Protein AF-A0A835IT80-F1 (afdb_monomer_lite)

Sequence (444 aa):
MQSDQQRRKRKQRFLKPPYFITSSYYYFVRCCILFLFLLFFLFFNGFTFESDFLFKSVLGVFRSTSVSLASSLELCPVRVEDWVLFPDHVLLLVSKRSRLSWLNLHGGLDCIYRQGWTNSSFEFGDSGKLVALPVLSVDEYNELQSIARCPLPPSNYSAMVQLRKRVIRRKDGVNNLVLVNQTVHSWEMLVYAAALDGETAVVFVKGLNLRPDRVSDPAQFSCHFDWNDSEKSGKYALNTNAVTAAQEIIRCSLPLSLKKYPTMAHGLGVSISIASHPGHRDVVGSRGRGEAIRYDPAIPSVAKIIHSEEQAKNKYELCACTMLWNQATSLREWIVYHAWLGVERWFIYDNNSNDGIEKVIEELNQEKFNVSRHVWPWIKSQEAGFSHCILKARRECKWVAFMDVDEFFYFPLPTANRLKKINLGYPGRHSLRSLVAKFSSSKQ

pLDDT: mean 74.94, std 23.08, range [25.52, 98.38]

InterPro domains:
  IPR008166 Glycosyltransferase family 92 [PF01697] (316-411)
  IPR029044 Nucleotide-diphospho-sugar transferases [SSF53448] (321-409)

Radius of gyration: 33.67 Å; chains: 1; bounding box: 108×91×80 Å

Organism: NCBI:txid261450

Foldseek 3Di:
DDDYDDDDDDDDDDDDDDDDPDPVVVVVVVVVVVVVVVVVVCVVVPDDDDDDDDDDDDDDDDDDDDDDDPDDDDDPPFDFDAWEDDPWWIKTWTFPPDDPPCVVCFFFKWKKWFFADDDDDDDPDDPGDIDTDTWPDWACFDPTTIMTIGGQDDPRIDSPIDMGGRDPDDPDDDDPPPDDDDDHAYLQWEFEAWEDLLFWIKTFIHNPPFDAPDKDDQQFKKKWKFQPPVVDTPPDIDIFTWPTDDDGITTTGDDPVCNVPVVVQAFIWMWMWGFDDPPDDDDDDDDDDPDDGDTDPTTHYPYGYHDDPDQDPDAQAEAEEEEDAACLVLQLVLLVQVVQLPHQAYEYEYQDHDNCNVVSQVVVVVVPSHYDYHHDPRPPCGVVRVVVVCSVNVRRYPYYHYDYSPDDDDDDDPDPVVCVVDVDDPSTGNNNSVVSVVVVVVVD

Structure (mmCIF, N/CA/C/O backbone):
data_AF-A0A835IT80-F1
#
_entry.id   AF-A0A835IT80-F1
#
loop_
_atom_site.group_PDB
_atom_site.id
_atom_site.type_symbol
_atom_site.label_atom_id
_atom_site.label_alt_id
_atom_site.label_comp_id
_atom_site.label_asym_id
_atom_site.label_entity_id
_atom_site.label_seq_id
_atom_site.pdbx_PDB_ins_code
_atom_site.Cartn_x
_atom_site.Cartn_y
_atom_site.Cartn_z
_atom_site.occupancy
_atom_site.B_iso_or_equiv
_atom_site.auth_seq_id
_atom_site.auth_comp_id
_atom_site.auth_asym_id
_atom_site.auth_atom_id
_atom_site.pdbx_PDB_model_num
ATOM 1 N N . MET A 1 1 ? -50.973 -53.721 40.832 1.00 34.06 1 MET A N 1
ATOM 2 C CA . MET A 1 1 ? -51.051 -55.081 41.400 1.00 34.06 1 MET A CA 1
ATOM 3 C C . MET A 1 1 ? -50.539 -56.046 40.355 1.00 34.06 1 MET A C 1
ATOM 5 O O . MET A 1 1 ? -51.019 -55.950 39.241 1.00 34.06 1 MET A O 1
ATOM 9 N N . GLN A 1 2 ? -49.563 -56.869 40.760 1.00 31.27 2 GLN A N 1
ATOM 10 C CA . GLN A 1 2 ? -49.272 -58.249 40.335 1.00 31.27 2 GLN A CA 1
ATOM 11 C C . GLN A 1 2 ? -49.233 -58.596 38.838 1.00 31.27 2 GLN A C 1
ATOM 13 O O . GLN A 1 2 ? -50.125 -58.257 38.083 1.00 31.27 2 GLN A O 1
ATOM 18 N N . SER A 1 3 ? -48.328 -59.421 38.334 1.00 31.69 3 SER A N 1
ATOM 19 C CA . SER A 1 3 ? -47.089 -60.067 38.789 1.00 31.69 3 SER A CA 1
ATOM 20 C C . SER A 1 3 ? -46.797 -61.101 37.693 1.00 31.69 3 SER A C 1
ATOM 22 O O . SER A 1 3 ? -47.758 -61.652 37.172 1.00 31.69 3 SER A O 1
ATOM 24 N N . ASP A 1 4 ? -45.521 -61.427 37.461 1.00 33.81 4 ASP A N 1
ATOM 25 C CA . ASP A 1 4 ? -45.037 -62.819 37.370 1.00 33.81 4 ASP A CA 1
ATOM 26 C C . ASP A 1 4 ? -45.614 -63.752 36.262 1.00 33.81 4 ASP A C 1
ATOM 28 O O . ASP A 1 4 ? -46.801 -63.854 36.022 1.00 33.81 4 ASP A O 1
ATOM 32 N N . GLN A 1 5 ? -44.858 -64.598 35.562 1.00 36.75 5 GLN A N 1
ATOM 33 C CA . GLN A 1 5 ? -43.482 -65.042 35.713 1.00 36.75 5 GLN A CA 1
ATOM 34 C C . GLN A 1 5 ? -43.154 -66.053 34.601 1.00 36.75 5 GLN A C 1
ATOM 36 O O . GLN A 1 5 ? -44.044 -66.657 34.015 1.00 36.75 5 GLN A O 1
ATOM 41 N N . GLN A 1 6 ? -41.855 -66.374 34.534 1.00 35.31 6 GLN A N 1
ATOM 42 C CA . GLN A 1 6 ? -41.271 -67.684 34.199 1.00 35.31 6 GLN A CA 1
ATOM 43 C C . GLN A 1 6 ? -41.053 -68.026 32.716 1.00 35.31 6 GLN A C 1
ATOM 45 O O . GLN A 1 6 ? -41.921 -67.860 31.881 1.00 35.31 6 GLN A O 1
ATOM 50 N N . ARG A 1 7 ? -39.951 -68.667 32.298 1.00 33.25 7 ARG A N 1
ATOM 51 C CA . ARG A 1 7 ? -38.583 -68.946 32.809 1.00 33.25 7 ARG A CA 1
ATOM 52 C C . ARG A 1 7 ? -38.033 -70.031 31.872 1.00 33.25 7 ARG A C 1
ATOM 54 O O . ARG A 1 7 ? -38.638 -71.094 31.813 1.00 33.25 7 ARG A O 1
ATOM 61 N N . ARG A 1 8 ? -36.824 -69.869 31.329 1.00 34.62 8 ARG A N 1
ATOM 62 C CA . ARG A 1 8 ? -35.815 -70.946 31.138 1.00 34.62 8 ARG A CA 1
ATOM 63 C C . ARG A 1 8 ? -34.432 -70.259 31.183 1.00 34.62 8 ARG A C 1
ATOM 65 O O . ARG A 1 8 ? -34.120 -69.512 30.274 1.00 34.62 8 ARG A O 1
ATOM 72 N N . LYS A 1 9 ? -33.725 -70.152 32.330 1.00 33.62 9 LYS A N 1
ATOM 73 C CA . LYS A 1 9 ? -32.799 -71.120 32.997 1.00 33.62 9 LYS A CA 1
ATOM 74 C C . LYS A 1 9 ? -31.815 -71.764 31.992 1.00 33.62 9 LYS A C 1
ATOM 76 O O . LYS A 1 9 ? -32.284 -72.316 31.015 1.00 33.62 9 LYS A O 1
ATOM 81 N N . ARG A 1 10 ? -30.489 -71.861 32.189 1.00 31.89 10 ARG A N 1
ATOM 82 C CA . ARG A 1 10 ? -29.587 -71.702 33.358 1.00 31.89 10 ARG A CA 1
ATOM 83 C C . ARG A 1 10 ? -28.137 -71.963 32.868 1.00 31.89 10 ARG A C 1
ATOM 85 O O . ARG A 1 10 ? -27.969 -72.923 32.125 1.00 31.89 10 ARG A O 1
ATOM 92 N N . LYS A 1 11 ? -27.122 -71.253 33.395 1.00 32.22 11 LYS A N 1
ATOM 93 C CA . LYS A 1 11 ? -25.923 -71.788 34.112 1.00 32.22 11 LYS A CA 1
ATOM 94 C C . LYS A 1 11 ? -24.767 -70.768 34.137 1.00 32.22 11 LYS A C 1
ATOM 96 O O . LYS A 1 11 ? -24.032 -70.622 33.172 1.00 32.22 11 LYS A O 1
ATOM 101 N N . GLN A 1 12 ? -24.584 -70.131 35.295 1.00 31.14 12 GLN A N 1
ATOM 102 C CA . GLN A 1 12 ? -23.321 -69.524 35.727 1.00 31.14 12 GLN A CA 1
ATOM 103 C C . GLN A 1 12 ? -22.362 -70.624 36.208 1.00 31.14 12 GLN A C 1
ATOM 105 O O . GLN A 1 12 ? -22.774 -71.526 36.943 1.00 31.14 12 GLN A O 1
ATOM 110 N N . ARG A 1 13 ? -21.081 -70.510 35.850 1.00 30.59 13 ARG A N 1
ATOM 111 C CA . ARG A 1 13 ? -19.956 -71.091 36.590 1.00 30.59 13 ARG A CA 1
ATOM 112 C C . ARG A 1 13 ? -18.930 -69.988 36.831 1.00 30.59 13 ARG A C 1
ATOM 114 O O . ARG A 1 13 ? -18.504 -69.314 35.902 1.00 30.59 13 ARG A O 1
ATOM 121 N N . PHE A 1 14 ? -18.603 -69.820 38.106 1.00 34.75 14 PHE A N 1
ATOM 122 C CA . PHE A 1 14 ? -17.562 -68.959 38.643 1.00 34.75 14 PHE A CA 1
ATOM 123 C C . PHE A 1 14 ? -16.184 -69.363 38.103 1.00 34.75 14 PHE A C 1
ATOM 125 O O . PHE A 1 14 ? -15.804 -70.528 38.212 1.00 34.75 14 PHE A O 1
ATOM 132 N N . LEU A 1 15 ? -15.421 -68.389 37.608 1.00 34.25 15 LEU A N 1
ATOM 133 C CA . LEU A 1 15 ? -13.975 -68.484 37.418 1.00 34.25 15 LEU A CA 1
ATOM 134 C C . LEU A 1 15 ? -13.325 -67.288 38.126 1.00 34.25 15 LEU A C 1
ATOM 136 O O . LEU A 1 15 ? -13.741 -66.144 37.958 1.00 34.25 15 LEU A O 1
ATOM 140 N N . LYS A 1 16 ? -12.368 -67.611 38.998 1.00 35.72 16 LYS A N 1
ATOM 141 C CA . LYS A 1 16 ? -11.599 -66.715 39.872 1.00 35.72 16 LYS A CA 1
ATOM 142 C C . LYS A 1 16 ? -10.749 -65.723 39.052 1.00 35.72 16 LYS A C 1
ATOM 144 O O . LYS A 1 16 ? -10.287 -66.106 37.978 1.00 35.72 16 LYS A O 1
ATOM 149 N N . PRO A 1 17 ? -10.456 -64.510 39.558 1.00 37.69 17 PRO A N 1
ATOM 150 C CA . PRO A 1 17 ? -9.456 -63.638 38.947 1.00 37.69 17 PRO A CA 1
ATOM 151 C C . PRO A 1 17 ? -8.038 -64.158 39.259 1.00 37.69 17 PRO A C 1
ATOM 153 O O . PRO A 1 17 ? -7.807 -64.630 40.378 1.00 37.69 17 PRO A O 1
ATOM 156 N N . PRO A 1 18 ? -7.068 -64.080 38.330 1.00 40.72 18 PRO A N 1
ATOM 157 C CA . PRO A 1 18 ? -5.680 -64.352 38.654 1.00 40.72 18 PRO A CA 1
ATOM 158 C C . PRO A 1 18 ? -5.030 -63.101 39.267 1.00 40.72 18 PRO A C 1
ATOM 160 O O . PRO A 1 18 ? -5.051 -62.019 38.693 1.00 40.72 18 PRO A O 1
ATOM 163 N N . TYR A 1 19 ? -4.497 -63.300 40.469 1.00 42.41 19 TYR A N 1
ATOM 164 C CA . TYR A 1 19 ? -3.315 -62.685 41.076 1.00 42.41 19 TYR A CA 1
ATOM 165 C C . TYR A 1 19 ? -2.929 -61.249 40.671 1.00 42.41 19 TYR A C 1
ATOM 167 O O . TYR A 1 19 ? -2.342 -60.992 39.623 1.00 42.41 19 TYR A O 1
ATOM 175 N N . PHE A 1 20 ? -3.141 -60.338 41.626 1.00 43.75 20 PHE A N 1
ATOM 176 C CA . PHE A 1 20 ? -2.457 -59.053 41.742 1.00 43.75 20 PHE A CA 1
ATOM 177 C C . PHE A 1 20 ? -0.931 -59.250 41.730 1.00 43.75 20 PHE A C 1
ATOM 179 O O . PHE A 1 20 ? -0.353 -59.708 42.715 1.00 43.75 20 PHE A O 1
ATOM 186 N N . ILE A 1 21 ? -0.273 -58.855 40.640 1.00 50.22 21 ILE A N 1
ATOM 187 C CA . ILE A 1 21 ? 1.152 -58.514 40.658 1.00 50.22 21 ILE A CA 1
ATOM 188 C C . ILE A 1 21 ? 1.233 -57.062 41.128 1.00 50.22 21 ILE A C 1
ATOM 190 O O . ILE A 1 21 ? 0.580 -56.171 40.585 1.00 50.22 21 ILE A O 1
ATOM 194 N N . THR A 1 22 ? 1.968 -56.844 42.210 1.00 54.78 22 THR A N 1
ATOM 195 C CA . THR A 1 22 ? 2.040 -55.573 42.925 1.00 54.78 22 THR A CA 1
ATOM 196 C C . THR A 1 22 ? 2.606 -54.463 42.033 1.00 54.78 22 THR A C 1
ATOM 198 O O . THR A 1 22 ? 3.648 -54.612 41.398 1.00 54.78 22 THR A O 1
ATOM 201 N N . SER A 1 23 ? 1.914 -53.318 42.028 1.00 59.25 23 SER A N 1
ATOM 202 C CA . SER A 1 23 ? 2.240 -52.083 41.289 1.00 59.25 23 SER A CA 1
ATOM 203 C C . SER A 1 23 ? 3.726 -51.679 41.375 1.00 59.25 23 SER A C 1
ATOM 205 O O . SER A 1 23 ? 4.297 -51.176 40.412 1.00 59.25 23 SER A O 1
ATOM 207 N N . SER A 1 24 ? 4.400 -52.005 42.482 1.00 56.50 24 SER A N 1
ATOM 208 C CA . SER A 1 24 ? 5.828 -51.745 42.712 1.00 56.50 24 SER A CA 1
ATOM 209 C C . SER A 1 24 ? 6.771 -52.408 41.687 1.00 56.50 24 SER A C 1
ATOM 211 O O . SER A 1 24 ? 7.733 -51.782 41.242 1.00 56.50 24 SER A O 1
ATOM 213 N N . TYR A 1 25 ? 6.480 -53.634 41.229 1.00 68.31 25 TYR A N 1
ATOM 214 C CA . TYR A 1 25 ? 7.356 -54.350 40.288 1.00 68.31 25 TYR A CA 1
ATOM 215 C C . TYR A 1 25 ? 7.370 -53.699 38.895 1.00 68.31 25 TYR A C 1
ATOM 217 O O . TYR A 1 25 ? 8.413 -53.609 38.250 1.00 68.31 25 TYR A O 1
ATOM 225 N N . TYR A 1 26 ? 6.229 -53.165 38.453 1.00 70.69 26 TYR A N 1
ATOM 226 C CA . TYR A 1 26 ? 6.114 -52.500 37.154 1.00 70.69 26 TYR A CA 1
ATOM 227 C C . TYR A 1 26 ? 6.890 -51.172 37.108 1.00 70.69 26 TYR A C 1
ATOM 229 O O . TYR A 1 26 ? 7.539 -50.859 36.106 1.00 70.69 26 TYR A O 1
ATOM 237 N N . TYR A 1 27 ? 6.882 -50.412 38.208 1.00 70.12 27 TYR A N 1
ATOM 238 C CA . TYR A 1 27 ? 7.691 -49.195 38.330 1.00 70.12 27 TYR A CA 1
ATOM 239 C C . TYR A 1 27 ? 9.188 -49.502 38.440 1.00 70.12 27 TYR A C 1
ATOM 241 O O . TYR A 1 27 ? 9.990 -48.806 37.817 1.00 70.12 27 TYR A O 1
ATOM 249 N N . PHE A 1 28 ? 9.568 -50.573 39.144 1.00 73.81 28 PHE A N 1
ATOM 250 C CA . PHE A 1 28 ? 10.963 -51.008 39.235 1.00 73.81 28 PHE A CA 1
ATOM 251 C C . PHE A 1 28 ? 11.540 -51.373 37.859 1.00 73.81 28 PHE A C 1
ATOM 253 O O . PHE A 1 28 ? 12.595 -50.868 37.477 1.00 73.81 28 PHE A O 1
ATOM 260 N N . VAL A 1 29 ? 10.805 -52.154 37.057 1.00 79.00 29 VAL A N 1
ATOM 261 C CA . VAL A 1 29 ? 11.234 -52.530 35.699 1.00 79.00 29 VAL A CA 1
ATOM 262 C C . VAL A 1 29 ? 11.362 -51.302 34.787 1.00 79.00 29 VAL A C 1
ATOM 264 O O . VAL A 1 29 ? 12.335 -51.196 34.040 1.00 79.00 29 VAL A O 1
ATOM 267 N N . ARG A 1 30 ? 10.447 -50.324 34.876 1.00 76.62 30 ARG A N 1
ATOM 268 C CA . ARG A 1 30 ? 10.558 -49.070 34.105 1.00 76.62 30 ARG A CA 1
ATOM 269 C C . ARG A 1 30 ? 11.763 -48.218 34.507 1.00 76.62 30 ARG A C 1
ATOM 271 O O . ARG A 1 30 ? 12.421 -47.673 33.622 1.00 76.62 30 ARG A O 1
ATOM 278 N N . CYS A 1 31 ? 12.085 -48.133 35.797 1.00 78.50 31 CYS A N 1
ATOM 279 C CA . CYS A 1 31 ? 13.288 -47.436 36.257 1.00 78.50 31 CYS A CA 1
ATOM 280 C C . CYS A 1 31 ? 14.572 -48.133 35.788 1.00 78.50 31 CYS A C 1
ATOM 282 O O . CYS A 1 31 ? 15.491 -47.454 35.335 1.00 78.50 31 CYS A O 1
ATOM 284 N N . CYS A 1 32 ? 14.627 -49.470 35.808 1.00 78.50 32 CYS A N 1
ATOM 285 C CA . CYS A 1 32 ? 15.780 -50.214 35.294 1.00 78.50 32 CYS A CA 1
ATOM 286 C C . CYS A 1 32 ? 16.001 -49.991 33.789 1.00 78.50 32 CYS A C 1
ATOM 288 O O . CYS A 1 32 ? 17.142 -49.831 33.360 1.00 78.50 32 CYS A O 1
ATOM 290 N N . ILE A 1 33 ? 14.928 -49.919 32.991 1.00 81.94 33 ILE A N 1
ATOM 291 C CA . ILE A 1 33 ? 15.024 -49.652 31.545 1.00 81.94 33 ILE A CA 1
ATOM 292 C C . ILE A 1 33 ? 15.534 -48.229 31.276 1.00 81.94 33 ILE A C 1
ATOM 294 O O . ILE A 1 33 ? 16.408 -48.044 30.431 1.00 81.94 33 ILE A O 1
ATOM 298 N N . LEU A 1 34 ? 15.044 -47.226 32.014 1.00 80.94 34 LEU A N 1
ATOM 299 C CA . LEU A 1 34 ? 15.519 -45.843 31.882 1.00 80.94 34 LEU A CA 1
ATOM 300 C C . LEU A 1 34 ? 16.987 -45.692 32.303 1.00 80.94 34 LEU A C 1
ATOM 302 O O . LEU A 1 34 ? 17.741 -44.981 31.641 1.00 80.94 34 LEU A O 1
ATOM 306 N N . PHE A 1 35 ? 17.409 -46.393 33.357 1.00 81.69 35 PHE A N 1
ATOM 307 C CA . PHE A 1 35 ? 18.798 -46.385 33.816 1.00 81.69 35 PHE A CA 1
ATOM 308 C C . PHE A 1 35 ? 19.748 -47.045 32.806 1.00 81.69 35 PHE A C 1
ATOM 310 O O . PHE A 1 35 ? 20.815 -46.503 32.521 1.00 81.69 35 PHE A O 1
ATOM 31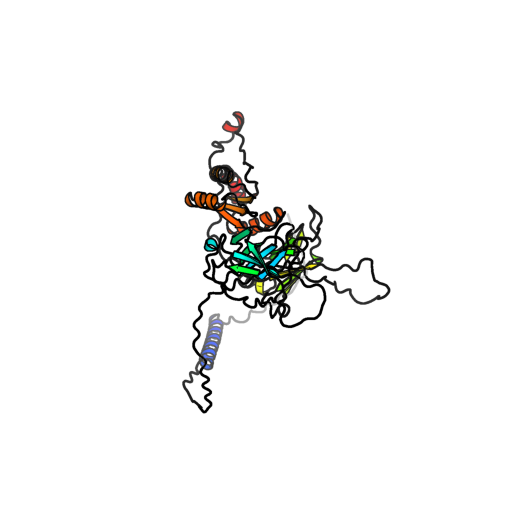7 N N . LEU A 1 36 ? 19.338 -48.162 32.195 1.00 79.50 36 LEU A N 1
ATOM 318 C CA . LEU A 1 36 ? 20.097 -48.809 31.119 1.00 79.50 36 LEU A CA 1
ATOM 319 C C . LEU A 1 36 ? 20.207 -47.921 29.872 1.00 79.50 36 LEU A C 1
ATOM 321 O O . LEU A 1 36 ? 21.263 -47.883 29.245 1.00 79.50 36 LEU A O 1
ATOM 325 N N . PHE A 1 37 ? 19.158 -47.163 29.540 1.00 78.38 37 PHE A N 1
ATOM 326 C CA . PHE A 1 37 ? 19.187 -46.219 28.419 1.00 78.38 37 PHE A CA 1
ATOM 327 C C . PHE A 1 37 ? 20.134 -45.035 28.679 1.00 78.38 37 PHE A C 1
ATOM 329 O O . PHE A 1 37 ? 20.863 -44.616 27.783 1.00 78.38 37 PHE A O 1
ATOM 336 N N . LEU A 1 38 ? 20.178 -44.533 29.917 1.00 74.44 38 LEU A N 1
ATOM 337 C CA . LEU A 1 38 ? 21.111 -43.483 30.344 1.00 74.44 38 LEU A CA 1
ATOM 338 C C . LEU A 1 38 ? 22.566 -43.967 30.347 1.00 74.44 38 LEU A C 1
ATOM 340 O O . LEU A 1 38 ? 23.444 -43.257 29.862 1.00 74.44 38 LEU A O 1
ATOM 344 N N . LEU A 1 39 ? 22.817 -45.191 30.823 1.00 72.62 39 LEU A N 1
ATOM 345 C CA . LEU A 1 39 ? 24.140 -45.814 30.754 1.00 72.62 39 LEU A CA 1
ATOM 346 C C . LEU A 1 39 ? 24.597 -46.015 29.309 1.00 72.62 39 LEU A C 1
ATOM 348 O O . LEU A 1 39 ? 25.744 -45.716 29.002 1.00 72.62 39 LEU A O 1
ATOM 352 N N . PHE A 1 40 ? 23.705 -46.441 28.410 1.00 73.69 40 PHE A N 1
ATOM 353 C CA . PHE A 1 40 ? 24.000 -46.544 26.979 1.00 73.69 40 PHE A CA 1
ATOM 354 C C . PHE A 1 40 ? 24.364 -45.175 26.381 1.00 73.69 40 PHE A C 1
ATOM 356 O O . PHE A 1 40 ? 25.362 -45.049 25.678 1.00 73.69 40 PHE A O 1
ATOM 363 N N . PHE A 1 41 ? 23.619 -44.120 26.719 1.00 68.00 41 PHE A N 1
ATOM 364 C CA . PHE A 1 41 ? 23.906 -42.766 26.237 1.00 68.00 41 PHE A CA 1
ATOM 365 C C . PHE A 1 41 ? 25.248 -42.215 26.741 1.00 68.00 41 PHE A C 1
ATOM 367 O O . PHE A 1 41 ? 25.932 -41.503 26.006 1.00 68.00 41 PHE A O 1
ATOM 374 N N . LEU A 1 42 ? 25.640 -42.559 27.970 1.00 63.38 42 LEU A N 1
ATOM 375 C CA . LEU A 1 42 ? 26.939 -42.193 28.539 1.00 63.38 42 LEU A CA 1
ATOM 376 C C . LEU A 1 42 ? 28.085 -43.024 27.944 1.00 63.38 42 LEU A C 1
ATOM 378 O O . LEU A 1 42 ? 29.162 -42.484 27.711 1.00 63.38 42 LEU A O 1
ATOM 382 N N . PHE A 1 43 ? 27.847 -44.301 27.627 1.00 63.22 43 PHE A N 1
ATOM 383 C CA . PHE A 1 43 ? 28.843 -45.181 27.007 1.00 63.22 43 PHE A CA 1
ATOM 384 C C . PHE A 1 43 ? 29.173 -44.767 25.563 1.00 63.22 43 PHE A C 1
ATOM 386 O O . PHE A 1 43 ? 30.317 -44.885 25.140 1.00 63.22 43 PHE A O 1
ATOM 393 N N . PHE A 1 44 ? 28.193 -44.244 24.814 1.00 57.66 44 PHE A N 1
ATOM 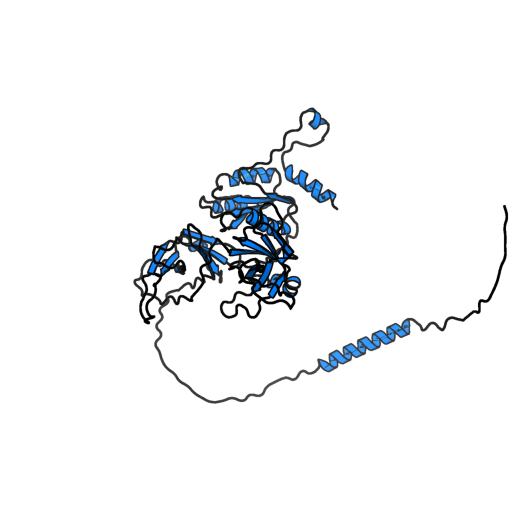394 C CA . PHE A 1 44 ? 28.388 -43.816 23.421 1.00 57.66 44 PHE A CA 1
ATOM 395 C C . PHE A 1 44 ? 28.834 -42.357 23.251 1.00 57.66 44 PHE A C 1
ATOM 397 O O . PHE A 1 44 ? 29.373 -42.022 22.201 1.00 57.66 44 PHE A O 1
ATOM 404 N N . ASN A 1 45 ? 28.660 -41.499 24.262 1.00 55.41 45 ASN A N 1
ATOM 405 C CA . ASN A 1 45 ? 29.139 -40.107 24.221 1.00 55.41 45 ASN A CA 1
ATOM 406 C C . ASN A 1 45 ? 30.422 -39.871 25.038 1.00 55.41 45 ASN A C 1
ATOM 408 O O . ASN A 1 45 ? 30.900 -38.742 25.125 1.00 55.41 45 ASN A O 1
ATOM 412 N N . GLY A 1 46 ? 30.993 -40.924 25.625 1.00 50.81 46 GLY A N 1
ATOM 413 C CA . GLY A 1 46 ? 32.235 -40.888 26.395 1.00 50.81 46 GLY A CA 1
ATOM 414 C C . GLY A 1 46 ? 33.465 -41.313 25.592 1.00 50.81 46 GLY A C 1
ATOM 415 O O . GLY A 1 46 ? 34.151 -42.240 26.001 1.00 50.81 46 GLY A O 1
ATOM 416 N N . PHE A 1 47 ? 33.762 -40.653 24.471 1.00 38.81 47 PHE A N 1
ATOM 417 C CA . PHE A 1 47 ? 35.106 -40.684 23.878 1.00 38.81 47 PHE A CA 1
ATOM 418 C C . PHE A 1 47 ? 35.554 -39.263 23.536 1.00 38.81 47 PHE A C 1
ATOM 420 O O . PHE A 1 47 ? 35.289 -38.730 22.462 1.00 38.81 47 PHE A O 1
ATOM 427 N N . THR A 1 48 ? 36.253 -38.649 24.484 1.00 38.53 48 THR A N 1
ATOM 428 C CA . THR A 1 48 ? 37.187 -37.552 24.233 1.00 38.53 48 THR A CA 1
ATOM 429 C C . THR A 1 48 ? 38.467 -38.138 23.637 1.00 38.53 48 THR A C 1
ATOM 431 O O . THR A 1 48 ? 39.115 -38.955 24.291 1.00 38.53 48 THR A O 1
ATOM 434 N N . PHE A 1 49 ? 38.850 -37.721 22.428 1.00 32.28 49 PHE A N 1
ATOM 435 C CA . PHE A 1 49 ? 40.221 -37.875 21.939 1.00 32.28 49 PHE A CA 1
ATOM 436 C C . PHE A 1 49 ? 40.732 -36.512 21.472 1.00 32.28 49 PHE A C 1
ATOM 438 O O . PHE A 1 49 ? 40.126 -35.859 20.623 1.00 32.28 49 PHE A O 1
ATOM 445 N N . GLU A 1 50 ? 41.812 -36.078 22.109 1.00 34.06 50 GLU A N 1
ATOM 446 C CA . GLU A 1 50 ? 42.483 -34.796 21.947 1.00 34.06 50 GLU A CA 1
ATOM 447 C C . GLU A 1 50 ? 43.712 -34.953 21.029 1.00 34.06 50 GLU A C 1
ATOM 449 O O . GLU A 1 50 ? 44.431 -35.947 21.113 1.00 34.06 50 GLU A O 1
ATOM 454 N N . SER A 1 51 ? 43.978 -33.909 20.238 1.00 34.25 51 SER A N 1
ATOM 455 C CA . SER A 1 51 ? 45.264 -33.466 19.654 1.00 34.25 51 SER A CA 1
ATOM 456 C C . SER A 1 51 ? 45.962 -34.217 18.492 1.00 34.25 51 SER A C 1
ATOM 458 O O . SER A 1 51 ? 46.391 -35.360 18.598 1.00 34.25 51 SER A O 1
ATOM 460 N N . ASP A 1 52 ? 46.123 -33.427 17.416 1.00 35.72 52 ASP A N 1
ATOM 461 C CA . ASP A 1 52 ? 47.291 -33.179 16.548 1.00 35.72 52 ASP A CA 1
ATOM 462 C C . ASP A 1 52 ? 48.041 -34.317 15.840 1.00 35.72 52 ASP A C 1
ATOM 464 O O . ASP A 1 52 ? 48.622 -35.171 16.484 1.00 35.72 52 ASP A O 1
ATOM 468 N N . PHE A 1 53 ? 48.196 -34.203 14.507 1.00 31.38 53 PHE A N 1
ATOM 469 C CA . PHE A 1 53 ? 49.513 -34.228 13.839 1.00 31.38 53 PHE A CA 1
ATOM 470 C C . PHE A 1 53 ? 49.469 -33.615 12.421 1.00 31.38 53 PHE A C 1
ATOM 472 O O . PHE A 1 53 ? 48.595 -33.885 11.600 1.00 31.38 53 PHE A O 1
ATOM 479 N N . LEU A 1 54 ? 50.468 -32.766 12.172 1.00 35.38 54 LEU A N 1
ATOM 480 C CA . LEU A 1 54 ? 50.795 -32.004 10.965 1.00 35.38 54 LEU A CA 1
ATOM 481 C C . LEU A 1 54 ? 51.349 -32.866 9.815 1.00 35.38 54 LEU A C 1
ATOM 483 O O . LEU A 1 54 ? 52.155 -33.760 10.053 1.00 35.38 54 LEU A O 1
ATOM 487 N N . PHE A 1 55 ? 51.115 -32.436 8.568 1.00 28.83 55 PHE A N 1
ATOM 488 C CA . PHE A 1 55 ? 52.132 -32.507 7.508 1.00 28.83 55 PHE A CA 1
ATOM 489 C C . PHE A 1 55 ? 52.106 -31.227 6.650 1.00 28.83 55 PHE A C 1
ATOM 491 O O . PHE A 1 55 ? 51.114 -30.904 6.001 1.00 28.83 55 PHE A O 1
ATOM 498 N N . LYS A 1 56 ? 53.213 -30.473 6.687 1.00 32.75 56 LYS A N 1
ATOM 499 C CA . LYS A 1 56 ? 53.545 -29.333 5.811 1.00 32.75 56 LYS A CA 1
ATOM 500 C C . LYS A 1 56 ? 54.375 -29.847 4.623 1.00 32.75 56 LYS A C 1
ATOM 502 O O . LYS A 1 56 ? 55.234 -30.695 4.837 1.00 32.75 56 LYS A O 1
ATOM 507 N N . SER A 1 57 ? 54.286 -29.201 3.452 1.00 28.62 57 SER A N 1
ATOM 508 C CA . SER A 1 57 ? 55.280 -28.192 3.009 1.00 28.62 57 SER A CA 1
ATOM 509 C C . SER A 1 57 ? 55.493 -28.103 1.474 1.00 28.62 57 SER A C 1
ATOM 511 O O . SER A 1 57 ? 55.500 -29.116 0.785 1.00 28.62 57 SER A O 1
ATOM 513 N N . VAL A 1 58 ? 55.816 -26.869 1.037 1.00 30.58 58 VAL A N 1
ATOM 514 C CA . VAL A 1 58 ? 56.735 -26.447 -0.059 1.00 30.58 58 VAL A CA 1
ATOM 515 C C . VAL A 1 58 ? 56.162 -25.927 -1.405 1.00 30.58 58 VAL A C 1
ATOM 517 O O . VAL A 1 58 ? 55.692 -26.691 -2.233 1.00 30.58 58 VAL A O 1
ATOM 520 N N . LEU A 1 59 ? 56.404 -24.611 -1.608 1.00 29.94 59 LEU A N 1
ATOM 521 C CA . LEU A 1 59 ? 56.583 -23.769 -2.823 1.00 29.94 59 LEU A CA 1
ATOM 522 C C . LEU A 1 59 ? 55.457 -23.692 -3.890 1.00 29.94 59 LEU A C 1
ATOM 524 O O . LEU A 1 59 ? 54.877 -24.683 -4.283 1.00 29.94 59 LEU A O 1
ATOM 528 N N . GLY A 1 60 ? 55.136 -22.524 -4.463 1.00 28.05 60 GLY A N 1
ATOM 529 C CA . GLY A 1 60 ? 56.071 -21.468 -4.844 1.00 28.05 60 GLY A CA 1
ATOM 530 C C . GLY A 1 60 ? 55.523 -20.039 -4.825 1.00 28.05 60 GLY A C 1
ATOM 531 O O . GLY A 1 60 ? 54.353 -19.751 -5.056 1.00 28.05 60 GLY A O 1
ATOM 532 N N . VAL A 1 61 ? 56.470 -19.153 -4.542 1.00 31.36 61 VAL A N 1
ATOM 533 C CA . VAL A 1 61 ? 56.430 -17.703 -4.679 1.00 31.36 61 VAL A CA 1
ATOM 534 C C . VAL A 1 61 ? 56.251 -17.333 -6.151 1.00 31.36 61 VAL A C 1
ATOM 536 O O . VAL A 1 61 ? 57.087 -17.695 -6.970 1.00 31.36 61 VAL A O 1
ATOM 539 N N . PHE A 1 62 ? 55.259 -16.500 -6.456 1.00 27.38 62 PHE A N 1
ATOM 540 C CA . PHE A 1 62 ? 55.432 -15.449 -7.457 1.00 27.38 62 PHE A CA 1
ATOM 541 C C . PHE A 1 62 ? 55.001 -14.119 -6.845 1.00 27.38 62 PHE A C 1
ATOM 543 O O . PHE A 1 62 ? 53.822 -13.811 -6.693 1.00 27.38 62 PHE A O 1
ATOM 550 N N . ARG A 1 63 ? 56.010 -13.328 -6.466 1.00 28.19 63 ARG A N 1
ATOM 551 C CA . ARG A 1 63 ? 55.890 -11.876 -6.381 1.00 28.19 63 ARG A CA 1
ATOM 552 C C . ARG A 1 63 ? 55.671 -11.367 -7.801 1.00 28.19 63 ARG A C 1
ATOM 554 O O . ARG A 1 63 ? 56.533 -11.538 -8.658 1.00 28.19 63 ARG A O 1
ATOM 561 N N . SER A 1 64 ? 54.572 -10.668 -8.018 1.00 26.45 64 SER A N 1
ATOM 562 C CA . SER A 1 64 ? 54.494 -9.663 -9.069 1.00 26.45 64 SER A CA 1
ATOM 563 C C . SER A 1 64 ? 54.042 -8.374 -8.410 1.00 26.45 64 SER A C 1
ATOM 565 O O . SER A 1 64 ? 52.917 -8.230 -7.946 1.00 26.45 64 SER A O 1
ATOM 567 N N . T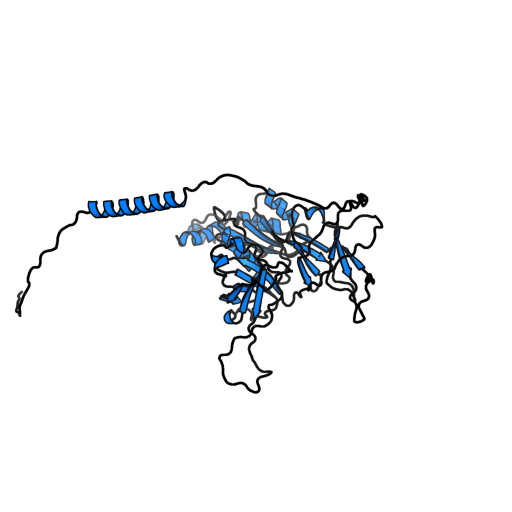HR A 1 65 ? 55.000 -7.469 -8.277 1.00 30.39 65 THR A N 1
ATOM 568 C CA . THR A 1 65 ? 54.784 -6.067 -7.957 1.00 30.39 65 THR A CA 1
ATOM 569 C C . THR A 1 65 ? 53.890 -5.446 -9.022 1.00 30.39 65 THR A C 1
ATOM 571 O O . THR A 1 65 ? 54.289 -5.367 -10.181 1.00 30.39 65 THR A O 1
ATOM 574 N N . SER A 1 66 ? 52.729 -4.934 -8.630 1.00 28.08 66 SER A N 1
ATOM 575 C CA . SER A 1 66 ? 52.041 -3.903 -9.402 1.00 28.08 66 SER A CA 1
ATOM 576 C C . SER A 1 66 ? 51.484 -2.858 -8.445 1.00 28.08 66 SER A C 1
ATOM 578 O O . SER A 1 66 ? 50.472 -3.065 -7.784 1.00 28.08 66 SER A O 1
ATOM 580 N N . VAL A 1 67 ? 52.264 -1.784 -8.335 1.00 27.58 67 VAL A N 1
ATOM 581 C CA . VAL A 1 67 ? 51.890 -0.387 -8.099 1.00 27.58 67 VAL A CA 1
ATOM 582 C C . VAL A 1 67 ? 50.518 -0.169 -7.456 1.00 27.58 67 VAL A C 1
ATOM 584 O O . VAL A 1 67 ? 49.470 -0.288 -8.085 1.00 27.58 67 VAL A O 1
ATOM 587 N N . SER A 1 68 ? 50.563 0.269 -6.202 1.00 32.28 68 SER A N 1
ATOM 588 C CA . SER A 1 68 ? 49.484 0.977 -5.531 1.00 32.28 68 SER A CA 1
ATOM 589 C C . SER A 1 68 ? 49.041 2.186 -6.360 1.00 32.28 68 SER A C 1
ATOM 591 O O . SER A 1 68 ? 49.702 3.225 -6.344 1.00 32.28 68 SER A O 1
ATOM 593 N N . LEU A 1 69 ? 47.904 2.071 -7.044 1.00 26.73 69 LEU A N 1
ATOM 594 C CA . LEU A 1 69 ? 47.128 3.228 -7.470 1.00 26.73 69 LEU A CA 1
ATOM 595 C C . LEU A 1 69 ? 45.907 3.331 -6.557 1.00 26.73 69 LEU A C 1
ATOM 597 O O . LEU A 1 69 ? 44.834 2.797 -6.830 1.00 26.73 69 LEU A O 1
ATOM 601 N N . ALA A 1 70 ? 46.100 4.007 -5.427 1.00 36.31 70 ALA A N 1
ATOM 602 C CA . ALA A 1 70 ? 44.992 4.533 -4.655 1.00 36.31 70 ALA A CA 1
ATOM 603 C C . ALA A 1 70 ? 44.227 5.524 -5.547 1.00 36.31 70 ALA A C 1
ATOM 605 O O . ALA A 1 70 ? 44.687 6.634 -5.799 1.00 36.31 70 ALA A O 1
ATOM 606 N N . SER A 1 71 ? 43.066 5.108 -6.045 1.00 25.52 71 SER A N 1
ATOM 607 C CA . SER A 1 71 ? 42.039 6.012 -6.560 1.00 25.52 71 SER A CA 1
ATOM 608 C C . SER A 1 71 ? 40.705 5.605 -5.945 1.00 25.52 71 SER A C 1
ATOM 610 O O . SER A 1 71 ? 39.932 4.804 -6.457 1.00 25.52 71 SER A O 1
ATOM 612 N N . SER A 1 72 ? 40.485 6.135 -4.748 1.00 35.91 72 SER A N 1
ATOM 613 C CA . SER A 1 72 ? 39.201 6.160 -4.069 1.00 35.91 72 SER A CA 1
ATOM 614 C C . SER A 1 72 ? 38.223 7.028 -4.867 1.00 35.91 72 SER A C 1
ATOM 616 O O . SER A 1 72 ? 38.268 8.255 -4.774 1.00 35.91 72 SER A O 1
ATOM 618 N N . LEU A 1 73 ? 37.334 6.402 -5.634 1.00 29.25 73 LEU A N 1
ATOM 619 C CA . LEU A 1 73 ? 36.077 7.009 -6.069 1.00 29.25 73 LEU A CA 1
ATOM 620 C C . LEU A 1 73 ? 34.957 6.003 -5.797 1.00 29.25 73 LEU A C 1
ATOM 622 O O . LEU A 1 73 ? 34.836 4.976 -6.459 1.00 29.25 73 LEU A O 1
ATOM 626 N N . GLU A 1 74 ? 34.181 6.292 -4.753 1.00 33.91 74 GLU A N 1
ATOM 627 C CA . GLU A 1 74 ? 33.063 5.489 -4.265 1.00 33.91 74 GLU A CA 1
ATOM 628 C C . GLU A 1 74 ? 31.978 5.325 -5.342 1.00 33.91 74 GLU A C 1
ATOM 630 O O . GLU A 1 74 ? 31.096 6.170 -5.512 1.00 33.91 74 GLU A O 1
ATOM 635 N N . LEU A 1 75 ? 31.996 4.196 -6.050 1.00 35.25 75 LEU A N 1
ATOM 636 C CA . LEU A 1 75 ? 30.782 3.667 -6.656 1.00 35.25 75 LEU A CA 1
ATOM 637 C C . LEU A 1 75 ? 29.894 3.181 -5.501 1.00 35.25 75 LEU A C 1
ATOM 639 O O . LEU A 1 75 ? 30.239 2.211 -4.835 1.00 35.25 75 LEU A O 1
ATOM 643 N N . CYS A 1 76 ? 28.758 3.829 -5.242 1.00 44.53 76 CYS A N 1
ATOM 644 C CA . CYS A 1 76 ? 27.686 3.189 -4.475 1.00 44.53 76 CYS A CA 1
ATOM 645 C C . CYS A 1 76 ? 27.033 2.144 -5.391 1.00 44.53 76 CYS A C 1
ATOM 647 O O . CYS A 1 76 ? 26.393 2.555 -6.365 1.00 44.53 76 CYS A O 1
ATOM 649 N N . PRO A 1 77 ? 27.154 0.826 -5.138 1.00 56.56 77 PRO A N 1
ATOM 650 C CA . PRO A 1 77 ? 26.467 -0.166 -5.946 1.00 56.56 77 PRO A CA 1
ATOM 651 C C . PRO A 1 77 ? 25.004 -0.209 -5.498 1.00 56.56 77 PRO A C 1
ATOM 653 O O . PRO A 1 77 ? 24.600 -1.039 -4.685 1.00 56.56 77 PRO A O 1
ATOM 656 N N . VAL A 1 78 ? 24.203 0.733 -5.994 1.00 70.62 78 VAL A N 1
ATOM 657 C CA . VAL A 1 78 ? 22.749 0.655 -5.871 1.00 70.62 78 VAL A CA 1
ATOM 658 C C . VAL A 1 78 ? 22.291 -0.544 -6.700 1.00 70.62 78 VAL A C 1
ATOM 660 O O . VAL A 1 78 ? 22.301 -0.493 -7.927 1.00 70.62 78 VAL A O 1
ATOM 663 N N . ARG A 1 79 ? 21.932 -1.648 -6.036 1.00 79.50 79 ARG A N 1
ATOM 664 C CA . ARG A 1 79 ? 21.420 -2.845 -6.713 1.00 79.50 79 ARG A CA 1
ATOM 665 C C . ARG A 1 79 ? 19.929 -2.668 -6.973 1.00 79.50 79 ARG A C 1
ATOM 667 O O . ARG A 1 79 ? 19.123 -2.816 -6.055 1.00 79.50 79 ARG A O 1
ATOM 674 N N . VAL A 1 80 ? 19.581 -2.361 -8.217 1.00 84.88 80 VAL A N 1
ATOM 675 C CA . VAL A 1 80 ? 18.199 -2.462 -8.694 1.00 84.88 80 VAL A CA 1
ATOM 676 C C . VAL A 1 80 ? 17.864 -3.945 -8.856 1.00 84.88 80 VAL A C 1
ATOM 678 O O . VAL A 1 80 ? 18.638 -4.703 -9.443 1.00 84.88 80 VAL A O 1
ATOM 681 N N . GLU A 1 81 ? 16.764 -4.365 -8.247 1.00 86.62 81 GLU A N 1
ATOM 682 C CA . GLU A 1 81 ? 16.284 -5.745 -8.269 1.00 86.62 81 GLU A CA 1
ATOM 683 C C . GLU A 1 81 ? 15.297 -5.946 -9.415 1.00 86.62 81 GLU A C 1
ATOM 685 O O . GLU A 1 81 ? 15.464 -6.890 -10.182 1.00 86.62 81 GLU A O 1
ATOM 690 N N . ASP A 1 82 ? 14.345 -5.021 -9.571 1.00 90.69 82 ASP A N 1
ATOM 691 C CA . ASP A 1 82 ? 13.258 -5.141 -10.539 1.00 90.69 82 ASP A CA 1
ATOM 692 C C . ASP A 1 82 ? 12.863 -3.783 -11.148 1.00 90.69 82 ASP A C 1
ATOM 694 O O . ASP A 1 82 ? 12.992 -2.729 -10.513 1.00 90.69 82 ASP A O 1
ATOM 698 N N . TRP A 1 83 ? 12.329 -3.832 -12.373 1.00 93.62 83 TRP A N 1
ATOM 699 C CA . TRP A 1 83 ? 11.837 -2.687 -13.144 1.00 93.62 83 TRP A CA 1
ATOM 700 C C . TRP A 1 83 ? 10.373 -2.894 -13.504 1.00 93.62 83 TRP A C 1
ATOM 702 O O . TRP A 1 83 ? 10.029 -3.894 -14.138 1.00 93.62 83 TRP A O 1
ATOM 712 N N . VAL A 1 84 ? 9.529 -1.921 -13.177 1.00 96.12 84 VAL A N 1
ATOM 713 C CA . VAL A 1 84 ? 8.112 -1.913 -13.545 1.00 96.12 84 VAL A CA 1
ATOM 714 C C . VAL A 1 84 ? 7.824 -0.681 -14.395 1.00 96.12 84 VAL A C 1
ATOM 716 O O . VAL A 1 84 ? 8.041 0.452 -13.969 1.00 96.12 84 VAL A O 1
ATOM 719 N N . LEU A 1 85 ? 7.348 -0.902 -15.617 1.00 96.38 85 LEU A N 1
ATOM 720 C CA . LEU A 1 85 ? 6.947 0.147 -16.544 1.00 96.38 85 LEU A CA 1
ATOM 721 C C . LEU A 1 85 ? 5.487 0.531 -16.289 1.00 96.38 85 LEU A C 1
ATOM 723 O O . LEU A 1 85 ? 4.577 -0.254 -16.569 1.00 96.38 85 LEU A O 1
ATOM 727 N N . PHE A 1 86 ? 5.283 1.748 -15.790 1.00 96.62 86 PHE A N 1
ATOM 728 C CA . PHE A 1 86 ? 3.980 2.398 -15.704 1.00 96.62 86 PHE A CA 1
ATOM 729 C C . PHE A 1 86 ? 3.723 3.288 -16.932 1.00 96.62 86 PHE A C 1
ATOM 731 O O . PHE A 1 86 ? 4.652 3.572 -17.694 1.00 96.62 86 PHE A O 1
ATOM 738 N N . PRO A 1 87 ? 2.477 3.756 -17.140 1.00 94.88 87 PRO A N 1
ATOM 739 C CA . PRO A 1 87 ? 2.143 4.641 -18.257 1.00 94.88 87 PRO A CA 1
ATOM 740 C C . PRO A 1 87 ? 2.889 5.983 -18.275 1.00 94.88 87 PRO A C 1
ATOM 742 O O . PRO A 1 87 ? 3.011 6.588 -19.333 1.00 94.88 87 PRO A O 1
ATOM 745 N N . ASP A 1 88 ? 3.355 6.464 -17.123 1.00 94.31 88 ASP A N 1
ATOM 746 C CA . ASP A 1 88 ? 3.926 7.801 -16.922 1.00 94.31 88 ASP A CA 1
ATOM 747 C C . ASP A 1 88 ? 5.378 7.784 -16.408 1.00 94.31 88 ASP A C 1
ATOM 749 O O . ASP A 1 88 ? 6.089 8.784 -16.532 1.00 94.31 88 ASP A O 1
ATOM 753 N N . HIS A 1 89 ? 5.847 6.663 -15.853 1.00 95.75 89 HIS A N 1
ATOM 754 C CA . HIS A 1 89 ? 7.194 6.534 -15.298 1.00 95.75 89 HIS A CA 1
ATOM 755 C C . HIS A 1 89 ? 7.679 5.075 -15.248 1.00 95.75 89 HIS A C 1
ATOM 757 O O . HIS A 1 89 ? 6.924 4.128 -15.456 1.00 95.75 89 HIS A O 1
ATOM 763 N N . VAL A 1 90 ? 8.964 4.880 -14.946 1.00 96.19 90 VAL A N 1
ATOM 764 C CA . VAL A 1 90 ? 9.536 3.569 -14.611 1.00 96.19 90 VAL A CA 1
ATOM 765 C C . VAL A 1 90 ? 9.771 3.512 -13.106 1.00 96.19 90 VAL A C 1
ATOM 767 O O . VAL A 1 90 ? 10.495 4.346 -12.556 1.00 96.19 90 VAL A O 1
ATOM 770 N N . LEU A 1 91 ? 9.170 2.534 -12.434 1.00 96.25 91 LEU A N 1
ATOM 771 C CA . LEU A 1 91 ? 9.403 2.249 -11.023 1.00 96.25 91 LEU A CA 1
ATOM 772 C C . LEU A 1 91 ? 10.526 1.222 -10.880 1.00 96.25 91 LEU A C 1
ATOM 774 O O . LEU A 1 91 ? 10.516 0.172 -11.520 1.00 96.25 91 LEU A O 1
ATOM 778 N N . LEU A 1 92 ? 11.474 1.524 -10.002 1.00 94.12 92 LEU A N 1
ATOM 779 C CA . LEU A 1 92 ? 12.601 0.667 -9.665 1.00 94.12 92 LEU A CA 1
ATOM 780 C C . LEU A 1 92 ? 12.454 0.172 -8.240 1.00 94.12 92 LEU A C 1
ATOM 782 O O . LEU A 1 92 ? 12.313 0.988 -7.328 1.00 94.12 92 LEU A O 1
ATOM 786 N N . LEU A 1 93 ? 12.548 -1.141 -8.050 1.00 92.56 93 LEU A N 1
ATOM 787 C CA . LEU A 1 93 ? 12.686 -1.751 -6.733 1.00 92.56 93 LEU A CA 1
ATOM 788 C C . LEU A 1 93 ? 14.167 -1.939 -6.440 1.00 92.56 93 LEU A C 1
ATOM 790 O O . LEU A 1 93 ? 14.898 -2.571 -7.200 1.00 92.56 93 LEU A O 1
ATOM 794 N N . VAL A 1 94 ? 14.622 -1.341 -5.348 1.00 89.06 94 VAL A N 1
ATOM 795 C CA . VAL A 1 94 ? 16.040 -1.184 -5.047 1.00 89.06 94 VAL A CA 1
ATOM 796 C C . VAL A 1 94 ? 16.366 -1.868 -3.730 1.00 89.06 94 VAL A C 1
ATOM 798 O O . VAL A 1 94 ? 15.770 -1.559 -2.702 1.00 89.06 94 VAL A O 1
ATOM 801 N N . SER A 1 95 ? 17.342 -2.774 -3.751 1.00 85.81 95 SER A N 1
ATOM 802 C CA . SER A 1 95 ? 17.740 -3.570 -2.588 1.00 85.81 95 SER A CA 1
ATOM 803 C C . SER A 1 95 ? 18.294 -2.700 -1.454 1.00 85.81 95 SER A C 1
ATOM 805 O O . SER A 1 95 ? 19.243 -1.933 -1.654 1.00 85.81 95 SER A O 1
ATOM 807 N N . LYS A 1 96 ? 17.778 -2.863 -0.230 1.00 80.44 96 LYS A N 1
ATOM 808 C CA . LYS A 1 96 ? 18.319 -2.233 0.985 1.00 80.44 96 LYS A CA 1
ATOM 809 C C . LYS A 1 96 ? 19.492 -3.055 1.546 1.00 80.44 96 LYS A C 1
ATOM 811 O O . LYS A 1 96 ? 19.368 -3.747 2.550 1.00 80.44 96 LYS A O 1
ATOM 816 N N . ARG A 1 97 ? 20.683 -2.965 0.941 1.00 59.72 97 ARG A N 1
ATOM 817 C CA . ARG A 1 97 ? 21.925 -3.513 1.537 1.00 59.72 97 ARG A CA 1
ATOM 818 C C . ARG A 1 97 ? 22.595 -2.486 2.469 1.00 59.72 97 ARG A C 1
ATOM 820 O O . ARG A 1 97 ? 23.540 -1.827 2.072 1.00 59.72 97 ARG A O 1
ATOM 827 N N . SER A 1 98 ? 22.070 -2.354 3.692 1.00 47.34 98 SER A N 1
ATOM 828 C CA . SER A 1 98 ? 22.642 -1.712 4.906 1.00 47.34 98 SER A CA 1
ATOM 829 C C . SER A 1 98 ? 23.315 -0.311 4.835 1.00 47.34 98 SER A C 1
ATOM 831 O O . SER A 1 98 ? 24.278 -0.084 4.113 1.00 47.34 98 SER A O 1
ATOM 833 N N . ARG A 1 99 ? 22.891 0.574 5.761 1.00 45.03 99 ARG A N 1
ATOM 834 C CA . ARG A 1 99 ? 23.452 1.885 6.199 1.00 45.03 99 ARG A CA 1
ATOM 835 C C . ARG A 1 99 ? 23.408 3.107 5.273 1.00 45.03 99 ARG A C 1
ATOM 837 O O . ARG A 1 99 ? 23.703 4.197 5.761 1.00 45.03 99 ARG A O 1
ATOM 844 N N . LEU A 1 100 ? 22.994 3.010 4.011 1.00 50.44 100 LEU A N 1
ATOM 845 C CA . LEU A 1 100 ? 22.664 4.230 3.263 1.00 50.44 100 LEU A CA 1
ATOM 846 C C . LEU A 1 100 ? 21.295 4.758 3.704 1.00 50.44 100 LEU A C 1
ATOM 848 O O . LEU A 1 100 ? 20.265 4.164 3.400 1.00 50.44 100 LEU A O 1
ATOM 852 N N . SER A 1 101 ? 21.301 5.885 4.418 1.00 50.31 101 SER A N 1
ATOM 853 C CA . SER A 1 101 ? 20.097 6.684 4.640 1.00 50.31 101 SER A CA 1
ATOM 854 C C . SER A 1 101 ? 19.691 7.312 3.303 1.00 50.31 101 SER A C 1
ATOM 856 O O . SER A 1 101 ? 20.293 8.292 2.857 1.00 50.31 101 SER A O 1
ATOM 858 N N . TRP A 1 102 ? 18.711 6.704 2.629 1.00 54.91 102 TRP A N 1
ATOM 859 C CA . TRP A 1 102 ? 18.152 7.182 1.357 1.00 54.91 102 TRP A CA 1
ATOM 860 C C . TRP A 1 102 ? 17.561 8.593 1.472 1.00 54.91 102 TRP A C 1
ATOM 862 O O . TRP A 1 102 ? 17.514 9.314 0.478 1.00 54.91 102 TRP A O 1
ATOM 872 N N . LEU A 1 103 ? 17.221 9.018 2.693 1.00 49.50 103 LEU A N 1
ATOM 873 C CA . LEU A 1 103 ? 16.782 10.373 3.034 1.00 49.50 103 LEU A CA 1
ATOM 874 C C . LEU A 1 103 ? 17.803 11.450 2.615 1.00 49.50 103 LEU A C 1
ATOM 876 O O . LEU A 1 103 ? 17.417 12.560 2.267 1.00 49.50 103 LEU A O 1
ATOM 880 N N . ASN A 1 104 ? 19.099 11.118 2.545 1.00 49.44 104 ASN A N 1
ATOM 881 C CA . ASN A 1 104 ? 20.145 12.040 2.076 1.00 49.44 104 ASN A CA 1
ATOM 882 C C . ASN A 1 104 ? 20.346 12.034 0.544 1.00 49.44 104 ASN A C 1
ATOM 884 O O . ASN A 1 104 ? 21.256 12.695 0.043 1.00 49.44 104 ASN A O 1
ATOM 888 N N . LEU A 1 105 ? 19.550 11.266 -0.211 1.00 54.06 105 LEU A N 1
ATOM 889 C CA . LEU A 1 105 ? 19.649 11.134 -1.672 1.00 54.06 105 LEU A CA 1
ATOM 890 C C . LEU A 1 105 ? 18.502 11.819 -2.432 1.00 54.06 105 LEU A C 1
ATOM 892 O O . LEU A 1 105 ? 18.507 11.769 -3.667 1.00 54.06 105 LEU A O 1
ATOM 896 N N . HIS A 1 106 ? 17.561 12.492 -1.753 1.00 53.38 106 HIS A N 1
ATOM 897 C CA . HIS A 1 106 ? 16.559 13.329 -2.423 1.00 53.38 106 HIS A CA 1
ATOM 898 C C . HIS A 1 106 ? 17.264 14.366 -3.319 1.00 53.38 106 HIS A C 1
ATOM 900 O O . HIS A 1 106 ? 17.992 15.235 -2.846 1.00 53.38 106 HIS A O 1
ATOM 906 N N . GLY A 1 107 ? 17.105 14.225 -4.640 1.00 57.19 107 GLY A N 1
ATOM 907 C CA . GLY A 1 107 ? 17.727 15.095 -5.648 1.00 57.19 107 GLY A CA 1
ATOM 908 C C . GLY A 1 107 ? 19.175 14.755 -6.044 1.00 57.19 107 GLY A C 1
ATOM 909 O O . GLY A 1 107 ? 19.744 15.434 -6.901 1.00 57.19 107 GLY A O 1
ATOM 910 N N . GLY A 1 108 ? 19.768 13.701 -5.472 1.00 73.19 108 GLY A N 1
ATOM 911 C CA . GLY A 1 108 ? 21.156 13.283 -5.708 1.00 73.19 108 GLY A CA 1
ATOM 912 C C . GLY A 1 108 ? 21.329 12.070 -6.628 1.00 73.19 108 GLY A C 1
ATOM 913 O O . GLY A 1 108 ? 22.433 11.533 -6.698 1.00 73.19 108 GLY A O 1
ATOM 914 N N . LEU A 1 109 ? 20.274 11.602 -7.301 1.00 83.19 109 LEU A N 1
ATOM 915 C CA . LEU A 1 109 ? 20.307 10.438 -8.192 1.00 83.19 109 LEU A CA 1
ATOM 916 C C . LEU A 1 109 ? 19.842 10.807 -9.608 1.00 83.19 109 LEU A C 1
ATOM 918 O O . LEU A 1 109 ? 18.882 11.559 -9.789 1.00 83.19 109 LEU A O 1
ATOM 922 N N . ASP A 1 110 ? 20.513 10.227 -10.599 1.00 87.50 110 ASP A N 1
ATOM 923 C CA . ASP A 1 110 ? 20.153 10.291 -12.010 1.00 87.50 110 ASP A CA 1
ATOM 924 C C . ASP A 1 110 ? 19.761 8.898 -12.525 1.00 87.50 110 ASP A C 1
ATOM 926 O O . ASP A 1 110 ? 20.408 7.892 -12.220 1.00 87.50 110 ASP A O 1
ATOM 930 N N . CYS A 1 111 ? 18.729 8.879 -13.356 1.00 89.88 111 CYS A N 1
ATOM 931 C CA . CYS A 1 111 ? 18.251 7.779 -14.176 1.00 89.88 111 CYS A CA 1
ATOM 932 C C . CYS A 1 111 ? 19.051 7.731 -15.481 1.00 89.88 111 CYS A C 1
ATOM 934 O O . CYS A 1 111 ? 18.978 8.660 -16.287 1.00 89.88 111 CYS A O 1
ATOM 936 N N . ILE A 1 112 ? 19.823 6.669 -15.697 1.00 88.81 112 ILE A N 1
ATOM 937 C CA . ILE A 1 112 ? 20.638 6.469 -16.897 1.00 88.81 112 ILE A CA 1
ATOM 938 C C . ILE A 1 112 ? 19.928 5.521 -17.853 1.00 88.81 112 ILE A C 1
ATOM 940 O O . ILE A 1 112 ? 19.682 4.364 -17.516 1.00 88.81 112 ILE A O 1
ATOM 944 N N . TYR A 1 113 ? 19.691 5.994 -19.071 1.00 87.81 113 TYR A N 1
ATOM 945 C CA . TYR A 1 113 ? 19.129 5.221 -20.170 1.00 87.81 113 TYR A CA 1
ATOM 946 C C . TYR A 1 113 ? 20.192 4.948 -21.222 1.00 87.81 113 TYR A C 1
ATOM 948 O O . TYR A 1 113 ? 21.011 5.816 -21.540 1.00 87.81 113 TYR A O 1
ATOM 956 N N . ARG A 1 114 ? 20.126 3.755 -21.812 1.00 83.44 114 ARG A N 1
ATOM 957 C CA . ARG A 1 114 ? 20.949 3.353 -22.954 1.00 83.44 114 ARG A CA 1
ATOM 958 C C . ARG A 1 114 ? 20.099 3.316 -24.217 1.00 83.44 114 ARG A C 1
ATOM 960 O O . ARG A 1 114 ? 18.977 2.809 -24.194 1.00 83.44 114 ARG A O 1
ATOM 967 N N . GLN A 1 115 ? 20.641 3.840 -25.311 1.00 80.62 115 GLN A N 1
ATOM 968 C CA . GLN A 1 115 ? 20.004 3.745 -26.620 1.00 80.62 115 GLN A CA 1
ATOM 969 C C . GLN A 1 115 ? 19.852 2.268 -27.031 1.00 80.62 115 GLN A C 1
ATOM 971 O O . GLN A 1 115 ? 20.811 1.498 -26.941 1.00 80.62 115 GLN A O 1
ATOM 976 N N . GLY A 1 116 ? 18.644 1.862 -27.426 1.00 65.75 116 GLY A N 1
ATOM 977 C CA . GLY A 1 116 ? 18.360 0.506 -27.895 1.00 65.75 116 GLY A CA 1
ATOM 978 C C . GLY A 1 116 ? 18.769 0.362 -29.358 1.00 65.75 116 GLY A C 1
ATOM 979 O O . GLY A 1 116 ? 18.300 1.125 -30.199 1.00 65.75 116 GLY A O 1
ATOM 980 N N . TRP A 1 117 ? 19.651 -0.589 -29.672 1.00 55.00 117 TRP A N 1
ATOM 981 C CA . TRP A 1 117 ? 20.080 -0.840 -31.050 1.00 55.00 117 TRP A CA 1
ATOM 982 C C . TRP A 1 117 ? 19.129 -1.829 -31.726 1.00 55.00 117 TRP A C 1
ATOM 984 O O . TRP A 1 117 ? 18.959 -2.954 -31.260 1.00 55.00 117 TRP A O 1
ATOM 994 N N . THR A 1 118 ? 18.521 -1.431 -32.841 1.00 43.91 118 THR A N 1
ATOM 995 C CA . THR A 1 118 ? 17.785 -2.331 -33.737 1.00 43.91 118 THR A CA 1
ATOM 996 C C . THR A 1 118 ? 18.751 -2.992 -34.725 1.00 43.91 118 THR A C 1
ATOM 998 O O . THR A 1 118 ? 19.303 -2.307 -35.578 1.00 43.91 118 THR A O 1
ATOM 1001 N N . ASN A 1 119 ? 18.950 -4.307 -34.595 1.00 40.66 119 ASN A N 1
ATOM 1002 C CA . ASN A 1 119 ? 19.524 -5.241 -35.578 1.00 40.66 119 ASN A CA 1
ATOM 1003 C C . ASN A 1 119 ? 20.739 -4.771 -36.409 1.00 40.66 119 ASN A C 1
ATOM 1005 O O . ASN A 1 119 ? 20.593 -4.450 -37.584 1.00 40.66 119 ASN A O 1
ATOM 1009 N N . SER A 1 120 ? 21.950 -4.888 -35.858 1.00 36.00 120 SER A N 1
ATOM 1010 C CA . SER A 1 120 ? 23.159 -5.207 -36.640 1.00 36.00 120 SER A CA 1
ATOM 1011 C C . SER A 1 120 ? 24.309 -5.589 -35.705 1.00 36.00 120 SER A C 1
ATOM 1013 O O . SER A 1 120 ? 24.615 -4.833 -34.791 1.00 36.00 120 SER A O 1
ATOM 1015 N N . SER A 1 121 ? 24.874 -6.779 -35.932 1.00 36.16 121 SER A N 1
ATOM 1016 C CA . SER A 1 121 ? 26.198 -7.283 -35.518 1.00 36.16 121 SER A CA 1
ATOM 1017 C C . SER A 1 121 ? 26.895 -6.618 -34.319 1.00 36.16 121 SER A C 1
ATOM 1019 O O . SER A 1 121 ? 27.368 -5.490 -34.375 1.00 36.16 121 SER A O 1
ATOM 1021 N N . PHE A 1 122 ? 27.037 -7.420 -33.267 1.00 35.38 122 PHE A N 1
ATOM 1022 C CA . PHE A 1 122 ? 27.812 -7.176 -32.056 1.00 35.38 122 PHE A CA 1
ATOM 1023 C C . PHE A 1 122 ? 29.293 -6.894 -32.375 1.00 35.38 122 PHE A C 1
ATOM 1025 O O . PHE A 1 122 ? 30.068 -7.828 -32.574 1.00 35.38 122 PHE A O 1
ATOM 1032 N N . GLU A 1 123 ? 29.697 -5.622 -32.395 1.00 32.88 123 GLU A N 1
ATOM 1033 C CA . GLU A 1 123 ? 31.107 -5.234 -32.295 1.00 32.88 123 GLU A CA 1
ATOM 1034 C C . GLU A 1 123 ? 31.433 -4.777 -30.868 1.00 32.88 123 GLU A C 1
ATOM 1036 O O . GLU A 1 123 ? 30.751 -3.953 -30.252 1.00 32.88 123 GLU A O 1
ATOM 1041 N N . PHE A 1 124 ? 32.490 -5.372 -30.322 1.00 35.03 124 PHE A N 1
ATOM 1042 C CA . PHE A 1 124 ? 33.020 -5.106 -28.993 1.00 35.03 124 PHE A CA 1
ATOM 1043 C C . PHE A 1 124 ? 33.664 -3.711 -28.988 1.00 35.03 124 PHE A C 1
ATOM 1045 O O . PHE A 1 124 ? 34.812 -3.553 -29.394 1.00 35.03 124 PHE A O 1
ATOM 1052 N N . GLY A 1 125 ? 32.928 -2.686 -28.554 1.00 44.09 125 GLY A N 1
ATOM 1053 C CA . GLY A 1 125 ? 33.492 -1.342 -28.400 1.00 44.09 125 GLY A CA 1
ATOM 1054 C C . GLY A 1 125 ? 32.520 -0.176 -28.518 1.00 44.09 125 GLY A C 1
ATOM 1055 O O . GLY A 1 125 ? 32.897 0.928 -28.133 1.00 44.09 125 GLY A O 1
ATOM 1056 N N . ASP A 1 126 ? 31.285 -0.378 -28.992 1.00 43.03 126 ASP A N 1
ATOM 1057 C CA . ASP A 1 126 ? 30.389 0.765 -29.170 1.00 43.03 126 ASP A CA 1
ATOM 1058 C C . ASP A 1 126 ? 29.700 1.182 -27.856 1.00 43.03 126 ASP A C 1
ATOM 1060 O O . ASP A 1 126 ? 28.793 0.524 -27.321 1.00 43.03 126 ASP A O 1
ATOM 1064 N N . SER A 1 127 ? 30.163 2.308 -27.314 1.00 54.47 127 SER A N 1
ATOM 1065 C CA . SER A 1 127 ? 29.555 3.010 -26.193 1.00 54.47 127 SER A CA 1
ATOM 1066 C C . SER A 1 127 ? 28.235 3.639 -26.644 1.00 54.47 127 SER A C 1
ATOM 1068 O O . SER A 1 127 ? 28.167 4.837 -26.921 1.00 54.47 127 SER A O 1
ATOM 1070 N N . GLY A 1 128 ? 27.179 2.824 -26.723 1.00 63.09 128 GLY A N 1
ATOM 1071 C CA . GLY A 1 128 ? 25.836 3.301 -27.050 1.00 63.09 128 GLY A CA 1
ATOM 1072 C C . GLY A 1 128 ? 25.484 4.553 -26.240 1.00 63.09 128 GLY A C 1
ATOM 1073 O O . GLY A 1 128 ? 25.740 4.612 -25.034 1.00 63.09 128 GLY A O 1
ATOM 1074 N N . LYS A 1 129 ? 24.927 5.569 -26.912 1.00 79.88 129 LYS A N 1
ATOM 1075 C CA . LYS A 1 129 ? 24.677 6.892 -26.329 1.00 79.88 129 LYS A CA 1
ATOM 1076 C C . LYS A 1 129 ? 23.893 6.761 -25.022 1.00 79.88 129 LYS A C 1
ATOM 1078 O O . LYS A 1 129 ? 22.808 6.177 -24.994 1.00 79.88 129 LYS A O 1
ATOM 1083 N N . LEU A 1 130 ? 24.440 7.328 -23.948 1.00 84.00 130 LEU A N 1
ATOM 1084 C CA . LEU A 1 130 ? 23.807 7.360 -22.632 1.00 84.00 130 LEU A CA 1
ATOM 1085 C C . LEU A 1 130 ? 23.096 8.697 -22.424 1.00 84.00 130 LEU A C 1
ATOM 1087 O O . LEU A 1 130 ? 23.634 9.753 -22.757 1.00 84.00 130 LEU A O 1
ATOM 1091 N N . VAL A 1 131 ? 21.900 8.653 -21.845 1.00 86.75 131 VAL A N 1
ATOM 1092 C CA . VAL A 1 131 ? 21.163 9.843 -21.397 1.00 86.75 131 VAL A CA 1
ATOM 1093 C C . VAL A 1 131 ? 20.926 9.729 -19.902 1.00 86.75 131 VAL A C 1
ATOM 1095 O O . VAL A 1 131 ? 20.520 8.676 -19.424 1.00 86.75 131 VAL A O 1
ATOM 1098 N N . ALA A 1 132 ? 21.191 10.810 -19.173 1.00 88.44 132 ALA A N 1
ATOM 1099 C CA . ALA A 1 132 ? 20.927 10.911 -17.745 1.00 88.44 132 ALA A CA 1
ATOM 1100 C C . ALA A 1 132 ? 19.786 11.908 -17.509 1.00 88.44 132 ALA A C 1
ATOM 1102 O O . ALA A 1 132 ? 19.892 13.064 -17.916 1.00 88.44 132 ALA A O 1
ATOM 1103 N N . LEU A 1 133 ? 18.715 11.460 -16.857 1.00 90.50 133 LEU A N 1
ATOM 1104 C CA . LEU A 1 133 ? 17.590 12.289 -16.423 1.00 90.50 133 LEU A CA 1
ATOM 1105 C C . LEU A 1 133 ? 17.521 12.301 -14.889 1.00 90.50 133 LEU A C 1
ATOM 1107 O O . LEU A 1 133 ? 17.919 11.318 -14.268 1.00 90.50 133 LEU A O 1
ATOM 1111 N N . PRO A 1 134 ? 17.035 13.372 -14.245 1.00 90.81 134 PRO A N 1
ATOM 1112 C CA . PRO A 1 134 ? 16.836 13.374 -12.797 1.00 90.81 134 PRO A CA 1
ATOM 1113 C C . PRO A 1 134 ? 15.813 12.308 -12.373 1.00 90.81 134 PRO A C 1
ATOM 1115 O O . PRO A 1 134 ? 14.795 12.124 -13.040 1.00 90.81 134 PRO A O 1
ATOM 1118 N N . VAL A 1 135 ? 16.063 11.637 -11.244 1.00 91.19 135 VAL A N 1
ATOM 1119 C CA . VAL A 1 135 ? 15.045 10.812 -10.571 1.00 91.19 135 VAL A CA 1
ATOM 1120 C C . VAL A 1 135 ? 13.863 11.699 -10.159 1.00 91.19 135 VAL A C 1
ATOM 1122 O O . VAL A 1 135 ? 14.070 12.792 -9.636 1.00 91.19 135 VAL A O 1
ATOM 1125 N N . LEU A 1 136 ? 12.635 11.224 -10.385 1.00 92.44 136 LEU A N 1
ATOM 1126 C CA . LEU A 1 136 ? 11.394 11.928 -10.039 1.00 92.44 136 LEU A CA 1
ATOM 1127 C C . LEU A 1 136 ? 11.160 11.937 -8.526 1.00 92.44 136 LEU A C 1
ATOM 1129 O O . LEU A 1 136 ? 10.871 12.973 -7.939 1.00 92.44 136 LEU A O 1
ATOM 1133 N N . SER A 1 137 ? 11.296 10.772 -7.893 1.00 90.94 137 SER A N 1
ATOM 1134 C CA . SER A 1 137 ? 11.114 10.597 -6.449 1.00 90.94 137 SER A CA 1
ATOM 1135 C C . SER A 1 137 ? 11.846 9.349 -5.968 1.00 90.94 137 SER A C 1
ATOM 1137 O O . SER A 1 137 ? 11.962 8.379 -6.721 1.00 90.94 137 SER A O 1
ATOM 1139 N N . VAL A 1 138 ? 12.249 9.338 -4.704 1.00 90.25 138 VAL A N 1
ATOM 1140 C CA . VAL A 1 138 ? 12.767 8.159 -4.001 1.00 90.25 138 VAL A CA 1
ATOM 1141 C C . VAL A 1 138 ? 11.976 8.016 -2.717 1.00 90.25 138 VAL A C 1
ATOM 1143 O O . VAL A 1 138 ? 11.669 9.029 -2.095 1.00 90.25 138 VAL A O 1
ATOM 1146 N N . ASP A 1 139 ? 11.651 6.787 -2.337 1.00 90.00 139 ASP A N 1
ATOM 1147 C CA . ASP A 1 139 ? 10.900 6.529 -1.113 1.00 90.00 139 ASP A CA 1
ATOM 1148 C C . ASP A 1 139 ? 11.289 5.193 -0.474 1.00 90.00 139 ASP A C 1
ATOM 1150 O O . ASP A 1 139 ? 11.808 4.281 -1.131 1.00 90.00 139 ASP A O 1
ATOM 1154 N N . GLU A 1 140 ? 11.015 5.061 0.817 1.00 89.38 140 GLU A N 1
ATOM 1155 C CA . GLU A 1 140 ? 11.190 3.813 1.543 1.00 89.38 140 GLU A CA 1
ATOM 1156 C C . GLU A 1 140 ? 9.949 2.935 1.396 1.00 89.38 140 GLU A C 1
ATOM 1158 O O . GLU A 1 140 ? 8.893 3.224 1.951 1.00 89.38 140 GLU A O 1
ATOM 1163 N N . TYR A 1 141 ? 10.073 1.832 0.656 1.00 90.75 141 TYR A N 1
ATOM 1164 C CA . TYR A 1 141 ? 8.919 0.998 0.337 1.00 90.75 141 TYR A CA 1
ATOM 1165 C C . TYR A 1 141 ? 8.620 -0.049 1.414 1.00 90.75 141 TYR A C 1
ATOM 1167 O O . TYR A 1 141 ? 7.516 -0.103 1.955 1.00 90.75 141 TYR A O 1
ATOM 1175 N N . ASN A 1 142 ? 9.600 -0.890 1.743 1.00 88.50 142 ASN A N 1
ATOM 1176 C CA . ASN A 1 142 ? 9.475 -1.913 2.779 1.00 88.50 142 ASN A CA 1
ATOM 1177 C C . ASN A 1 142 ? 10.831 -2.174 3.464 1.00 88.50 142 ASN A C 1
ATOM 1179 O O . ASN A 1 142 ? 11.803 -1.447 3.251 1.00 88.50 142 ASN A O 1
ATOM 1183 N N . GLU A 1 143 ? 10.897 -3.184 4.330 1.00 86.38 143 GLU A N 1
ATOM 1184 C CA . GLU A 1 143 ? 12.112 -3.536 5.083 1.00 86.38 143 GLU A CA 1
ATOM 1185 C C . GLU A 1 143 ? 13.268 -3.999 4.176 1.00 86.38 143 GLU A C 1
ATOM 1187 O O . GLU A 1 143 ? 14.433 -3.779 4.497 1.00 86.38 143 GLU A O 1
ATOM 1192 N N . LEU A 1 144 ? 12.953 -4.581 3.017 1.00 86.06 144 LEU A N 1
ATOM 1193 C CA . LEU A 1 144 ? 13.917 -5.133 2.063 1.00 86.06 144 LEU A CA 1
ATOM 1194 C C . LEU A 1 144 ? 14.269 -4.172 0.927 1.00 86.06 144 LEU A C 1
ATOM 1196 O O . LEU A 1 144 ? 15.351 -4.272 0.348 1.00 86.06 144 LEU A O 1
ATOM 1200 N N . GLN A 1 145 ? 13.350 -3.275 0.574 1.00 90.00 145 GLN A N 1
ATOM 1201 C CA . GLN A 1 145 ? 13.407 -2.509 -0.664 1.00 90.00 145 GLN A CA 1
ATOM 1202 C C . GLN A 1 145 ? 13.073 -1.032 -0.448 1.00 90.00 145 GLN A C 1
ATOM 1204 O O . GLN A 1 145 ? 12.159 -0.665 0.293 1.00 90.00 145 GLN A O 1
ATOM 1209 N N . SER A 1 146 ? 13.809 -0.181 -1.151 1.00 91.31 146 SER A N 1
ATOM 1210 C CA . SER A 1 146 ? 13.428 1.199 -1.451 1.00 91.31 146 SER A CA 1
ATOM 1211 C C . SER A 1 146 ? 12.864 1.261 -2.869 1.00 91.31 146 SER A C 1
ATOM 1213 O O . SER A 1 146 ? 13.083 0.348 -3.668 1.00 91.31 146 SER A O 1
ATOM 1215 N N . ILE A 1 147 ? 12.165 2.342 -3.198 1.00 92.69 147 ILE A N 1
ATOM 1216 C CA . ILE A 1 147 ? 11.709 2.606 -4.562 1.00 92.69 147 ILE A CA 1
ATOM 1217 C C . ILE A 1 147 ? 12.332 3.876 -5.120 1.00 92.69 147 ILE A C 1
ATOM 1219 O O . ILE A 1 147 ? 12.543 4.851 -4.401 1.00 92.69 147 ILE A O 1
ATOM 1223 N N . ALA A 1 148 ? 12.586 3.875 -6.423 1.00 92.62 148 ALA A N 1
ATOM 1224 C CA . ALA A 1 148 ? 12.921 5.075 -7.176 1.00 92.62 148 ALA A CA 1
ATOM 1225 C C . ALA A 1 148 ? 12.025 5.169 -8.410 1.00 92.62 148 ALA A C 1
ATOM 1227 O O . ALA A 1 148 ? 11.779 4.170 -9.083 1.00 92.62 148 ALA A O 1
ATOM 1228 N N . ARG A 1 149 ? 11.543 6.374 -8.709 1.00 94.38 149 ARG A N 1
ATOM 1229 C CA . ARG A 1 149 ? 10.740 6.653 -9.903 1.00 94.38 149 ARG A CA 1
ATOM 1230 C C . ARG A 1 149 ? 11.581 7.423 -10.898 1.00 94.38 149 ARG A C 1
ATOM 1232 O O . ARG A 1 149 ? 12.086 8.499 -10.590 1.00 94.38 149 ARG A O 1
ATOM 1239 N N . CYS A 1 150 ? 11.721 6.870 -12.085 1.00 94.75 150 CYS A N 1
ATOM 1240 C CA . CYS A 1 150 ? 12.454 7.462 -13.186 1.00 94.75 150 CYS A CA 1
ATOM 1241 C C . CYS A 1 150 ? 11.483 7.903 -14.286 1.00 94.75 150 CYS A C 1
ATOM 1243 O O . CYS A 1 150 ? 10.466 7.238 -14.475 1.00 94.75 150 CYS A O 1
ATOM 1245 N N . PRO A 1 151 ? 11.770 8.980 -15.037 1.00 96.06 151 PRO A N 1
ATOM 1246 C CA . PRO A 1 151 ? 10.959 9.358 -16.193 1.00 96.06 151 PRO A CA 1
ATOM 1247 C C . PRO A 1 151 ? 10.821 8.217 -17.215 1.00 96.06 151 PRO A C 1
ATOM 1249 O O . PRO A 1 151 ? 11.560 7.228 -17.187 1.00 96.06 151 PRO A O 1
ATOM 1252 N N . LEU A 1 152 ? 9.905 8.346 -18.168 1.00 95.50 152 LEU A N 1
ATOM 1253 C CA . LEU A 1 152 ? 9.916 7.440 -19.315 1.00 95.50 152 LEU A CA 1
ATOM 1254 C C . LEU A 1 152 ? 11.206 7.620 -20.136 1.00 95.50 152 LEU A C 1
ATOM 1256 O O . LEU A 1 152 ? 11.739 8.735 -20.211 1.00 95.50 152 LEU A O 1
ATOM 1260 N N . PRO A 1 153 ? 11.730 6.541 -20.745 1.00 92.19 153 PRO A N 1
ATOM 1261 C CA . PRO A 1 153 ? 12.875 6.649 -21.636 1.00 92.19 153 PRO A CA 1
ATOM 1262 C C . PRO A 1 153 ? 12.549 7.577 -22.819 1.00 92.19 153 PRO A C 1
ATOM 1264 O O . PRO A 1 153 ? 11.433 7.535 -23.344 1.00 92.19 153 PRO A O 1
ATOM 1267 N N . PRO A 1 154 ? 13.513 8.381 -23.298 1.00 89.25 154 PRO A N 1
ATOM 1268 C CA . PRO A 1 154 ? 13.364 9.082 -24.568 1.00 89.25 154 PRO A CA 1
ATOM 1269 C C . PRO A 1 154 ? 13.152 8.102 -25.734 1.00 89.25 154 PRO A C 1
ATOM 1271 O O . PRO A 1 154 ? 13.533 6.931 -25.658 1.00 89.25 154 PRO A O 1
ATOM 1274 N N . SER A 1 155 ? 12.614 8.582 -26.856 1.00 86.19 155 SER A N 1
ATOM 1275 C CA . SER A 1 155 ? 12.460 7.767 -28.068 1.00 86.19 155 SER A CA 1
ATOM 1276 C C . SER A 1 155 ? 13.785 7.108 -28.474 1.00 86.19 155 SER A C 1
ATOM 1278 O O . SER A 1 155 ? 14.826 7.765 -28.487 1.00 86.19 155 SER A O 1
ATOM 1280 N N . ASN A 1 156 ? 13.740 5.822 -28.838 1.00 85.50 156 ASN A N 1
ATOM 1281 C CA . ASN A 1 156 ? 14.896 4.972 -29.173 1.00 85.50 156 ASN A CA 1
ATOM 1282 C C . ASN A 1 156 ? 15.801 4.574 -27.989 1.00 85.50 156 ASN A C 1
ATOM 1284 O O . ASN A 1 156 ? 16.879 4.018 -28.204 1.00 85.50 156 ASN A O 1
ATOM 1288 N N . TYR A 1 157 ? 15.389 4.819 -26.743 1.00 86.19 157 TYR A N 1
ATOM 1289 C CA . TYR A 1 157 ? 16.085 4.329 -25.550 1.00 86.19 157 TYR A CA 1
ATOM 1290 C C . TYR A 1 157 ? 15.351 3.146 -24.920 1.00 86.19 157 TYR A C 1
ATOM 1292 O O . TYR A 1 157 ? 14.128 3.043 -24.979 1.00 86.19 157 TYR A O 1
ATOM 1300 N N . SER A 1 158 ? 16.114 2.241 -24.305 1.00 84.94 158 SER A N 1
ATOM 1301 C CA . SER A 1 158 ? 15.555 1.132 -23.533 1.00 84.94 158 SER A CA 1
ATOM 1302 C C . SER A 1 158 ? 14.924 1.640 -22.235 1.00 84.94 158 SER A C 1
ATOM 1304 O O . SER A 1 158 ? 15.485 2.511 -21.571 1.00 84.94 158 SER A O 1
ATOM 1306 N N . ALA A 1 159 ? 13.798 1.042 -21.836 1.00 84.62 159 ALA A N 1
ATOM 1307 C CA . ALA A 1 159 ? 13.174 1.272 -20.531 1.00 84.62 159 ALA A CA 1
ATOM 1308 C C . ALA A 1 159 ? 13.986 0.687 -19.357 1.00 84.62 159 ALA A C 1
ATOM 1310 O O . ALA A 1 159 ? 13.682 0.966 -18.198 1.00 84.62 159 ALA A O 1
ATOM 1311 N N . MET A 1 160 ? 15.027 -0.108 -19.637 1.00 84.56 160 MET A N 1
ATOM 1312 C CA . MET A 1 160 ? 15.948 -0.605 -18.617 1.00 84.56 160 MET A CA 1
ATOM 1313 C C . MET A 1 160 ? 16.871 0.530 -18.160 1.00 84.56 160 MET A C 1
ATOM 1315 O O . MET A 1 160 ? 17.912 0.806 -18.760 1.00 84.56 160 MET A O 1
ATOM 1319 N N . VAL A 1 161 ? 16.448 1.198 -17.093 1.00 85.94 161 VAL A N 1
ATOM 1320 C CA . VAL A 1 161 ? 17.108 2.371 -16.520 1.00 85.94 161 VAL A CA 1
ATOM 1321 C C . VAL A 1 161 ? 17.999 1.984 -15.341 1.00 85.94 161 VAL A C 1
ATOM 1323 O O . VAL A 1 161 ? 17.638 1.148 -14.520 1.00 85.94 161 VAL A O 1
ATOM 1326 N N . GLN A 1 162 ? 19.172 2.597 -15.233 1.00 85.50 162 GLN A N 1
ATOM 1327 C CA . GLN A 1 162 ? 20.086 2.394 -14.106 1.00 85.50 162 GLN A CA 1
ATOM 1328 C C . GLN A 1 162 ? 20.144 3.635 -13.220 1.00 85.50 162 GLN A C 1
ATOM 1330 O O . GLN A 1 162 ? 19.962 4.753 -13.696 1.00 85.50 162 GLN A O 1
ATOM 1335 N N . LEU A 1 163 ? 20.426 3.448 -11.933 1.00 83.81 163 LEU A N 1
ATOM 1336 C CA . LEU A 1 163 ? 20.587 4.555 -10.992 1.00 83.81 163 LEU A CA 1
ATOM 1337 C C . LEU A 1 163 ? 22.062 4.910 -10.828 1.00 83.81 163 LEU A C 1
ATOM 1339 O O . LEU A 1 163 ? 22.907 4.043 -10.612 1.00 83.81 163 LEU A O 1
ATOM 1343 N N . ARG A 1 164 ? 22.369 6.206 -10.868 1.00 81.31 164 ARG A N 1
ATOM 1344 C CA . ARG A 1 164 ? 23.702 6.734 -10.567 1.00 81.31 164 ARG A CA 1
ATOM 1345 C C . ARG A 1 164 ? 23.603 7.910 -9.612 1.00 81.31 164 ARG A C 1
ATOM 1347 O O . ARG A 1 164 ? 22.801 8.814 -9.819 1.00 81.31 164 ARG A O 1
ATOM 1354 N N . LYS A 1 165 ? 24.481 7.951 -8.610 1.00 74.69 165 LYS A N 1
ATOM 1355 C CA . LYS A 1 165 ? 24.651 9.132 -7.755 1.00 74.69 165 LYS A CA 1
ATOM 1356 C C . LYS A 1 165 ? 25.193 10.307 -8.570 1.00 74.69 165 LYS A C 1
ATOM 1358 O O . LYS A 1 165 ? 26.219 10.190 -9.239 1.00 74.69 165 LYS A O 1
ATOM 1363 N N . ARG A 1 166 ? 24.501 11.441 -8.513 1.00 68.25 166 ARG A N 1
ATOM 1364 C CA . ARG A 1 166 ? 24.895 12.697 -9.143 1.00 68.25 166 ARG A CA 1
ATOM 1365 C C . ARG A 1 166 ? 26.132 13.235 -8.424 1.00 68.25 166 ARG A C 1
ATOM 1367 O O . ARG A 1 166 ? 26.039 13.774 -7.325 1.00 68.25 166 ARG A O 1
ATOM 1374 N N . VAL A 1 167 ? 27.303 13.071 -9.035 1.00 62.09 167 VAL A N 1
ATOM 1375 C CA . VAL A 1 167 ? 28.551 13.677 -8.554 1.00 62.09 167 VAL A CA 1
ATOM 1376 C C . VAL A 1 167 ? 28.681 15.062 -9.182 1.00 62.09 167 VAL A C 1
ATOM 1378 O O . VAL A 1 167 ? 28.709 15.204 -10.406 1.00 62.09 167 VAL A O 1
ATOM 1381 N N . ILE A 1 168 ? 28.767 16.099 -8.350 1.00 50.47 168 ILE A N 1
ATOM 1382 C CA . ILE A 1 168 ? 29.070 17.461 -8.796 1.00 50.47 168 ILE A CA 1
ATOM 1383 C C . ILE A 1 168 ? 30.541 17.477 -9.250 1.00 50.47 168 ILE A C 1
ATOM 1385 O O . ILE A 1 168 ? 31.445 17.576 -8.434 1.00 50.47 168 ILE A O 1
ATOM 1389 N N . ARG A 1 169 ? 30.756 17.338 -10.567 1.00 40.62 169 ARG A N 1
ATOM 1390 C CA . ARG A 1 169 ? 32.016 17.524 -11.319 1.00 40.62 169 ARG A CA 1
ATOM 1391 C C . ARG A 1 169 ? 33.277 16.812 -10.785 1.00 40.62 169 ARG A C 1
ATOM 1393 O O . ARG A 1 169 ? 34.029 17.379 -10.004 1.00 40.62 169 ARG A O 1
ATOM 1400 N N . ARG A 1 170 ? 33.662 15.729 -11.467 1.00 37.00 170 ARG A N 1
ATOM 1401 C CA . ARG A 1 170 ? 34.952 15.636 -12.186 1.00 37.00 170 ARG A CA 1
ATOM 1402 C C . ARG A 1 170 ? 34.707 14.923 -13.516 1.00 37.00 170 ARG A C 1
ATOM 1404 O O . ARG A 1 170 ? 33.864 14.034 -13.593 1.00 37.00 170 ARG A O 1
ATOM 1411 N N . LYS A 1 171 ? 35.364 15.401 -14.579 1.00 43.19 171 LYS A N 1
ATOM 1412 C CA . LYS A 1 171 ? 35.426 14.721 -15.878 1.00 43.19 171 LYS A CA 1
ATOM 1413 C C . LYS A 1 171 ? 36.212 13.430 -15.662 1.00 43.19 171 LYS A C 1
ATOM 1415 O O . LYS A 1 171 ? 37.419 13.448 -15.838 1.00 43.19 171 LYS A O 1
ATOM 1420 N N . ASP A 1 172 ? 35.542 12.360 -15.269 1.00 37.41 172 ASP A N 1
ATOM 1421 C CA . ASP A 1 172 ? 36.149 11.037 -15.214 1.00 37.41 172 ASP A CA 1
ATOM 1422 C C . ASP A 1 172 ? 35.313 10.065 -16.039 1.00 37.41 172 ASP A C 1
ATOM 1424 O O . ASP A 1 172 ? 34.089 10.186 -16.143 1.00 37.41 172 ASP A O 1
ATOM 1428 N N . GLY A 1 173 ? 36.048 9.201 -16.732 1.00 38.34 173 GLY A N 1
ATOM 1429 C CA . GLY A 1 173 ? 35.617 8.427 -17.880 1.00 38.34 173 GLY A CA 1
ATOM 1430 C C . GLY A 1 173 ? 34.395 7.551 -17.644 1.00 38.34 173 GLY A C 1
ATOM 1431 O O . GLY A 1 173 ? 34.004 7.219 -16.526 1.00 38.34 173 GLY A O 1
ATOM 1432 N N . VAL A 1 174 ? 33.797 7.180 -18.771 1.00 38.75 174 VAL A N 1
ATOM 1433 C CA . VAL A 1 174 ? 32.723 6.200 -18.883 1.00 38.75 174 VAL A CA 1
ATOM 1434 C C . VAL A 1 174 ? 33.177 4.904 -18.209 1.00 38.75 174 VAL A C 1
ATOM 1436 O O . VAL A 1 174 ? 33.920 4.120 -18.790 1.00 38.75 174 VAL A O 1
ATOM 1439 N N . ASN A 1 175 ? 32.746 4.679 -16.968 1.00 41.16 175 ASN A N 1
ATOM 1440 C CA . ASN A 1 175 ? 32.865 3.367 -16.353 1.00 41.16 175 ASN A CA 1
ATOM 1441 C C . ASN A 1 175 ? 31.918 2.418 -17.090 1.00 41.16 175 ASN A C 1
ATOM 1443 O O . ASN A 1 175 ? 30.738 2.727 -17.277 1.00 41.16 175 ASN A O 1
ATOM 1447 N N . ASN A 1 176 ? 32.451 1.267 -17.500 1.00 37.22 176 ASN A N 1
ATOM 1448 C CA . ASN A 1 176 ? 31.710 0.182 -18.129 1.00 37.22 176 ASN A CA 1
ATOM 1449 C C . ASN A 1 176 ? 30.597 -0.303 -17.187 1.00 37.22 176 ASN A C 1
ATOM 1451 O O . ASN A 1 176 ? 30.817 -1.155 -16.328 1.00 37.22 176 ASN A O 1
ATOM 1455 N N . LEU A 1 177 ? 29.391 0.248 -17.340 1.00 46.31 177 LEU A N 1
ATOM 1456 C CA . LEU A 1 177 ? 28.174 -0.317 -16.768 1.00 46.31 177 LEU A CA 1
ATOM 1457 C C . LEU A 1 177 ? 27.922 -1.646 -17.483 1.00 46.31 177 LEU A C 1
ATOM 1459 O O . LEU A 1 177 ? 27.409 -1.677 -18.603 1.00 46.31 177 LEU A O 1
ATOM 1463 N N . VAL A 1 178 ? 28.327 -2.744 -16.844 1.00 40.25 178 VAL A N 1
ATOM 1464 C CA . VAL A 1 178 ? 27.970 -4.096 -17.276 1.00 40.25 178 VAL A CA 1
ATOM 1465 C C . VAL A 1 178 ? 26.480 -4.261 -17.021 1.00 40.25 178 VAL A C 1
ATOM 1467 O O . VAL A 1 178 ? 26.032 -4.530 -15.909 1.00 40.25 178 VAL A O 1
ATOM 1470 N N . LEU A 1 179 ? 25.707 -4.010 -18.068 1.00 47.56 179 LEU A N 1
ATOM 1471 C CA . LEU A 1 179 ? 24.266 -4.153 -18.066 1.00 47.56 179 LEU A CA 1
ATOM 1472 C C . LEU A 1 179 ? 23.964 -5.637 -18.274 1.00 47.56 179 LEU A C 1
ATOM 1474 O O . LEU A 1 179 ? 24.048 -6.146 -19.390 1.00 47.56 179 LEU A O 1
ATOM 1478 N N . VAL A 1 180 ? 23.692 -6.347 -17.182 1.00 47.28 180 VAL A N 1
ATOM 1479 C CA . VAL A 1 180 ? 23.169 -7.713 -17.260 1.00 47.28 180 VAL A CA 1
ATOM 1480 C C . VAL A 1 180 ? 21.777 -7.618 -17.885 1.00 47.28 180 VAL A C 1
ATOM 1482 O O . VAL A 1 180 ? 20.988 -6.768 -17.480 1.00 47.28 180 VAL A O 1
ATOM 1485 N N . ASN A 1 181 ? 21.488 -8.442 -18.895 1.00 52.56 181 ASN A N 1
ATOM 1486 C CA . ASN A 1 181 ? 20.170 -8.488 -19.532 1.00 52.56 181 ASN A CA 1
ATOM 1487 C C . ASN A 1 181 ? 19.104 -8.817 -18.479 1.00 52.56 181 ASN A C 1
ATOM 1489 O O . ASN A 1 181 ? 18.962 -9.970 -18.074 1.00 52.56 181 ASN A O 1
ATOM 1493 N N . GLN A 1 182 ? 18.371 -7.800 -18.036 1.00 68.19 182 GLN A N 1
ATOM 1494 C CA . GLN A 1 182 ? 17.257 -7.919 -17.105 1.00 68.19 182 GLN A CA 1
ATOM 1495 C C . GLN A 1 182 ? 15.969 -7.477 -17.798 1.00 68.19 182 GLN A C 1
ATOM 1497 O O . GLN A 1 182 ? 15.976 -6.680 -18.739 1.00 68.19 182 GLN A O 1
ATOM 1502 N N . THR A 1 183 ? 14.853 -8.053 -17.369 1.00 80.94 183 THR A N 1
ATOM 1503 C CA . THR A 1 183 ? 13.542 -7.830 -17.979 1.00 80.94 183 THR A CA 1
ATOM 1504 C C . THR A 1 183 ? 12.835 -6.658 -17.317 1.00 80.94 183 THR A C 1
ATOM 1506 O O . THR A 1 183 ? 12.744 -6.601 -16.095 1.00 80.94 183 THR A O 1
ATOM 1509 N N . VAL A 1 184 ? 12.288 -5.751 -18.126 1.00 89.94 184 VAL A N 1
ATOM 1510 C CA . VAL A 1 184 ? 11.371 -4.709 -17.651 1.00 89.94 184 VAL A CA 1
ATOM 1511 C C . VAL A 1 184 ? 9.956 -5.267 -17.685 1.00 89.94 184 VAL A C 1
ATOM 1513 O O . VAL A 1 184 ? 9.489 -5.710 -18.735 1.00 89.94 184 VAL A O 1
ATOM 1516 N N . HIS A 1 185 ? 9.278 -5.266 -16.543 1.00 93.94 185 HIS A N 1
ATOM 1517 C CA . HIS A 1 185 ? 7.934 -5.812 -16.418 1.00 93.94 185 HIS A CA 1
ATOM 1518 C C . HIS A 1 185 ? 6.879 -4.751 -16.736 1.00 93.94 185 HIS A C 1
ATOM 1520 O O . HIS A 1 185 ? 6.998 -3.600 -16.322 1.00 93.94 185 HIS A O 1
ATOM 1526 N N . SER A 1 186 ? 5.836 -5.131 -17.473 1.00 94.81 186 SER A N 1
ATOM 1527 C CA . SER A 1 186 ? 4.699 -4.248 -17.746 1.00 94.81 186 SER A CA 1
ATOM 1528 C C . SER A 1 186 ? 3.750 -4.224 -16.551 1.00 94.81 186 SER A C 1
ATOM 1530 O O . SER A 1 186 ? 3.426 -5.280 -16.011 1.00 94.81 186 SER A O 1
ATOM 1532 N N . TRP A 1 187 ? 3.256 -3.041 -16.174 1.00 94.88 187 TRP A N 1
ATOM 1533 C CA . TRP A 1 187 ? 2.202 -2.928 -15.164 1.00 94.88 187 TRP A CA 1
ATOM 1534 C C . TRP A 1 187 ? 0.898 -3.633 -15.569 1.00 94.88 187 TRP A C 1
ATOM 1536 O O . TRP A 1 187 ? 0.157 -4.063 -14.697 1.00 94.88 187 TRP A O 1
ATOM 1546 N N . GLU A 1 188 ? 0.623 -3.817 -16.863 1.00 93.44 188 GLU A N 1
ATOM 1547 C CA . GLU A 1 188 ? -0.633 -4.420 -17.338 1.00 93.44 188 GLU A CA 1
ATOM 1548 C C . GLU A 1 188 ? -0.836 -5.867 -16.861 1.00 93.44 188 GLU A C 1
ATOM 1550 O O . GLU A 1 188 ? -1.974 -6.314 -16.726 1.00 93.44 188 GLU A O 1
ATOM 1555 N N . MET A 1 189 ? 0.254 -6.593 -16.582 1.00 93.81 189 MET A N 1
ATOM 1556 C CA . MET A 1 189 ? 0.219 -7.975 -16.108 1.00 93.81 189 MET A CA 1
ATOM 1557 C C . MET A 1 189 ? 1.397 -8.252 -15.166 1.00 93.81 189 MET A C 1
ATOM 1559 O O . MET A 1 189 ? 2.514 -8.514 -15.617 1.00 93.81 189 MET A O 1
ATOM 1563 N N . LEU A 1 190 ? 1.154 -8.194 -13.854 1.00 95.69 190 LEU A N 1
ATOM 1564 C CA . LEU A 1 190 ? 2.217 -8.270 -12.850 1.00 95.69 190 LEU A CA 1
ATOM 1565 C C . LEU A 1 190 ? 1.715 -8.801 -11.507 1.00 95.69 190 LEU A C 1
ATOM 1567 O O . LEU A 1 190 ? 0.703 -8.335 -10.984 1.00 95.69 190 LEU A O 1
ATOM 1571 N N . VAL A 1 191 ? 2.477 -9.706 -10.895 1.00 96.94 191 VAL A N 1
ATOM 1572 C CA . VAL A 1 191 ? 2.354 -10.030 -9.469 1.00 96.94 191 VAL A CA 1
ATOM 1573 C C . VAL A 1 191 ? 3.227 -9.051 -8.681 1.00 96.94 191 VAL A C 1
ATOM 1575 O O . VAL A 1 191 ? 4.452 -9.076 -8.790 1.00 96.94 191 VAL A O 1
ATOM 1578 N N . TYR A 1 192 ? 2.614 -8.142 -7.924 1.00 95.88 192 TYR A N 1
ATOM 1579 C CA . TYR A 1 192 ? 3.315 -6.947 -7.430 1.00 95.88 192 TYR A CA 1
ATOM 1580 C C . TYR A 1 192 ? 3.496 -6.884 -5.911 1.00 95.88 192 TYR A C 1
ATOM 1582 O O . TYR A 1 192 ? 4.391 -6.197 -5.427 1.00 95.88 192 TYR A O 1
ATOM 1590 N N . ALA A 1 193 ? 2.690 -7.611 -5.138 1.00 95.62 193 ALA A N 1
ATOM 1591 C CA . ALA A 1 193 ? 2.865 -7.705 -3.692 1.00 95.62 193 ALA A CA 1
ATOM 1592 C C . ALA A 1 193 ? 2.443 -9.080 -3.167 1.00 95.62 193 ALA A C 1
ATOM 1594 O O . ALA A 1 193 ? 1.607 -9.762 -3.761 1.00 95.62 193 ALA A O 1
ATOM 1595 N N . ALA A 1 194 ? 3.010 -9.479 -2.029 1.00 95.62 194 ALA A N 1
ATOM 1596 C CA . ALA A 1 194 ? 2.618 -10.687 -1.317 1.00 95.62 194 ALA A CA 1
ATOM 1597 C C . ALA A 1 194 ? 2.751 -10.493 0.199 1.00 95.62 194 ALA A C 1
ATOM 1599 O O . ALA A 1 194 ? 3.667 -9.829 0.682 1.00 95.62 194 ALA A O 1
ATOM 1600 N N . ALA A 1 195 ? 1.839 -11.087 0.963 1.00 94.38 195 ALA A N 1
ATOM 1601 C CA . ALA A 1 195 ? 1.845 -11.033 2.420 1.00 94.38 195 ALA A CA 1
ATOM 1602 C C . ALA A 1 195 ? 1.283 -12.325 3.022 1.00 94.38 195 ALA A C 1
ATOM 1604 O O . ALA A 1 195 ? 0.475 -13.013 2.409 1.00 94.38 195 ALA A O 1
ATOM 1605 N N . LEU A 1 196 ? 1.690 -12.651 4.248 1.00 92.69 196 LEU A N 1
ATOM 1606 C CA . LEU A 1 196 ? 1.149 -13.796 4.983 1.00 92.69 196 LEU A CA 1
ATOM 1607 C C . LEU A 1 196 ? -0.015 -13.376 5.878 1.00 92.69 196 LEU A C 1
ATOM 1609 O O . LEU A 1 196 ? 0.115 -12.415 6.642 1.00 92.69 196 LEU A O 1
ATOM 1613 N N . ASP A 1 197 ? -1.098 -14.154 5.861 1.00 90.00 197 ASP A N 1
ATOM 1614 C CA . ASP A 1 197 ? -2.237 -13.987 6.776 1.00 90.00 197 ASP A CA 1
ATOM 1615 C C . ASP A 1 197 ? -2.238 -14.974 7.958 1.00 90.00 197 ASP A C 1
ATOM 1617 O O . ASP A 1 197 ? -3.106 -14.900 8.829 1.00 90.00 197 ASP A O 1
ATOM 1621 N N . GLY A 1 198 ? -1.239 -15.860 8.008 1.00 84.81 198 GLY A N 1
ATOM 1622 C CA . GLY A 1 198 ? -1.039 -16.885 9.033 1.00 84.81 198 GLY A CA 1
ATOM 1623 C C . GLY A 1 198 ? -1.198 -18.306 8.494 1.00 84.81 198 GLY A C 1
ATOM 1624 O O . GLY A 1 198 ? -0.418 -19.178 8.861 1.00 84.81 198 GLY A O 1
ATOM 1625 N N . GLU A 1 199 ? -2.141 -18.531 7.579 1.00 87.00 199 GLU A N 1
ATOM 1626 C CA . GLU A 1 199 ? -2.418 -19.862 7.010 1.00 87.00 199 GLU A CA 1
ATOM 1627 C C . GLU A 1 199 ? -2.092 -19.936 5.515 1.00 87.00 199 GLU A C 1
ATOM 1629 O O . GLU A 1 199 ? -1.710 -20.995 4.999 1.00 87.00 199 GLU A O 1
ATOM 1634 N N . THR A 1 200 ? -2.222 -18.802 4.828 1.00 94.56 200 THR A N 1
ATOM 1635 C CA . THR A 1 200 ? -2.038 -18.649 3.389 1.00 94.56 200 THR A CA 1
ATOM 1636 C C . THR A 1 200 ? -1.078 -17.501 3.072 1.00 94.56 200 THR A C 1
ATOM 1638 O O . THR A 1 200 ? -0.803 -16.626 3.902 1.00 94.56 200 THR A O 1
ATOM 1641 N N . ALA A 1 201 ? -0.550 -17.511 1.849 1.00 95.69 201 ALA A N 1
ATOM 1642 C CA . ALA A 1 201 ? 0.047 -16.326 1.246 1.00 95.69 201 ALA A CA 1
ATOM 1643 C C . ALA A 1 201 ? -1.027 -15.602 0.434 1.00 95.69 201 ALA A C 1
ATOM 1645 O O . ALA A 1 201 ? -1.602 -16.175 -0.485 1.00 95.69 201 ALA A O 1
ATOM 1646 N N . VAL A 1 202 ? -1.292 -14.347 0.769 1.00 96.50 202 VAL A N 1
ATOM 1647 C CA . VAL A 1 202 ? -2.138 -13.448 -0.011 1.00 96.50 202 VAL A CA 1
ATOM 1648 C C . VAL A 1 202 ? -1.259 -12.757 -1.042 1.00 96.50 202 VAL A C 1
ATOM 1650 O O . VAL A 1 202 ? -0.279 -12.104 -0.686 1.00 96.50 202 VAL A O 1
ATOM 1653 N N . VAL A 1 203 ? -1.602 -12.921 -2.311 1.00 96.81 203 VAL A N 1
ATOM 1654 C CA . VAL A 1 203 ? -0.832 -12.470 -3.466 1.00 96.81 203 VAL A CA 1
ATOM 1655 C C . VAL A 1 203 ? -1.675 -11.484 -4.262 1.00 96.81 203 VAL A C 1
ATOM 1657 O O . VAL A 1 203 ? -2.840 -11.755 -4.555 1.00 96.81 203 VAL A O 1
ATOM 1660 N N . PHE A 1 204 ? -1.081 -10.343 -4.597 1.00 96.62 204 PHE A N 1
ATOM 1661 C CA . PHE A 1 204 ? -1.731 -9.246 -5.302 1.00 96.62 204 PHE A CA 1
ATOM 1662 C C . PHE A 1 204 ? -1.257 -9.205 -6.753 1.00 96.62 204 PHE A C 1
ATOM 1664 O O . PHE A 1 204 ? -0.049 -9.156 -7.013 1.00 96.62 204 PHE A O 1
ATOM 1671 N N . VAL A 1 205 ? -2.204 -9.262 -7.688 1.00 95.50 205 VAL A N 1
ATOM 1672 C CA . VAL A 1 205 ? -1.926 -9.472 -9.112 1.00 95.50 205 VAL A CA 1
ATOM 1673 C C . VAL A 1 205 ? -2.756 -8.547 -9.984 1.00 95.50 205 VAL A C 1
ATOM 1675 O O . VAL A 1 205 ? -3.982 -8.572 -9.941 1.00 95.50 205 VAL A O 1
ATOM 1678 N N . LYS A 1 206 ? -2.077 -7.801 -10.854 1.00 94.50 206 LYS A N 1
ATOM 1679 C CA . LYS A 1 206 ? -2.690 -6.999 -11.909 1.00 94.50 206 LYS A CA 1
ATOM 1680 C C . LYS A 1 206 ? -2.870 -7.833 -13.179 1.00 94.50 206 LYS A C 1
ATOM 1682 O O . LYS A 1 206 ? -2.003 -8.633 -13.524 1.00 94.50 206 LYS A O 1
ATOM 1687 N N . GLY A 1 207 ? -3.981 -7.610 -13.884 1.00 89.38 207 GLY A N 1
ATOM 1688 C CA . GLY A 1 207 ? -4.171 -8.069 -15.270 1.00 89.38 207 GLY A CA 1
ATOM 1689 C C . GLY A 1 207 ? -4.953 -9.373 -15.446 1.00 89.38 207 GLY A C 1
ATOM 1690 O O . GLY A 1 207 ? -5.178 -9.804 -16.572 1.00 89.38 207 GLY A O 1
ATOM 1691 N N . LEU A 1 208 ? -5.441 -9.982 -14.359 1.00 85.56 208 LEU A N 1
ATOM 1692 C CA . LEU A 1 208 ? -6.225 -11.225 -14.425 1.00 85.56 208 LEU A CA 1
ATOM 1693 C C . LEU A 1 208 ? -7.614 -11.055 -15.066 1.00 85.56 208 LEU A C 1
ATOM 1695 O O . LEU A 1 208 ? -8.219 -12.046 -15.464 1.00 85.56 208 LEU A O 1
ATOM 1699 N N . ASN A 1 209 ? -8.129 -9.820 -15.156 1.00 80.38 209 ASN A N 1
ATOM 1700 C CA . ASN A 1 209 ? -9.453 -9.495 -15.708 1.00 80.38 209 ASN A CA 1
ATOM 1701 C C . ASN A 1 209 ? -10.588 -10.365 -15.128 1.00 80.38 209 ASN A C 1
ATOM 1703 O O . ASN A 1 209 ? -11.512 -10.769 -15.840 1.00 80.38 209 ASN A O 1
ATOM 1707 N N . LEU A 1 210 ? -10.515 -10.670 -13.827 1.00 79.75 210 LEU A N 1
ATOM 1708 C CA . LEU A 1 210 ? -11.558 -11.422 -13.131 1.00 79.75 210 LEU A CA 1
ATOM 1709 C C . LEU A 1 210 ? -12.855 -10.611 -13.087 1.00 79.75 210 LEU A C 1
ATOM 1711 O O . LEU A 1 210 ? -12.850 -9.380 -13.128 1.00 79.75 210 LEU A O 1
ATOM 1715 N N . ARG A 1 211 ? -13.989 -11.312 -13.001 1.00 75.69 211 ARG A N 1
ATOM 1716 C CA . ARG A 1 211 ? -15.294 -10.647 -12.953 1.00 75.69 211 ARG A CA 1
ATOM 1717 C C . ARG A 1 211 ? -15.419 -9.836 -11.656 1.00 75.69 211 ARG A C 1
ATOM 1719 O O . ARG A 1 211 ? -15.144 -10.399 -10.593 1.00 75.69 211 ARG A O 1
ATOM 1726 N N . PRO A 1 212 ? -15.865 -8.569 -11.723 1.00 75.62 212 PRO A N 1
ATOM 1727 C CA . PRO A 1 212 ? -16.155 -7.798 -10.522 1.00 75.62 212 PRO A CA 1
ATOM 1728 C C . PRO A 1 212 ? -17.251 -8.492 -9.701 1.00 75.62 212 PRO A C 1
ATOM 1730 O O . PRO A 1 212 ? -18.085 -9.219 -10.251 1.00 75.62 212 PRO A O 1
ATOM 1733 N N . ASP A 1 213 ? -17.195 -8.312 -8.380 1.00 77.00 213 ASP A N 1
ATOM 1734 C CA . ASP A 1 213 ? -18.176 -8.810 -7.403 1.00 77.00 213 ASP A CA 1
ATOM 1735 C C . ASP A 1 213 ? -18.398 -10.331 -7.392 1.00 77.00 213 ASP A C 1
ATOM 1737 O O . ASP A 1 213 ? -19.395 -10.832 -6.862 1.00 77.00 213 ASP A O 1
ATOM 1741 N N . ARG A 1 214 ? -17.468 -11.105 -7.967 1.00 83.31 214 ARG A N 1
ATOM 1742 C CA . ARG A 1 214 ? -17.581 -12.562 -8.038 1.00 83.31 214 ARG A CA 1
ATOM 1743 C C . ARG A 1 214 ? -16.269 -13.262 -7.711 1.00 83.31 214 ARG A C 1
ATOM 1745 O O . ARG A 1 214 ? -15.220 -12.991 -8.290 1.00 83.31 214 ARG A O 1
ATOM 1752 N N . VAL A 1 215 ? -16.368 -14.257 -6.833 1.00 86.88 215 VAL A N 1
ATOM 1753 C CA . VAL A 1 215 ? -15.273 -15.193 -6.564 1.00 86.88 215 VAL A CA 1
ATOM 1754 C C . VAL A 1 215 ? -15.001 -16.019 -7.823 1.00 86.88 215 VAL A C 1
ATOM 1756 O O . VAL A 1 215 ? -15.918 -16.587 -8.424 1.00 86.88 215 VAL A O 1
ATOM 1759 N N . SER A 1 216 ? -13.738 -16.057 -8.230 1.00 88.88 216 SER A N 1
ATOM 1760 C CA . SER A 1 216 ? -13.248 -16.869 -9.341 1.00 88.88 216 SER A CA 1
ATOM 1761 C C . SER A 1 216 ? -12.884 -18.269 -8.865 1.00 88.88 216 SER A C 1
ATOM 1763 O O . SER A 1 216 ? -12.618 -18.479 -7.682 1.00 88.88 216 SER A O 1
ATOM 1765 N N . ASP A 1 217 ? -12.877 -19.231 -9.786 1.00 89.88 217 ASP A N 1
ATOM 1766 C CA . ASP A 1 217 ? -12.481 -20.601 -9.474 1.00 89.88 217 ASP A CA 1
ATOM 1767 C C . ASP A 1 217 ? -10.973 -20.654 -9.158 1.00 89.88 217 ASP A C 1
ATOM 1769 O O . ASP A 1 217 ? -10.154 -20.406 -10.049 1.00 89.88 217 ASP A O 1
ATOM 1773 N N . PRO A 1 218 ? -10.578 -20.955 -7.907 1.00 92.25 218 PRO A N 1
ATOM 1774 C CA . PRO A 1 218 ? -9.174 -20.990 -7.525 1.00 92.25 218 PRO A CA 1
ATOM 1775 C C . PRO A 1 218 ? -8.405 -22.133 -8.200 1.00 92.25 218 PRO A C 1
ATOM 1777 O O . PRO A 1 218 ? -7.188 -22.035 -8.320 1.00 92.25 218 PRO A O 1
ATOM 1780 N N . ALA A 1 219 ? -9.074 -23.188 -8.684 1.00 90.31 219 ALA A N 1
ATOM 1781 C CA . ALA A 1 219 ? -8.410 -24.322 -9.334 1.00 90.31 219 ALA A CA 1
ATOM 1782 C C . ALA A 1 219 ? -7.676 -23.938 -10.633 1.00 90.31 219 ALA A C 1
ATOM 1784 O O . ALA A 1 219 ? -6.850 -24.702 -11.127 1.00 90.31 219 ALA A O 1
ATOM 1785 N N . GLN A 1 220 ? -7.955 -22.749 -11.169 1.00 90.25 220 GLN A N 1
ATOM 1786 C CA . GLN A 1 220 ? -7.311 -22.207 -12.362 1.00 90.25 220 GLN A CA 1
ATOM 1787 C C . GLN A 1 220 ? -5.942 -21.582 -12.075 1.00 90.25 220 GLN A C 1
ATOM 1789 O O . GLN A 1 220 ? -5.244 -21.223 -13.018 1.00 90.25 220 GLN A O 1
ATOM 1794 N N . PHE A 1 221 ? -5.547 -21.432 -10.808 1.00 93.00 221 PHE A N 1
ATOM 1795 C CA . PHE A 1 221 ? -4.315 -20.745 -10.428 1.00 93.00 221 PHE A CA 1
ATOM 1796 C C . PHE A 1 221 ? -3.373 -21.671 -9.659 1.00 93.00 221 PHE A C 1
ATOM 1798 O O . PHE A 1 221 ? -3.752 -22.294 -8.663 1.00 93.00 221 PHE A O 1
ATOM 1805 N N . SER A 1 222 ? -2.111 -21.698 -10.087 1.00 93.94 222 SER A N 1
ATOM 1806 C CA . SER A 1 222 ? -1.015 -22.345 -9.367 1.00 93.94 222 SER A CA 1
ATOM 1807 C C . SER A 1 222 ? -0.042 -21.285 -8.865 1.00 93.94 222 SER A C 1
ATOM 1809 O O . SER A 1 222 ? 0.359 -20.384 -9.599 1.00 93.94 222 SER A O 1
ATOM 1811 N N . CYS A 1 223 ? 0.337 -21.393 -7.599 1.00 95.25 223 CYS A N 1
ATOM 1812 C CA . CYS A 1 223 ? 1.226 -20.463 -6.927 1.00 95.25 223 CYS A CA 1
ATOM 1813 C C . CYS A 1 223 ? 2.636 -21.040 -6.855 1.00 95.25 223 CYS A C 1
ATOM 1815 O O . CYS A 1 223 ? 2.817 -22.208 -6.507 1.00 95.25 223 CYS A O 1
ATOM 1817 N N . HIS A 1 224 ? 3.629 -20.208 -7.139 1.00 94.06 224 HIS A N 1
ATOM 1818 C CA . HIS A 1 224 ? 5.036 -20.582 -7.159 1.00 94.06 224 HIS A CA 1
ATOM 1819 C C . HIS A 1 224 ? 5.798 -19.733 -6.151 1.00 94.06 224 HIS A C 1
ATOM 1821 O O . HIS A 1 224 ? 5.680 -18.510 -6.148 1.00 94.06 224 HIS A O 1
ATOM 1827 N N . PHE A 1 225 ? 6.584 -20.386 -5.306 1.00 92.81 225 PHE A N 1
ATOM 1828 C CA . PHE A 1 225 ? 7.402 -19.751 -4.282 1.00 92.81 225 PHE A CA 1
ATOM 1829 C C . PHE A 1 225 ? 8.870 -20.008 -4.602 1.00 92.81 225 PHE A C 1
ATOM 1831 O O . PHE A 1 225 ? 9.293 -21.165 -4.565 1.00 92.81 225 PHE A O 1
ATOM 1838 N N . ASP A 1 226 ? 9.635 -18.961 -4.905 1.00 87.38 226 ASP A N 1
ATOM 1839 C CA . ASP A 1 226 ? 11.048 -19.079 -5.283 1.00 87.38 226 ASP A CA 1
ATOM 1840 C C . ASP A 1 226 ? 11.929 -18.075 -4.528 1.00 87.38 226 ASP A C 1
ATOM 1842 O O . ASP A 1 226 ? 11.519 -16.957 -4.203 1.00 87.38 226 ASP A O 1
ATOM 1846 N N . TRP A 1 227 ? 13.164 -18.483 -4.242 1.00 79.75 227 TRP A N 1
ATOM 1847 C CA . TRP A 1 227 ? 14.187 -17.593 -3.712 1.00 79.75 227 TRP A CA 1
ATOM 1848 C C . TRP A 1 227 ? 14.859 -16.912 -4.901 1.00 79.75 227 TRP A C 1
ATOM 1850 O O . TRP A 1 227 ? 15.672 -17.523 -5.593 1.00 79.75 227 TRP A O 1
ATOM 1860 N N . ASN A 1 228 ? 14.508 -15.650 -5.158 1.00 59.44 228 ASN A N 1
ATOM 1861 C CA . ASN A 1 228 ? 15.078 -14.860 -6.252 1.00 59.44 228 ASN A CA 1
ATOM 1862 C C . ASN A 1 228 ? 16.552 -14.494 -5.974 1.00 59.44 228 ASN A C 1
ATOM 1864 O O . ASN A 1 228 ? 16.887 -13.331 -5.766 1.00 59.44 228 ASN A O 1
ATOM 1868 N N . ASP A 1 229 ? 17.450 -15.478 -6.003 1.00 53.38 229 ASP A N 1
ATOM 1869 C CA . ASP A 1 229 ? 18.857 -15.255 -6.321 1.00 53.38 229 ASP A CA 1
ATOM 1870 C C . ASP A 1 229 ? 19.041 -15.543 -7.813 1.00 53.38 229 ASP A C 1
ATOM 1872 O O . ASP A 1 229 ? 18.959 -16.690 -8.256 1.00 53.38 229 ASP A O 1
ATOM 1876 N N . SER A 1 230 ? 19.274 -14.474 -8.586 1.00 47.97 230 SER A N 1
ATOM 1877 C CA . SER A 1 230 ? 19.318 -14.411 -10.060 1.00 47.97 230 SER A CA 1
ATOM 1878 C C . SER A 1 230 ? 20.270 -15.390 -10.769 1.00 47.97 230 SER A C 1
ATOM 1880 O O . SER A 1 230 ? 20.343 -15.371 -11.991 1.00 47.97 230 SER A O 1
ATOM 1882 N N . GLU A 1 231 ? 20.983 -16.256 -10.050 1.00 41.66 231 GLU A N 1
ATOM 1883 C CA . GLU A 1 231 ? 21.844 -17.302 -10.619 1.00 41.66 231 GLU A CA 1
ATOM 1884 C C . GLU A 1 231 ? 21.285 -18.728 -10.435 1.00 41.66 231 GLU A C 1
ATOM 1886 O O . GLU A 1 231 ? 21.824 -19.679 -11.000 1.00 41.66 231 GLU A O 1
ATOM 1891 N N . LYS A 1 232 ? 20.215 -18.912 -9.643 1.00 41.84 232 LYS A N 1
ATOM 1892 C CA . LYS A 1 232 ? 19.663 -20.235 -9.279 1.00 41.84 232 LYS A CA 1
ATOM 1893 C C . LYS A 1 232 ? 18.135 -20.334 -9.367 1.00 41.84 232 LYS A C 1
ATOM 1895 O O . LYS A 1 232 ? 17.578 -21.319 -8.870 1.00 41.84 232 LYS A O 1
ATOM 1900 N N . SER A 1 233 ? 17.468 -19.356 -9.982 1.00 44.06 233 SER A N 1
ATOM 1901 C CA . SER A 1 233 ? 16.011 -19.369 -10.149 1.00 44.06 233 SER A CA 1
ATOM 1902 C C . SER A 1 233 ? 15.557 -20.652 -10.859 1.00 44.06 233 SER A C 1
ATOM 1904 O O . SER A 1 233 ? 16.138 -21.081 -11.858 1.00 44.06 233 SER A O 1
ATOM 1906 N N . GLY A 1 234 ? 14.556 -21.322 -10.285 1.00 51.16 234 GLY A N 1
ATOM 1907 C CA . GLY A 1 234 ? 13.958 -22.540 -10.842 1.00 51.16 234 GLY A CA 1
ATOM 1908 C C . GLY A 1 234 ? 14.448 -23.893 -10.304 1.00 51.16 234 GLY A C 1
ATOM 1909 O O . GLY A 1 234 ? 13.802 -24.898 -10.595 1.00 51.16 234 GLY A O 1
ATOM 1910 N N . LYS A 1 235 ? 15.518 -23.985 -9.492 1.00 50.31 235 LYS A N 1
ATOM 1911 C CA . LYS A 1 235 ? 15.920 -25.283 -8.883 1.00 50.31 235 LYS A CA 1
ATOM 1912 C C . LYS A 1 235 ? 15.180 -25.638 -7.588 1.00 50.31 235 LYS A C 1
ATOM 1914 O O . LYS A 1 235 ? 15.138 -26.815 -7.239 1.00 50.31 235 LYS A O 1
ATOM 1919 N N . TYR A 1 236 ? 14.604 -24.657 -6.892 1.00 58.78 236 TYR A N 1
ATOM 1920 C CA . TYR A 1 236 ? 13.974 -24.848 -5.576 1.00 58.78 236 TYR A CA 1
ATOM 1921 C C . TYR A 1 236 ? 12.563 -24.250 -5.472 1.00 58.78 236 TYR A C 1
ATOM 1923 O O . TYR A 1 236 ? 12.063 -24.055 -4.365 1.00 58.78 236 TYR A O 1
ATOM 1931 N N . ALA A 1 237 ? 11.909 -23.985 -6.608 1.00 75.31 237 ALA A N 1
ATOM 1932 C CA . ALA A 1 237 ? 10.561 -23.435 -6.621 1.00 75.31 237 ALA A CA 1
ATOM 1933 C C . ALA A 1 237 ? 9.556 -24.433 -6.019 1.00 75.31 237 ALA A C 1
ATOM 1935 O O . ALA A 1 237 ? 9.435 -25.575 -6.472 1.00 75.31 237 ALA A O 1
ATOM 1936 N N . LEU A 1 238 ? 8.837 -24.004 -4.982 1.00 88.44 238 LEU A N 1
ATOM 1937 C CA . LEU A 1 238 ? 7.767 -24.781 -4.361 1.00 88.44 238 LEU A CA 1
ATOM 1938 C C . LEU A 1 238 ? 6.436 -24.367 -4.980 1.00 88.44 238 LEU A C 1
ATOM 1940 O O . LEU A 1 238 ? 6.104 -23.184 -4.989 1.00 88.44 238 LEU A O 1
ATOM 1944 N N . ASN A 1 239 ? 5.659 -25.340 -5.454 1.00 90.62 239 ASN A N 1
ATOM 1945 C CA . ASN A 1 239 ? 4.367 -25.084 -6.084 1.00 90.62 239 ASN A CA 1
ATOM 1946 C C . ASN A 1 239 ? 3.227 -25.483 -5.151 1.00 90.62 239 ASN A C 1
ATOM 1948 O O . ASN A 1 239 ? 3.271 -26.545 -4.524 1.00 90.62 239 ASN A O 1
ATOM 1952 N N . THR A 1 240 ? 2.190 -24.656 -5.081 1.00 93.81 240 THR A N 1
ATOM 1953 C CA . THR A 1 240 ? 0.970 -24.953 -4.327 1.00 93.81 240 THR A CA 1
ATOM 1954 C C . THR A 1 240 ? -0.269 -24.449 -5.056 1.00 93.81 240 THR A C 1
ATOM 1956 O O . THR A 1 240 ? -0.193 -23.617 -5.956 1.00 93.81 240 THR A O 1
ATOM 1959 N N . ASN A 1 241 ? -1.434 -24.945 -4.648 1.00 93.38 241 ASN A N 1
ATOM 1960 C CA . ASN A 1 241 ? -2.703 -24.523 -5.227 1.00 93.38 241 ASN A CA 1
ATOM 1961 C C . ASN A 1 241 ? -3.190 -23.211 -4.599 1.00 93.38 241 ASN A C 1
ATOM 1963 O O . ASN A 1 241 ? -3.007 -22.972 -3.392 1.00 93.38 241 ASN A O 1
ATOM 1967 N N . ALA A 1 242 ? -3.893 -22.410 -5.397 1.00 95.50 242 ALA A N 1
ATOM 1968 C CA . ALA A 1 242 ? -4.722 -21.343 -4.863 1.00 95.50 242 ALA A CA 1
ATOM 1969 C C . ALA A 1 242 ? -5.922 -21.912 -4.081 1.00 95.50 242 ALA A C 1
ATOM 1971 O O . ALA A 1 242 ? -6.455 -22.979 -4.377 1.00 95.50 242 ALA A O 1
ATOM 1972 N N . VAL A 1 243 ? -6.326 -21.182 -3.045 1.00 95.56 243 VAL A N 1
ATOM 1973 C CA . VAL A 1 243 ? -7.447 -21.484 -2.145 1.00 95.56 243 VAL A CA 1
ATOM 1974 C C . VAL A 1 243 ? -8.639 -20.593 -2.471 1.00 95.56 243 VAL A C 1
ATOM 1976 O O . VAL A 1 243 ? -9.776 -21.049 -2.473 1.00 95.56 243 VAL A O 1
ATOM 1979 N N . THR A 1 244 ? -8.383 -19.317 -2.763 1.00 94.38 244 THR A N 1
ATOM 1980 C CA . THR A 1 244 ? -9.407 -18.352 -3.181 1.00 94.38 244 THR A CA 1
ATOM 1981 C C . THR A 1 244 ? -8.828 -17.417 -4.227 1.00 94.38 244 THR A C 1
ATOM 1983 O O . THR A 1 244 ? -7.669 -17.023 -4.096 1.00 94.38 244 THR A O 1
ATOM 1986 N N . ALA A 1 245 ? -9.642 -16.988 -5.184 1.00 93.19 245 ALA A N 1
ATOM 1987 C CA . ALA A 1 245 ? -9.285 -15.958 -6.150 1.00 93.19 245 ALA A CA 1
ATOM 1988 C C . ALA A 1 245 ? -10.461 -14.992 -6.320 1.00 93.19 245 ALA A C 1
ATOM 1990 O O . ALA A 1 245 ? -11.590 -15.425 -6.546 1.00 93.19 245 ALA A O 1
ATOM 1991 N N . ALA A 1 246 ? -10.223 -13.691 -6.190 1.00 90.06 246 ALA A N 1
ATOM 1992 C CA . ALA A 1 246 ? -11.229 -12.660 -6.432 1.00 90.06 246 ALA A CA 1
ATOM 1993 C C . ALA A 1 246 ? -10.546 -11.349 -6.834 1.00 90.06 246 ALA A C 1
ATOM 1995 O O . ALA A 1 246 ? -9.549 -10.975 -6.221 1.00 90.06 246 ALA A O 1
ATOM 1996 N N . GLN A 1 247 ? -11.096 -10.663 -7.842 1.00 85.56 247 GLN A N 1
ATOM 1997 C CA . GLN A 1 247 ? -10.567 -9.400 -8.378 1.00 85.56 247 GLN A CA 1
ATOM 1998 C C . GLN A 1 247 ? -9.058 -9.477 -8.695 1.00 85.56 247 GLN A C 1
ATOM 2000 O O . GLN A 1 247 ? -8.667 -10.112 -9.671 1.00 85.56 247 GLN A O 1
ATOM 2005 N N . GLU A 1 248 ? -8.216 -8.861 -7.867 1.00 89.69 248 GLU A N 1
ATOM 2006 C CA . GLU A 1 248 ? -6.755 -8.793 -8.017 1.00 89.69 248 GLU A CA 1
ATOM 2007 C C . GLU A 1 248 ? -6.025 -9.497 -6.856 1.00 89.69 248 GLU A C 1
ATOM 2009 O O . GLU A 1 248 ? -4.852 -9.238 -6.589 1.00 89.69 248 GLU A O 1
ATOM 2014 N N . ILE A 1 249 ? -6.722 -10.381 -6.131 1.00 93.81 249 ILE A N 1
ATOM 2015 C CA . ILE A 1 249 ? -6.228 -11.034 -4.916 1.00 93.81 249 ILE A CA 1
ATOM 2016 C C . ILE A 1 249 ? -6.396 -12.548 -5.021 1.00 93.81 249 ILE A C 1
ATOM 2018 O O . ILE A 1 249 ? -7.503 -13.076 -5.166 1.00 93.81 249 ILE A O 1
ATOM 2022 N N . ILE A 1 250 ? -5.285 -13.264 -4.863 1.00 95.44 250 ILE A N 1
ATOM 2023 C CA . ILE A 1 250 ? -5.246 -14.725 -4.814 1.00 95.44 250 ILE A CA 1
ATOM 2024 C C . ILE A 1 250 ? -4.662 -15.157 -3.471 1.00 95.44 250 ILE A C 1
ATOM 2026 O O . ILE A 1 250 ? -3.616 -14.675 -3.050 1.00 95.44 250 ILE A O 1
ATOM 2030 N N . ARG A 1 251 ? -5.330 -16.085 -2.783 1.00 96.31 251 ARG A N 1
ATOM 2031 C CA . ARG A 1 251 ? -4.764 -16.756 -1.606 1.00 96.31 251 ARG A CA 1
ATOM 2032 C C . ARG A 1 251 ? -4.171 -18.080 -2.026 1.00 96.31 251 ARG A C 1
ATOM 2034 O O . ARG A 1 251 ? -4.876 -18.912 -2.583 1.00 96.31 251 ARG A O 1
ATOM 2041 N N . CYS A 1 252 ? -2.910 -18.287 -1.706 1.00 96.75 252 CYS A N 1
ATOM 2042 C CA . CYS A 1 252 ? -2.144 -19.479 -2.011 1.00 96.75 252 CYS A CA 1
ATOM 2043 C C . CYS A 1 252 ? -1.936 -20.310 -0.751 1.00 96.75 252 CYS A C 1
ATOM 2045 O O . CYS A 1 252 ? -1.567 -19.785 0.305 1.00 96.75 252 CYS A O 1
ATOM 2047 N N . SER A 1 253 ? -2.113 -21.625 -0.863 1.00 95.94 253 SER A N 1
ATOM 2048 C CA . SER A 1 253 ? -1.722 -22.531 0.215 1.00 95.94 253 SER A CA 1
ATOM 2049 C C . SER A 1 253 ? -0.223 -22.410 0.476 1.00 95.94 253 SER A C 1
ATOM 2051 O O . SER A 1 253 ? 0.568 -22.370 -0.461 1.00 95.94 253 SER A O 1
ATOM 2053 N N . LEU A 1 254 ? 0.198 -22.388 1.739 1.00 93.56 254 LEU A N 1
ATOM 2054 C CA . LEU A 1 254 ? 1.626 -22.378 2.053 1.00 93.56 254 LEU A CA 1
ATOM 2055 C C . LEU A 1 254 ? 2.245 -23.782 1.915 1.00 93.56 254 LEU A C 1
ATOM 2057 O O . LEU A 1 254 ? 1.636 -24.757 2.377 1.00 93.56 254 LEU A O 1
ATOM 2061 N N . PRO A 1 255 ? 3.464 -23.906 1.356 1.00 92.06 255 PRO A N 1
ATOM 2062 C CA . PRO A 1 255 ? 4.267 -25.118 1.477 1.00 92.06 255 PRO A CA 1
ATOM 2063 C C . PRO A 1 255 ? 4.456 -25.527 2.945 1.00 92.06 255 PRO A C 1
ATOM 2065 O O . PRO A 1 255 ? 4.528 -24.677 3.834 1.00 92.06 255 PRO A O 1
ATOM 2068 N N . LEU A 1 256 ? 4.579 -26.832 3.214 1.00 89.25 256 LEU A N 1
ATOM 2069 C CA . LEU A 1 256 ? 4.699 -27.364 4.583 1.00 89.25 256 LEU A CA 1
ATOM 2070 C C . LEU A 1 256 ? 5.875 -26.759 5.367 1.00 89.25 256 LEU A C 1
ATOM 2072 O O . LEU A 1 256 ? 5.754 -26.516 6.567 1.00 89.25 256 LEU A O 1
ATOM 2076 N N . SER A 1 257 ? 6.990 -26.477 4.690 1.00 86.88 257 SER A N 1
ATOM 2077 C CA . SER A 1 257 ? 8.157 -25.806 5.272 1.00 86.88 257 SER A CA 1
ATOM 2078 C C . SER A 1 257 ? 7.811 -24.414 5.804 1.00 86.88 257 SER A C 1
ATOM 2080 O O . SER A 1 257 ? 8.119 -24.112 6.955 1.00 86.88 257 SER A O 1
ATOM 2082 N N . LEU A 1 258 ? 7.103 -23.604 5.011 1.00 87.94 258 LEU A N 1
ATOM 2083 C CA . LEU A 1 258 ? 6.700 -22.245 5.386 1.00 87.94 258 LEU A CA 1
ATOM 2084 C C . LEU A 1 258 ? 5.579 -22.230 6.426 1.00 87.94 258 LEU A C 1
ATOM 2086 O O . LEU A 1 258 ? 5.524 -21.319 7.243 1.00 87.94 258 LEU A O 1
ATOM 2090 N N . LYS A 1 259 ? 4.712 -23.251 6.448 1.00 88.81 259 LYS A N 1
ATOM 2091 C CA . LYS A 1 259 ? 3.736 -23.418 7.538 1.00 88.81 259 LYS A CA 1
ATOM 2092 C C . LYS A 1 259 ? 4.427 -23.653 8.881 1.00 88.81 259 LYS A C 1
ATOM 2094 O O . LYS A 1 259 ? 3.978 -23.134 9.896 1.00 88.81 259 LYS A O 1
ATOM 2099 N N . LYS A 1 260 ? 5.507 -24.443 8.891 1.00 88.44 260 LYS A N 1
ATOM 2100 C CA . LYS A 1 260 ? 6.256 -24.764 10.114 1.00 88.44 260 LYS A CA 1
ATOM 2101 C C . LYS A 1 260 ? 7.173 -23.621 10.552 1.00 88.44 260 LYS A C 1
ATOM 2103 O O . LYS A 1 260 ? 7.306 -23.381 11.748 1.00 88.44 260 LYS A O 1
ATOM 2108 N N . TYR A 1 261 ? 7.782 -22.926 9.594 1.00 87.75 261 TYR A N 1
ATOM 2109 C CA . TYR A 1 261 ? 8.709 -21.824 9.838 1.00 87.75 261 TYR A CA 1
ATOM 2110 C C . TYR A 1 261 ? 8.345 -20.609 8.965 1.00 87.75 261 TYR A C 1
ATOM 2112 O O . TYR A 1 261 ? 8.993 -20.371 7.945 1.00 87.75 261 TYR A O 1
ATOM 2120 N N . PRO A 1 262 ? 7.324 -19.815 9.348 1.00 85.94 262 PRO A N 1
ATOM 2121 C CA . PRO A 1 262 ? 6.872 -18.658 8.564 1.00 85.94 262 PRO A CA 1
ATOM 2122 C C . PRO A 1 262 ? 7.946 -17.587 8.358 1.00 85.94 262 PRO A C 1
ATOM 2124 O O . PRO A 1 262 ? 7.919 -16.855 7.373 1.00 85.94 262 PRO A O 1
ATOM 2127 N N . THR A 1 263 ? 8.917 -17.525 9.265 1.00 86.62 263 THR A N 1
ATOM 2128 C CA . THR A 1 263 ? 10.060 -16.607 9.229 1.00 86.62 263 THR A CA 1
ATOM 2129 C C . THR A 1 263 ? 10.948 -16.850 8.010 1.00 86.62 263 THR A C 1
ATOM 2131 O O . THR A 1 263 ? 11.473 -15.905 7.428 1.00 86.62 263 THR A O 1
ATOM 2134 N N . MET A 1 264 ? 11.017 -18.100 7.535 1.00 86.31 264 MET A N 1
ATOM 2135 C CA . MET A 1 264 ? 11.705 -18.459 6.294 1.00 86.31 264 MET A CA 1
ATOM 2136 C C . MET A 1 264 ? 11.017 -17.897 5.053 1.00 86.31 264 MET A C 1
ATOM 2138 O O . MET A 1 264 ? 11.600 -17.954 3.986 1.00 86.31 264 MET A O 1
ATOM 2142 N N . ALA A 1 265 ? 9.793 -17.373 5.139 1.00 88.00 265 ALA A N 1
ATOM 2143 C CA . ALA A 1 265 ? 9.159 -16.731 3.994 1.00 88.00 265 ALA A CA 1
ATOM 2144 C C . ALA A 1 265 ? 9.640 -15.284 3.788 1.00 88.00 265 ALA A C 1
ATOM 2146 O O . ALA A 1 265 ? 9.325 -14.692 2.762 1.00 88.00 265 ALA A O 1
ATOM 2147 N N . HIS A 1 266 ? 10.369 -14.687 4.738 1.00 89.88 266 HIS A N 1
ATOM 2148 C CA . HIS A 1 266 ? 10.834 -13.308 4.604 1.00 89.88 266 HIS A CA 1
ATOM 2149 C C . HIS A 1 266 ? 11.784 -13.159 3.401 1.00 89.88 266 HIS A C 1
ATOM 2151 O O . HIS A 1 266 ? 12.834 -13.794 3.344 1.00 89.88 266 HIS A O 1
ATOM 2157 N N . GLY A 1 267 ? 11.410 -12.316 2.436 1.00 89.00 267 GLY A N 1
ATOM 2158 C CA . GLY A 1 267 ? 12.149 -12.101 1.188 1.00 89.00 267 GLY A CA 1
ATOM 2159 C C . GLY A 1 267 ? 11.886 -13.131 0.088 1.00 89.00 267 GLY A C 1
ATOM 2160 O O . GLY A 1 267 ? 12.429 -12.986 -1.007 1.00 89.00 267 GLY A O 1
ATOM 2161 N N . LEU A 1 268 ? 11.032 -14.125 0.341 1.00 91.25 268 LEU A N 1
ATOM 2162 C CA . LEU A 1 268 ? 10.648 -15.138 -0.638 1.00 91.25 268 LEU A CA 1
ATOM 2163 C C . LEU A 1 268 ? 9.785 -14.521 -1.747 1.00 91.25 268 LEU A C 1
ATOM 2165 O O . LEU A 1 268 ? 8.794 -13.843 -1.460 1.00 91.25 268 LEU A O 1
ATOM 2169 N N . GLY A 1 269 ? 10.151 -14.774 -3.003 1.00 92.69 269 GLY A N 1
ATOM 2170 C CA . GLY A 1 269 ? 9.402 -14.341 -4.176 1.00 92.69 269 GLY A CA 1
ATOM 2171 C C . GLY A 1 269 ? 8.177 -15.219 -4.415 1.00 92.69 269 GLY A C 1
ATOM 2172 O O . GLY A 1 269 ? 8.222 -16.431 -4.190 1.00 92.69 269 GLY A O 1
ATOM 2173 N N . VAL A 1 270 ? 7.081 -14.615 -4.876 1.00 94.31 270 VAL A N 1
ATOM 2174 C CA . VAL A 1 270 ? 5.847 -15.348 -5.193 1.00 94.31 270 VAL A CA 1
ATOM 2175 C C . VAL A 1 270 ? 5.358 -14.983 -6.579 1.00 94.31 270 VAL A C 1
ATOM 2177 O O . VAL A 1 270 ? 5.141 -13.810 -6.854 1.00 94.31 270 VAL A O 1
ATOM 2180 N N . SER A 1 271 ? 5.131 -15.964 -7.442 1.00 94.56 271 SER A N 1
ATOM 2181 C CA . SER A 1 271 ? 4.504 -15.772 -8.752 1.00 94.56 271 SER A CA 1
ATOM 2182 C C . SER A 1 271 ? 3.305 -16.700 -8.926 1.00 94.56 271 SER A C 1
ATOM 2184 O O . SER A 1 271 ? 3.060 -17.596 -8.115 1.00 94.56 271 SER A O 1
ATOM 2186 N N . ILE A 1 272 ? 2.512 -16.453 -9.967 1.00 93.94 272 ILE A N 1
ATOM 2187 C CA . ILE A 1 272 ? 1.286 -17.203 -10.249 1.00 93.94 272 ILE A CA 1
ATOM 2188 C C . ILE A 1 272 ? 1.294 -17.634 -11.706 1.00 93.94 272 ILE A C 1
ATOM 2190 O O . ILE A 1 272 ? 1.647 -16.847 -12.577 1.00 93.94 272 ILE A O 1
ATOM 2194 N N . SER A 1 273 ? 0.879 -18.865 -11.975 1.00 92.50 273 SER A N 1
ATOM 2195 C CA . SER A 1 273 ? 0.527 -19.330 -13.314 1.00 92.50 273 SER A CA 1
ATOM 2196 C C . SER A 1 273 ? -0.972 -19.596 -13.413 1.00 92.50 273 SER A C 1
ATOM 2198 O O . SER A 1 273 ? -1.640 -19.892 -12.417 1.00 92.50 273 SER A O 1
ATOM 2200 N N . ILE A 1 274 ? -1.499 -19.465 -14.628 1.00 90.06 274 ILE A N 1
ATOM 2201 C CA . ILE A 1 274 ? -2.914 -19.665 -14.945 1.00 90.06 274 ILE A CA 1
ATOM 2202 C C . ILE A 1 274 ? -3.044 -20.944 -15.769 1.00 90.06 274 ILE A C 1
ATOM 2204 O O . ILE A 1 274 ? -2.233 -21.198 -16.658 1.00 90.06 274 ILE A O 1
ATOM 2208 N N . ALA A 1 275 ? -4.051 -21.757 -15.467 1.00 84.94 275 ALA A N 1
ATOM 2209 C CA . ALA A 1 275 ? -4.375 -22.952 -16.223 1.00 84.94 275 ALA A CA 1
ATOM 2210 C C . ALA A 1 275 ? -4.829 -22.579 -17.643 1.00 84.94 275 ALA A C 1
ATOM 2212 O O . ALA A 1 275 ? -5.878 -21.954 -17.841 1.00 84.94 275 ALA A O 1
ATOM 2213 N N . SER A 1 276 ? -4.067 -23.017 -18.639 1.00 75.75 276 SER A N 1
ATOM 2214 C CA . SER A 1 276 ? -4.431 -22.916 -20.045 1.00 75.75 276 SER A CA 1
ATOM 2215 C C . SER A 1 276 ? -5.541 -23.934 -20.311 1.00 75.75 276 SER A C 1
ATOM 2217 O O . SER A 1 276 ? -5.308 -25.145 -20.322 1.00 75.75 276 SER A O 1
ATOM 2219 N N . HIS A 1 277 ? -6.770 -23.467 -20.524 1.00 62.12 277 HIS A N 1
ATOM 2220 C CA . HIS A 1 277 ? -7.835 -24.356 -20.979 1.00 62.12 277 HIS A CA 1
ATOM 2221 C C . HIS A 1 277 ? -7.600 -24.679 -22.463 1.00 62.12 277 HIS A C 1
ATOM 2223 O O . HIS A 1 277 ? -7.472 -23.748 -23.264 1.00 62.12 277 HIS A O 1
ATOM 2229 N N . PRO A 1 278 ? -7.578 -25.958 -22.879 1.00 48.41 278 PRO A N 1
ATOM 2230 C CA . PRO A 1 278 ? -7.606 -26.303 -24.292 1.00 48.41 278 PRO A CA 1
ATOM 2231 C C . PRO A 1 278 ? -9.012 -26.004 -24.833 1.00 48.41 278 PRO A C 1
ATOM 2233 O O . PRO A 1 278 ? -9.903 -26.845 -24.832 1.00 48.41 278 PRO A O 1
ATOM 2236 N N . GLY A 1 279 ? -9.232 -24.757 -25.249 1.00 43.12 279 GLY A N 1
ATOM 2237 C CA . GLY A 1 279 ? -10.507 -24.266 -25.757 1.00 43.12 279 GLY A CA 1
ATOM 2238 C C . GLY A 1 279 ? -10.344 -23.549 -27.092 1.00 43.12 279 GLY A C 1
ATOM 2239 O O . GLY A 1 279 ? -10.085 -22.353 -27.128 1.00 43.12 279 GLY A O 1
ATOM 2240 N N . HIS A 1 280 ? -10.595 -24.287 -28.178 1.00 42.97 280 HIS A N 1
ATOM 2241 C CA . HIS A 1 280 ? -11.015 -23.785 -29.495 1.00 42.97 280 HIS A CA 1
ATOM 2242 C C . HIS A 1 280 ? -9.991 -23.258 -30.522 1.00 42.97 280 HIS A C 1
ATOM 2244 O O . HIS A 1 280 ? -10.416 -22.557 -31.443 1.00 42.97 280 HIS A O 1
ATOM 2250 N N . ARG A 1 281 ? -8.696 -23.622 -30.483 1.00 40.62 281 ARG A N 1
ATOM 2251 C CA . ARG A 1 281 ? -7.830 -23.382 -31.667 1.00 40.62 281 ARG A CA 1
ATOM 2252 C C . ARG A 1 281 ? -7.017 -24.534 -32.241 1.00 40.62 281 ARG A C 1
ATOM 2254 O O . ARG A 1 281 ? -6.844 -24.502 -33.444 1.00 40.62 281 ARG A O 1
ATOM 2261 N N . ASP A 1 282 ? -6.654 -25.581 -31.505 1.00 45.94 282 ASP A N 1
ATOM 2262 C CA . ASP A 1 282 ? -5.905 -26.697 -32.110 1.00 45.94 282 ASP A CA 1
ATOM 2263 C C . ASP A 1 282 ? -6.154 -28.020 -31.379 1.00 45.94 282 ASP A C 1
ATOM 2265 O O . ASP A 1 282 ? -5.400 -28.394 -30.486 1.00 45.94 282 ASP A O 1
ATOM 2269 N N . VAL A 1 283 ? -7.208 -28.757 -31.748 1.00 43.91 283 VAL A N 1
ATOM 2270 C CA . VAL A 1 283 ? -7.295 -30.198 -31.441 1.00 43.91 283 VAL A CA 1
ATOM 2271 C C . VAL A 1 283 ? -7.940 -30.931 -32.617 1.00 43.91 283 VAL A C 1
ATOM 2273 O O . VAL A 1 283 ? -9.102 -31.330 -32.581 1.00 43.91 283 VAL A O 1
ATOM 2276 N N . VAL A 1 284 ? -7.159 -31.144 -33.676 1.00 42.34 284 VAL A N 1
ATOM 2277 C CA . VAL A 1 284 ? -7.344 -32.326 -34.523 1.00 42.34 284 VAL A CA 1
ATOM 2278 C C . VAL A 1 284 ? -6.500 -33.436 -33.906 1.00 42.34 284 VAL A C 1
ATOM 2280 O O . VAL A 1 284 ? -5.280 -33.429 -33.995 1.00 42.34 284 VAL A O 1
ATOM 2283 N N . GLY A 1 285 ? -7.182 -34.387 -33.268 1.00 46.28 285 GLY A N 1
ATOM 2284 C CA . GLY A 1 285 ? -6.672 -35.735 -33.031 1.00 46.28 285 GLY A CA 1
ATOM 2285 C C . GLY A 1 285 ? -5.719 -35.909 -31.851 1.00 46.28 285 GLY A C 1
ATOM 2286 O O . GLY A 1 285 ? -4.509 -35.888 -32.026 1.00 46.28 285 GLY A O 1
ATOM 2287 N N . SER A 1 286 ? -6.263 -36.236 -30.676 1.00 43.44 286 SER A N 1
ATOM 2288 C CA . SER A 1 286 ? -5.703 -37.272 -29.788 1.00 43.44 286 SER A CA 1
ATOM 2289 C C . SER A 1 286 ? -6.695 -37.604 -28.674 1.00 43.44 286 SER A C 1
ATOM 2291 O O . SER A 1 286 ? -6.790 -36.914 -27.665 1.00 43.44 286 SER A O 1
ATOM 2293 N N . ARG A 1 287 ? -7.457 -38.686 -28.864 1.00 45.78 287 ARG A N 1
ATOM 2294 C CA . ARG A 1 287 ? -8.218 -39.341 -27.795 1.00 45.78 287 ARG A CA 1
ATOM 2295 C C . ARG A 1 287 ? -7.261 -40.226 -26.992 1.00 45.78 287 ARG A C 1
ATOM 2297 O O . ARG A 1 287 ? -6.698 -41.155 -27.559 1.00 45.78 287 ARG A O 1
ATOM 2304 N N . GLY A 1 288 ? -7.167 -39.998 -25.681 1.00 43.94 288 GLY A N 1
ATOM 2305 C CA . GLY A 1 288 ? -6.779 -41.040 -24.721 1.00 43.94 288 GLY A CA 1
ATOM 2306 C C . GLY A 1 288 ? -5.482 -40.826 -23.936 1.00 43.94 288 GLY A C 1
ATOM 2307 O O . GLY A 1 288 ? -4.465 -41.432 -24.247 1.00 43.94 288 GLY A O 1
ATOM 2308 N N . ARG A 1 289 ? -5.550 -40.043 -22.854 1.00 42.12 289 ARG A N 1
ATOM 2309 C CA . ARG A 1 289 ? -4.872 -40.225 -21.546 1.00 42.12 289 ARG A CA 1
ATOM 2310 C C . ARG A 1 289 ? -5.204 -38.992 -20.704 1.00 42.12 289 ARG A C 1
ATOM 2312 O O . ARG A 1 289 ? -5.274 -37.914 -21.277 1.00 42.12 289 ARG A O 1
ATOM 2319 N N . GLY A 1 290 ? -5.461 -39.158 -19.402 1.00 45.97 290 GLY A N 1
ATOM 2320 C CA . GLY A 1 290 ? -5.927 -38.081 -18.512 1.00 45.97 290 GLY A CA 1
ATOM 2321 C C . GLY A 1 290 ? -5.222 -36.750 -18.782 1.00 45.97 290 GLY A C 1
ATOM 2322 O O . GLY A 1 290 ? -3.993 -36.694 -18.762 1.00 45.97 290 GLY A O 1
ATOM 2323 N N . GLU A 1 291 ? -6.001 -35.717 -19.105 1.00 54.66 291 GLU A N 1
ATOM 2324 C CA . GLU A 1 291 ? -5.480 -34.394 -19.442 1.00 54.66 291 GLU A CA 1
ATOM 2325 C C . GLU A 1 291 ? -4.781 -33.805 -18.217 1.00 54.66 291 GLU A C 1
ATOM 2327 O O . GLU A 1 291 ? -5.416 -33.385 -17.251 1.00 54.66 291 GLU A O 1
ATOM 2332 N N . ALA A 1 292 ? -3.449 -33.799 -18.239 1.00 60.81 292 ALA A N 1
ATOM 2333 C CA . ALA A 1 292 ? -2.682 -32.983 -17.318 1.00 60.81 292 ALA A CA 1
ATOM 2334 C C . ALA A 1 292 ? -3.019 -31.515 -17.607 1.00 60.81 292 ALA A C 1
ATOM 2336 O O . ALA A 1 292 ? -2.819 -31.050 -18.733 1.00 60.81 292 ALA A O 1
ATOM 2337 N N . ILE A 1 293 ? -3.539 -30.805 -16.602 1.00 64.94 293 ILE A N 1
ATOM 2338 C CA . ILE A 1 293 ? -3.790 -29.363 -16.677 1.00 64.94 293 ILE A CA 1
ATOM 2339 C C . ILE A 1 293 ? -2.474 -28.687 -17.072 1.00 64.94 293 ILE A C 1
ATOM 2341 O O . ILE A 1 293 ? -1.469 -28.817 -16.367 1.00 64.94 293 ILE A O 1
ATOM 2345 N N . ARG A 1 294 ? -2.465 -28.006 -18.220 1.00 74.12 294 ARG A N 1
ATOM 2346 C CA . ARG A 1 294 ? -1.328 -27.186 -18.644 1.00 74.12 294 ARG A CA 1
ATOM 2347 C C . ARG A 1 294 ? -1.472 -25.807 -18.024 1.00 74.12 294 ARG A C 1
ATOM 2349 O O . ARG A 1 294 ? -2.578 -25.285 -17.946 1.00 74.12 294 ARG A O 1
ATOM 2356 N N . TYR A 1 295 ? -0.357 -25.246 -17.588 1.00 76.75 295 TYR A N 1
ATOM 2357 C CA . TYR A 1 295 ? -0.287 -23.887 -17.079 1.00 76.75 295 TYR A CA 1
ATOM 2358 C C . TYR A 1 295 ? 0.528 -23.038 -18.047 1.00 76.75 295 TYR A C 1
ATOM 2360 O O . TYR A 1 295 ? 1.544 -23.503 -18.575 1.00 76.75 295 TYR A O 1
ATOM 2368 N N . ASP A 1 296 ? 0.087 -21.803 -18.254 1.00 82.00 296 ASP A N 1
ATOM 2369 C CA . ASP A 1 296 ? 0.865 -20.790 -18.952 1.00 82.00 296 ASP A CA 1
ATOM 2370 C C . ASP A 1 296 ? 2.138 -20.460 -18.151 1.00 82.00 296 ASP A C 1
ATOM 2372 O O . ASP A 1 296 ? 2.208 -20.736 -16.944 1.00 82.00 296 ASP A O 1
ATOM 2376 N N . PRO A 1 297 ? 3.165 -19.865 -18.788 1.00 84.38 297 PRO A N 1
ATOM 2377 C CA . PRO A 1 297 ? 4.316 -19.340 -18.068 1.00 84.38 297 PRO A CA 1
ATOM 2378 C C . PRO A 1 297 ? 3.881 -18.461 -16.891 1.00 84.38 297 PRO A C 1
ATOM 2380 O O . PRO A 1 297 ? 2.909 -17.708 -16.989 1.00 84.38 297 PRO A O 1
ATOM 2383 N N . ALA A 1 298 ? 4.607 -18.561 -15.776 1.00 88.88 298 ALA A N 1
ATOM 2384 C CA . ALA A 1 298 ? 4.298 -17.770 -14.597 1.00 88.88 298 ALA A CA 1
ATOM 2385 C C . ALA A 1 298 ? 4.286 -16.276 -14.947 1.00 88.88 298 ALA A C 1
ATOM 2387 O O . ALA A 1 298 ? 5.185 -15.767 -15.622 1.00 88.88 298 ALA A O 1
ATOM 2388 N N . ILE A 1 299 ? 3.258 -15.587 -14.461 1.00 92.31 299 ILE A N 1
ATOM 2389 C CA . ILE A 1 299 ? 3.120 -14.141 -14.563 1.00 92.31 299 ILE A CA 1
ATOM 2390 C C . ILE A 1 299 ? 4.377 -13.511 -13.953 1.00 92.31 299 ILE A C 1
ATOM 2392 O O . ILE A 1 299 ? 4.787 -13.932 -12.861 1.00 92.31 299 ILE A O 1
ATOM 2396 N N . PRO A 1 300 ? 4.987 -12.510 -14.618 1.00 93.44 300 PRO A N 1
ATOM 2397 C CA . PRO A 1 300 ? 6.116 -11.791 -14.056 1.00 93.44 300 PRO A CA 1
ATOM 2398 C C . PRO A 1 300 ? 5.808 -11.301 -12.644 1.00 93.44 300 PRO A C 1
ATOM 2400 O O . PRO A 1 300 ? 4.695 -10.852 -12.361 1.00 93.44 300 PRO A O 1
ATOM 2403 N N . SER A 1 301 ? 6.786 -11.407 -11.750 1.00 93.94 301 SER A N 1
ATOM 2404 C CA . SER A 1 301 ? 6.586 -11.069 -10.350 1.00 93.94 301 SER A CA 1
ATOM 2405 C C . SER A 1 301 ? 7.731 -10.256 -9.792 1.00 93.94 301 SER A C 1
ATOM 2407 O O . SER A 1 301 ? 8.892 -10.626 -9.936 1.00 93.94 301 SER A O 1
ATOM 2409 N N . VAL A 1 302 ? 7.352 -9.202 -9.080 1.00 94.31 302 VAL A N 1
ATOM 2410 C CA . VAL A 1 302 ? 8.219 -8.437 -8.181 1.00 94.31 302 VAL A CA 1
ATOM 2411 C C . VAL A 1 302 ? 7.790 -8.598 -6.718 1.00 94.31 302 VAL A C 1
ATOM 2413 O O . VAL A 1 302 ? 8.343 -7.972 -5.814 1.00 94.31 302 VAL A O 1
ATOM 2416 N N . ALA A 1 303 ? 6.775 -9.430 -6.470 1.00 95.06 303 ALA A N 1
ATOM 2417 C CA . ALA A 1 303 ? 6.213 -9.636 -5.151 1.00 95.06 303 ALA A CA 1
ATOM 2418 C C . ALA A 1 303 ? 7.155 -10.451 -4.269 1.00 95.06 303 ALA A C 1
ATOM 2420 O O . ALA A 1 303 ? 7.522 -11.583 -4.595 1.00 95.06 303 ALA A O 1
ATOM 2421 N N . LYS A 1 304 ? 7.461 -9.898 -3.096 1.00 93.44 304 LYS A N 1
ATOM 2422 C CA . LYS A 1 304 ? 8.195 -10.575 -2.028 1.00 93.44 304 LYS A CA 1
ATOM 2423 C C . LYS A 1 304 ? 7.346 -10.631 -0.773 1.00 93.44 304 LYS A C 1
ATOM 2425 O O . LYS A 1 304 ? 6.686 -9.654 -0.422 1.00 93.44 304 LYS A O 1
ATOM 2430 N N . ILE A 1 305 ? 7.382 -11.763 -0.082 1.00 92.88 305 ILE A N 1
ATOM 2431 C CA . ILE A 1 305 ? 6.736 -11.899 1.218 1.00 92.88 305 ILE A CA 1
ATOM 2432 C C . ILE A 1 305 ? 7.558 -11.138 2.257 1.00 92.88 305 ILE A C 1
ATOM 2434 O O . ILE A 1 305 ? 8.722 -11.449 2.504 1.00 92.88 305 ILE A O 1
ATOM 2438 N N . ILE A 1 306 ? 6.925 -10.169 2.914 1.00 87.88 306 ILE A N 1
ATOM 2439 C CA . ILE A 1 306 ? 7.493 -9.490 4.080 1.00 87.88 306 ILE A CA 1
ATOM 2440 C C . ILE A 1 306 ? 6.862 -10.088 5.335 1.00 87.88 306 ILE A C 1
ATOM 2442 O O . ILE A 1 306 ? 5.676 -9.889 5.617 1.00 87.88 306 ILE A O 1
ATOM 2446 N N . HIS A 1 307 ? 7.658 -10.849 6.080 1.00 83.19 307 HIS A N 1
ATOM 2447 C CA . HIS A 1 307 ? 7.269 -11.349 7.392 1.00 83.19 307 HIS A CA 1
ATOM 2448 C C . HIS A 1 307 ? 7.863 -10.452 8.475 1.00 83.19 307 HIS A C 1
ATOM 2450 O O . HIS A 1 307 ? 9.076 -10.275 8.508 1.00 83.19 307 HIS A O 1
ATOM 2456 N N . SER A 1 308 ? 7.010 -9.930 9.354 1.00 72.38 308 SER A N 1
ATOM 2457 C CA . SER A 1 308 ? 7.418 -9.262 10.589 1.00 72.38 308 SER A CA 1
ATOM 2458 C C . SER A 1 308 ? 6.885 -10.079 11.763 1.00 72.38 308 SER A C 1
ATOM 2460 O O . SER A 1 308 ? 5.708 -10.461 11.774 1.00 72.38 308 SER A O 1
ATOM 2462 N N . GLU A 1 309 ? 7.771 -10.380 12.711 1.00 64.69 309 GLU A N 1
ATOM 2463 C CA . GLU A 1 309 ? 7.485 -11.189 13.901 1.00 64.69 309 GLU A CA 1
ATOM 2464 C C . GLU A 1 309 ? 6.796 -10.396 15.021 1.00 64.69 309 GLU A C 1
ATOM 2466 O O . GLU A 1 309 ? 6.453 -10.970 16.056 1.00 64.69 309 GLU A O 1
ATOM 2471 N N . GLU A 1 310 ? 6.565 -9.092 14.845 1.00 63.12 310 GLU A N 1
ATOM 2472 C CA . GLU A 1 310 ? 5.992 -8.266 15.904 1.00 63.12 310 GLU A CA 1
ATOM 2473 C C . GLU A 1 310 ? 4.534 -8.654 16.188 1.00 63.12 310 GLU A C 1
ATOM 2475 O O . GLU A 1 310 ? 3.583 -8.274 15.500 1.00 63.12 310 GLU A O 1
ATOM 2480 N N . GLN A 1 311 ? 4.352 -9.441 17.247 1.00 61.19 311 GLN A N 1
ATOM 2481 C CA . GLN A 1 311 ? 3.057 -9.640 17.871 1.00 61.19 311 GLN A CA 1
ATOM 2482 C C . GLN A 1 311 ? 2.814 -8.506 18.863 1.00 61.19 311 GLN A C 1
ATOM 2484 O O . GLN A 1 311 ? 3.514 -8.374 19.871 1.00 61.19 311 GLN A O 1
ATOM 2489 N N . ALA A 1 312 ? 1.784 -7.700 18.605 1.00 64.38 312 ALA A N 1
ATOM 2490 C CA . ALA A 1 312 ? 1.316 -6.730 19.580 1.00 64.38 312 ALA A CA 1
ATOM 2491 C C . ALA A 1 312 ? 0.865 -7.469 20.850 1.00 64.38 312 ALA A C 1
ATOM 2493 O O . ALA A 1 312 ? -0.044 -8.300 20.804 1.00 64.38 312 ALA A O 1
ATOM 2494 N N . LYS A 1 313 ? 1.489 -7.156 21.996 1.00 68.31 313 LYS A N 1
ATOM 2495 C CA . LYS A 1 313 ? 1.127 -7.747 23.299 1.00 68.31 313 LYS A CA 1
ATOM 2496 C C . LYS A 1 313 ? -0.341 -7.493 23.658 1.00 68.31 313 LYS A C 1
ATOM 2498 O O . LYS A 1 313 ? -0.957 -8.344 24.284 1.00 68.31 313 LYS A O 1
ATOM 2503 N N . ASN A 1 314 ? -0.885 -6.347 23.237 1.00 86.88 314 ASN A N 1
ATOM 2504 C CA . ASN A 1 314 ? -2.294 -5.980 23.342 1.00 86.88 314 ASN A CA 1
ATOM 2505 C C . ASN A 1 314 ? -2.733 -5.297 22.045 1.00 86.88 314 ASN A C 1
ATOM 2507 O O . ASN A 1 314 ? -2.058 -4.382 21.579 1.00 86.88 314 ASN A O 1
ATOM 2511 N N . LYS A 1 315 ? -3.868 -5.725 21.484 1.00 92.25 315 LYS A N 1
ATOM 2512 C CA . LYS A 1 315 ? -4.449 -5.082 20.302 1.00 92.25 315 LYS A CA 1
ATOM 2513 C C . LYS A 1 315 ? -5.203 -3.814 20.685 1.00 92.25 315 LYS A C 1
ATOM 2515 O O . LYS A 1 315 ? -5.956 -3.831 21.662 1.00 92.25 315 LYS A O 1
ATOM 2520 N N . TYR A 1 316 ? -5.061 -2.776 19.871 1.00 94.69 316 TYR A N 1
ATOM 2521 C CA . TYR A 1 316 ? -5.953 -1.625 19.853 1.00 94.69 316 TYR A CA 1
ATOM 2522 C C . TYR A 1 316 ? -7.391 -2.085 19.598 1.00 94.69 316 TYR A C 1
ATOM 2524 O O . TYR A 1 316 ? -7.642 -3.042 18.855 1.00 94.69 316 TYR A O 1
ATOM 2532 N N . GLU A 1 317 ? -8.351 -1.421 20.229 1.00 94.88 317 GLU A N 1
ATOM 2533 C CA . GLU A 1 317 ? -9.762 -1.749 20.065 1.00 94.88 317 GLU A CA 1
ATOM 2534 C C . GLU A 1 317 ? -10.243 -1.325 18.676 1.00 94.88 317 GLU A C 1
ATOM 2536 O O . GLU A 1 317 ? -10.898 -2.110 17.991 1.00 94.88 317 GLU A O 1
ATOM 2541 N N . LEU A 1 318 ? -9.872 -0.115 18.247 1.00 95.81 318 LEU A N 1
ATOM 2542 C CA . LEU A 1 318 ? -10.296 0.464 16.978 1.00 95.81 318 LEU A CA 1
ATOM 2543 C C . LEU A 1 318 ? -9.142 1.172 16.264 1.00 95.81 318 LEU A C 1
ATOM 2545 O O . LEU A 1 318 ? -8.524 2.092 16.796 1.00 95.81 318 LEU A O 1
ATOM 2549 N N . CYS A 1 319 ? -8.921 0.781 15.017 1.00 97.75 319 CYS A N 1
ATOM 2550 C CA . CYS A 1 319 ? -7.964 1.392 14.106 1.00 97.75 319 CYS A CA 1
ATOM 2551 C C . CYS A 1 319 ? -8.674 1.945 12.869 1.00 97.75 319 CYS A C 1
ATOM 2553 O O . CYS A 1 319 ? -9.808 1.563 12.577 1.00 97.75 319 CYS A O 1
ATOM 2555 N N . ALA A 1 320 ? -7.988 2.794 12.111 1.00 98.00 320 ALA A N 1
ATOM 2556 C CA . ALA A 1 320 ? -8.452 3.255 10.808 1.00 98.00 320 ALA A CA 1
ATOM 2557 C C . ALA A 1 320 ? -7.399 2.992 9.731 1.00 98.00 320 ALA A C 1
ATOM 2559 O O . ALA A 1 320 ? -6.193 3.101 9.967 1.00 98.00 320 ALA A O 1
ATOM 2560 N N . CYS A 1 321 ? -7.875 2.646 8.544 1.00 97.94 321 CYS A N 1
ATOM 2561 C CA . CYS A 1 321 ? -7.078 2.502 7.349 1.00 97.94 321 CYS A CA 1
ATOM 2562 C C . CYS A 1 321 ? -7.649 3.371 6.239 1.00 97.94 321 CYS A C 1
ATOM 2564 O O . CYS A 1 321 ? -8.858 3.386 6.019 1.00 97.94 321 CYS A O 1
ATOM 2566 N N . THR A 1 322 ? -6.768 4.060 5.529 1.00 97.25 322 THR A N 1
ATOM 2567 C CA . THR A 1 322 ? -7.138 4.879 4.376 1.00 97.25 322 THR A CA 1
ATOM 2568 C C . THR A 1 322 ? -6.058 4.778 3.306 1.00 97.25 322 THR A C 1
ATOM 2570 O O . THR A 1 322 ? -4.910 4.440 3.611 1.00 97.25 322 THR A O 1
ATOM 2573 N N . MET A 1 323 ? -6.428 5.052 2.058 1.00 96.44 323 MET A N 1
ATOM 2574 C CA . MET A 1 323 ? -5.495 5.239 0.955 1.00 96.44 323 MET A CA 1
ATOM 2575 C C . MET A 1 323 ? -5.698 6.639 0.399 1.00 96.44 323 MET A C 1
ATOM 2577 O O . MET A 1 323 ? -6.828 7.026 0.130 1.00 96.44 323 MET A O 1
ATOM 2581 N N . LEU A 1 324 ? -4.611 7.383 0.218 1.00 96.00 324 LEU A N 1
ATOM 2582 C CA . LEU A 1 324 ? -4.678 8.775 -0.203 1.00 96.00 324 LEU A CA 1
ATOM 2583 C C . LEU A 1 324 ? -3.628 9.122 -1.255 1.00 96.00 324 LEU A C 1
ATOM 2585 O O . LEU A 1 324 ? -2.609 8.444 -1.406 1.00 96.00 324 LEU A O 1
ATOM 2589 N N . TRP A 1 325 ? -3.899 10.221 -1.948 1.00 96.00 325 TRP A N 1
ATOM 2590 C CA . TRP A 1 325 ? -2.958 10.939 -2.793 1.00 96.00 325 TRP A CA 1
ATOM 2591 C C . TRP A 1 325 ? -3.195 12.436 -2.598 1.00 96.00 325 TRP A C 1
ATOM 2593 O O . TRP A 1 325 ? -4.302 12.914 -2.841 1.00 96.00 325 TRP A O 1
ATOM 2603 N N . ASN A 1 326 ? -2.170 13.157 -2.146 1.00 96.88 326 ASN A N 1
ATOM 2604 C CA . ASN A 1 326 ? -2.189 14.607 -1.947 1.00 96.88 326 ASN A CA 1
ATOM 2605 C C . ASN A 1 326 ? -3.342 15.124 -1.054 1.00 96.88 326 ASN A C 1
ATOM 2607 O O . ASN A 1 326 ? -4.117 15.993 -1.454 1.00 96.88 326 ASN A O 1
ATOM 2611 N N . GLN A 1 327 ? -3.462 14.567 0.157 1.00 97.38 327 GLN A N 1
ATOM 2612 C CA . GLN A 1 327 ? -4.486 14.923 1.156 1.00 97.38 327 GLN A CA 1
ATOM 2613 C C . GLN A 1 327 ? -3.891 15.394 2.500 1.00 97.38 327 GLN A C 1
ATOM 2615 O O . GLN A 1 327 ? -4.549 15.332 3.541 1.00 97.38 327 GLN A O 1
ATOM 2620 N N . ALA A 1 328 ? -2.641 15.864 2.520 1.00 96.62 328 ALA A N 1
ATOM 2621 C CA . ALA A 1 328 ? -1.941 16.270 3.741 1.00 96.62 328 ALA A CA 1
ATOM 2622 C C . ALA A 1 328 ? -2.649 17.403 4.493 1.00 96.62 328 ALA A C 1
ATOM 2624 O O . ALA A 1 328 ? -2.644 17.424 5.724 1.00 96.62 328 ALA A O 1
ATOM 2625 N N . THR A 1 329 ? -3.296 18.318 3.768 1.00 96.06 329 THR A N 1
ATOM 2626 C CA . THR A 1 329 ? -4.021 19.460 4.350 1.00 96.06 329 THR A CA 1
ATOM 2627 C C . THR A 1 329 ? -5.235 19.031 5.179 1.00 96.06 329 THR A C 1
ATOM 2629 O O . THR A 1 329 ? -5.473 19.610 6.238 1.00 96.06 329 THR A O 1
ATOM 2632 N N . SER A 1 330 ? -5.949 17.986 4.753 1.00 97.25 330 SER A N 1
ATOM 2633 C CA . SER A 1 330 ? -7.130 17.453 5.449 1.00 97.25 330 SER A CA 1
ATOM 2634 C C . SER A 1 330 ? -6.794 16.366 6.473 1.00 97.25 330 SER A C 1
ATOM 2636 O O . SER A 1 330 ? -7.549 16.159 7.427 1.00 97.25 330 SER A O 1
ATOM 2638 N N . LEU A 1 331 ? -5.643 15.692 6.334 1.00 98.12 331 LEU A N 1
ATOM 2639 C CA . LEU A 1 331 ? -5.281 14.541 7.168 1.00 98.12 331 LEU A CA 1
ATOM 2640 C C . LEU A 1 331 ? -5.319 14.862 8.667 1.00 98.12 331 LEU A C 1
ATOM 2642 O O . LEU A 1 331 ? -5.786 14.052 9.467 1.00 98.12 331 LEU A O 1
ATOM 2646 N N . ARG A 1 332 ? -4.833 16.041 9.065 1.00 97.81 332 ARG A N 1
ATOM 2647 C CA . ARG A 1 332 ? -4.765 16.420 10.479 1.00 97.81 332 ARG A CA 1
ATOM 2648 C C . ARG A 1 332 ? -6.145 16.518 11.123 1.00 97.81 332 ARG A C 1
ATOM 2650 O O . ARG A 1 332 ? -6.349 15.937 12.187 1.00 97.81 332 ARG A O 1
ATOM 2657 N N . GLU A 1 333 ? -7.071 17.239 10.495 1.00 98.00 333 GLU A N 1
ATOM 2658 C CA . GLU A 1 333 ? -8.446 17.370 10.988 1.00 98.00 333 GLU A CA 1
ATOM 2659 C C . GLU A 1 333 ? -9.095 15.992 11.121 1.00 98.00 333 GLU A C 1
ATOM 2661 O O . GLU A 1 333 ? -9.633 15.650 12.178 1.00 98.00 333 GLU A O 1
ATOM 2666 N N . TRP A 1 334 ? -8.952 15.173 10.079 1.00 98.12 334 TRP A N 1
ATOM 2667 C CA . TRP A 1 334 ? -9.500 13.830 10.037 1.00 98.12 334 TRP A CA 1
ATOM 2668 C C . TRP A 1 334 ? -8.951 12.937 11.162 1.00 98.12 334 TRP A C 1
ATOM 2670 O O . TRP A 1 334 ? -9.735 12.297 11.867 1.00 98.12 334 TRP A O 1
ATOM 2680 N N . ILE A 1 335 ? -7.635 12.928 11.414 1.00 98.38 335 ILE A N 1
ATOM 2681 C CA . ILE A 1 335 ? -7.050 12.136 12.511 1.00 98.38 335 ILE A CA 1
ATOM 2682 C C . ILE A 1 335 ? -7.517 12.646 13.872 1.00 98.38 335 ILE A C 1
ATOM 2684 O O . ILE A 1 335 ? -7.971 11.847 14.692 1.00 98.38 335 ILE A O 1
ATOM 2688 N N . VAL A 1 336 ? -7.446 13.955 14.125 1.00 97.69 336 VAL A N 1
ATOM 2689 C CA . VAL A 1 336 ? -7.811 14.535 15.428 1.00 97.69 336 VAL A CA 1
ATOM 2690 C C . VAL A 1 336 ? -9.282 14.264 15.754 1.00 97.69 336 VAL A C 1
ATOM 2692 O O . VAL A 1 336 ? -9.609 13.857 16.874 1.00 97.69 336 VAL A O 1
ATOM 2695 N N . TYR A 1 337 ? -10.169 14.424 14.772 1.00 96.12 337 TYR A N 1
ATOM 2696 C CA . TYR A 1 337 ? -11.591 14.140 14.929 1.00 96.12 337 TYR A CA 1
ATOM 2697 C C . TYR A 1 337 ? -11.855 12.661 15.246 1.00 96.12 337 TYR A C 1
ATOM 2699 O O . TYR A 1 337 ? -12.538 12.330 16.220 1.00 96.12 337 TYR A O 1
ATOM 2707 N N . HIS A 1 338 ? -11.276 11.742 14.472 1.00 96.62 338 HIS A N 1
ATOM 2708 C CA . HIS A 1 338 ? -11.506 10.310 14.667 1.00 96.62 338 HIS A CA 1
ATOM 2709 C C . HIS A 1 338 ? -10.812 9.764 15.923 1.00 96.62 338 HIS A C 1
ATOM 2711 O O . HIS A 1 338 ? -11.327 8.843 16.565 1.00 96.62 338 HIS A O 1
ATOM 2717 N N . ALA A 1 339 ? -9.709 10.378 16.357 1.00 97.19 339 ALA A N 1
ATOM 2718 C CA . ALA A 1 339 ? -9.087 10.098 17.646 1.00 97.19 339 ALA A CA 1
ATOM 2719 C C . ALA A 1 339 ? -10.024 10.448 18.807 1.00 97.19 339 ALA A C 1
ATOM 2721 O O . ALA A 1 339 ? -10.159 9.682 19.766 1.00 97.19 339 ALA A O 1
ATOM 2722 N N . TRP A 1 340 ? -10.738 11.573 18.701 1.00 95.12 340 TRP A N 1
ATOM 2723 C CA . TRP A 1 340 ? -11.759 11.948 19.675 1.00 95.12 340 TRP A CA 1
ATOM 2724 C C . TRP A 1 340 ? -12.911 10.933 19.718 1.00 95.12 340 TRP A C 1
ATOM 2726 O O . TRP A 1 340 ? -13.345 10.559 20.811 1.00 95.12 340 TRP A O 1
ATOM 2736 N N . LEU A 1 341 ? -13.326 10.380 18.571 1.00 94.50 341 LEU A N 1
ATOM 2737 C CA . LEU A 1 341 ? -14.289 9.267 18.493 1.00 94.50 341 LEU A CA 1
ATOM 2738 C C . LEU A 1 341 ? -13.737 7.923 19.011 1.00 94.50 341 LEU A C 1
ATOM 2740 O O . LEU A 1 341 ? -14.506 6.994 19.286 1.00 94.50 341 LEU A O 1
ATOM 2744 N N . GLY A 1 342 ? -12.424 7.834 19.228 1.00 95.12 342 GLY A N 1
ATOM 2745 C CA . GLY A 1 342 ? -11.741 6.709 19.857 1.00 95.12 342 GLY A CA 1
ATOM 2746 C C . GLY A 1 342 ? -11.026 5.756 18.903 1.00 95.12 342 GLY A C 1
ATOM 2747 O O . GLY A 1 342 ? -10.801 4.615 19.295 1.00 95.12 342 GLY A O 1
ATOM 2748 N N . VAL A 1 343 ? -10.673 6.191 17.692 1.00 97.25 343 VAL A N 1
ATOM 2749 C CA . VAL A 1 343 ? -9.638 5.513 16.896 1.00 97.25 343 VAL A CA 1
ATOM 2750 C C . VAL A 1 343 ? -8.285 5.679 17.602 1.00 97.25 343 VAL A C 1
ATOM 2752 O O . VAL A 1 343 ? -8.010 6.730 18.176 1.00 97.25 343 VAL A O 1
ATOM 2755 N N . GLU A 1 344 ? -7.464 4.629 17.618 1.00 97.19 344 GLU A N 1
ATOM 2756 C CA . GLU A 1 344 ? -6.236 4.566 18.432 1.00 97.19 344 GLU A CA 1
ATOM 2757 C C . GLU A 1 344 ? -4.952 4.407 17.599 1.00 97.19 344 GLU A C 1
ATOM 2759 O O . GLU A 1 344 ? -3.849 4.631 18.109 1.00 97.19 344 GLU A O 1
ATOM 2764 N N . ARG A 1 345 ? -5.091 4.001 16.331 1.00 97.38 345 ARG A N 1
ATOM 2765 C CA . ARG A 1 345 ? -3.990 3.700 15.409 1.00 97.38 345 ARG A CA 1
ATOM 2766 C C . ARG A 1 345 ? -4.438 3.896 13.960 1.00 97.38 345 ARG A C 1
ATOM 2768 O O . ARG A 1 345 ? -5.536 3.472 13.589 1.00 97.38 345 ARG A O 1
ATOM 2775 N N . TRP A 1 346 ? -3.563 4.477 13.143 1.00 98.38 346 TRP A N 1
ATOM 2776 C CA . TRP A 1 346 ? -3.831 4.777 11.736 1.00 98.38 346 TRP A CA 1
ATOM 2777 C C . TRP A 1 346 ? -2.810 4.142 10.801 1.00 98.38 346 TRP A C 1
ATOM 2779 O O . TRP A 1 346 ? -1.602 4.276 11.006 1.00 98.38 346 TRP A O 1
ATOM 2789 N N . PHE A 1 347 ? -3.315 3.516 9.742 1.00 97.88 347 PHE A N 1
ATOM 2790 C CA . PHE A 1 347 ? -2.536 2.982 8.631 1.00 97.88 347 PHE A CA 1
ATOM 2791 C C . PHE A 1 347 ? -2.829 3.825 7.384 1.00 97.88 347 PHE A C 1
ATOM 2793 O O . PHE A 1 347 ? -3.888 3.693 6.773 1.00 97.88 347 PHE A O 1
ATOM 2800 N N . ILE A 1 348 ? -1.899 4.708 7.026 1.00 98.00 348 ILE A N 1
ATOM 2801 C CA . ILE A 1 348 ? -2.028 5.629 5.894 1.00 98.00 348 ILE A CA 1
ATOM 2802 C C . ILE A 1 348 ? -1.313 5.030 4.688 1.00 98.00 348 ILE A C 1
ATOM 2804 O O . ILE A 1 348 ? -0.085 4.980 4.665 1.00 98.00 348 ILE A O 1
ATOM 2808 N N . TYR A 1 349 ? -2.066 4.564 3.696 1.00 97.62 349 TYR A N 1
ATOM 2809 C CA . TYR A 1 349 ? -1.510 4.100 2.427 1.00 97.62 349 TYR A CA 1
ATOM 2810 C C . TYR A 1 349 ? -1.323 5.295 1.500 1.00 97.62 349 TYR A C 1
ATOM 2812 O O . TYR A 1 349 ? -2.291 5.862 1.004 1.00 97.62 349 TYR A O 1
ATOM 2820 N N . ASP A 1 350 ? -0.076 5.684 1.278 1.00 96.94 350 ASP A N 1
ATOM 2821 C CA . ASP A 1 350 ? 0.266 6.844 0.465 1.00 96.94 350 ASP A CA 1
ATOM 2822 C C . ASP A 1 350 ? 0.604 6.420 -0.969 1.00 96.94 350 ASP A C 1
ATOM 2824 O O . ASP A 1 350 ? 1.595 5.723 -1.220 1.00 96.94 350 ASP A O 1
ATOM 2828 N N . ASN A 1 351 ? -0.226 6.852 -1.918 1.00 94.94 351 ASN A N 1
ATOM 2829 C CA . ASN A 1 351 ? -0.064 6.598 -3.342 1.00 94.94 351 ASN A CA 1
ATOM 2830 C C . ASN A 1 351 ? 0.737 7.722 -4.016 1.00 94.94 351 ASN A C 1
ATOM 2832 O O . ASN A 1 351 ? 0.261 8.360 -4.947 1.00 94.94 351 ASN A O 1
ATOM 2836 N N . ASN A 1 352 ? 1.979 7.933 -3.565 1.00 92.88 352 ASN A N 1
ATOM 2837 C CA . ASN A 1 352 ? 2.923 8.891 -4.159 1.00 92.88 352 ASN A CA 1
ATOM 2838 C C . ASN A 1 352 ? 2.506 10.369 -4.004 1.00 92.88 352 ASN A C 1
ATOM 2840 O O . ASN A 1 352 ? 2.507 11.128 -4.978 1.00 92.88 352 ASN A O 1
ATOM 2844 N N . SER A 1 353 ? 2.147 10.775 -2.786 1.00 94.75 353 SER A N 1
ATOM 2845 C CA . SER A 1 353 ? 1.895 12.183 -2.470 1.00 94.75 353 SER A CA 1
ATOM 2846 C C . SER A 1 353 ? 3.175 13.026 -2.528 1.00 94.75 353 SER A C 1
ATOM 2848 O O . SER A 1 353 ? 4.283 12.531 -2.328 1.00 94.75 353 SER A O 1
ATOM 2850 N N . ASN A 1 354 ? 3.024 14.317 -2.820 1.00 94.00 354 ASN A N 1
ATOM 2851 C CA . ASN A 1 354 ? 4.108 15.301 -2.889 1.00 94.00 354 ASN A CA 1
ATOM 2852 C C . ASN A 1 354 ? 3.768 16.623 -2.176 1.00 94.00 354 ASN A C 1
ATOM 2854 O O . ASN A 1 354 ? 4.402 17.649 -2.417 1.00 94.00 354 ASN A O 1
ATOM 2858 N N . ASP A 1 355 ? 2.772 16.593 -1.296 1.00 96.06 355 ASP A N 1
ATOM 2859 C CA . ASP A 1 355 ? 2.202 17.735 -0.580 1.00 96.06 355 ASP A CA 1
ATOM 2860 C C . ASP A 1 355 ? 2.700 17.861 0.874 1.00 96.06 355 ASP A C 1
ATOM 2862 O O . ASP A 1 355 ? 2.132 18.603 1.674 1.00 96.06 355 ASP A O 1
ATOM 2866 N N . GLY A 1 356 ? 3.789 17.164 1.217 1.00 95.19 356 GLY A N 1
ATOM 2867 C CA . GLY A 1 356 ? 4.418 17.221 2.540 1.00 95.19 356 GLY A CA 1
ATOM 2868 C C . GLY A 1 356 ? 3.767 16.317 3.591 1.00 95.19 356 GLY A C 1
ATOM 2869 O O . GLY A 1 356 ? 3.911 16.572 4.790 1.00 95.19 356 GLY A O 1
ATOM 2870 N N . ILE A 1 357 ? 3.064 15.267 3.159 1.00 95.94 357 ILE A N 1
ATOM 2871 C CA . ILE A 1 357 ? 2.392 14.290 4.022 1.00 95.94 357 ILE A CA 1
ATOM 2872 C C . ILE A 1 357 ? 3.305 13.699 5.107 1.00 95.94 357 ILE A C 1
ATOM 2874 O O . ILE A 1 357 ? 2.856 13.476 6.230 1.00 95.94 357 ILE A O 1
ATOM 2878 N N . GLU A 1 358 ? 4.592 13.486 4.818 1.00 94.62 358 GLU A N 1
ATOM 2879 C CA . GLU A 1 358 ? 5.560 12.933 5.768 1.00 94.62 358 GLU A CA 1
ATOM 2880 C C . GLU A 1 358 ? 5.715 13.839 6.985 1.00 94.62 358 GLU A C 1
ATOM 2882 O O . GLU A 1 358 ? 5.675 13.361 8.118 1.00 94.62 358 GLU A O 1
ATOM 2887 N N . LYS A 1 359 ? 5.819 15.151 6.748 1.00 96.44 359 LYS A N 1
ATOM 2888 C CA . LYS A 1 359 ? 5.932 16.153 7.808 1.00 96.44 359 LYS A CA 1
ATOM 2889 C C . LYS A 1 359 ? 4.664 16.192 8.659 1.00 96.44 359 LYS A C 1
ATOM 2891 O O . LYS A 1 359 ? 4.750 16.210 9.882 1.00 96.44 359 LYS A O 1
ATOM 2896 N N . VAL A 1 360 ? 3.491 16.147 8.025 1.00 98.06 360 VAL A N 1
ATOM 2897 C CA . VAL A 1 360 ? 2.203 16.129 8.739 1.00 98.06 360 VAL A CA 1
ATOM 2898 C C . VAL A 1 360 ? 2.090 14.886 9.630 1.00 98.06 360 VAL A C 1
ATOM 2900 O O . VAL A 1 360 ? 1.709 14.991 10.796 1.00 98.06 360 VAL A O 1
ATOM 2903 N N . ILE A 1 361 ? 2.468 13.709 9.119 1.00 97.88 361 ILE A N 1
ATOM 2904 C CA . ILE A 1 361 ? 2.478 12.456 9.890 1.00 97.88 361 ILE A CA 1
ATOM 2905 C C . ILE A 1 361 ? 3.493 12.511 11.040 1.00 97.88 361 ILE A C 1
ATOM 2907 O O . ILE A 1 361 ? 3.201 12.022 12.133 1.00 97.88 361 ILE A O 1
ATOM 2911 N N . GLU A 1 362 ? 4.669 13.102 10.824 1.00 97.44 362 GLU A N 1
ATOM 2912 C CA . GLU A 1 362 ? 5.673 13.295 11.871 1.00 97.44 362 GLU A CA 1
ATOM 2913 C C . GLU A 1 362 ? 5.128 14.162 13.016 1.00 97.44 362 GLU A C 1
ATOM 2915 O O . GLU A 1 362 ? 5.181 13.745 14.174 1.00 97.44 362 GLU A O 1
ATOM 2920 N N . GLU A 1 363 ? 4.526 15.312 12.702 1.00 98.00 363 GLU A N 1
ATOM 2921 C CA . GLU A 1 363 ? 3.902 16.216 13.680 1.00 98.00 363 GLU A CA 1
ATOM 2922 C C . GLU A 1 363 ? 2.782 15.514 14.473 1.00 98.00 363 GLU A C 1
ATOM 2924 O O . GLU A 1 363 ? 2.750 15.556 15.704 1.00 98.00 363 GLU A O 1
ATOM 2929 N N . LEU A 1 364 ? 1.902 14.773 13.792 1.00 98.38 364 LEU A N 1
ATOM 2930 C CA . LEU A 1 364 ? 0.850 13.975 14.437 1.00 98.38 364 LEU A CA 1
ATOM 2931 C C . LEU A 1 364 ? 1.415 12.900 15.383 1.00 98.38 364 LEU A C 1
ATOM 2933 O O . LEU A 1 364 ? 0.846 12.616 16.440 1.00 98.38 364 LEU A O 1
ATOM 2937 N N . ASN A 1 365 ? 2.545 12.288 15.034 1.00 98.06 365 ASN A N 1
ATOM 2938 C CA . ASN A 1 365 ? 3.193 11.299 15.891 1.00 98.06 365 ASN A CA 1
ATOM 2939 C C . ASN A 1 365 ? 3.900 11.922 17.096 1.00 98.06 365 ASN A C 1
ATOM 2941 O O . ASN A 1 365 ? 3.872 11.327 18.176 1.00 98.06 365 ASN A O 1
ATOM 2945 N N . GLN A 1 366 ? 4.460 13.127 16.962 1.00 98.06 366 GLN A N 1
ATOM 2946 C CA . GLN A 1 366 ? 4.957 13.904 18.105 1.00 98.06 366 GLN A CA 1
ATOM 2947 C C . GLN A 1 366 ? 3.826 14.201 19.108 1.00 98.06 366 GLN A C 1
ATOM 2949 O O . GLN A 1 366 ? 4.039 14.191 20.322 1.00 98.06 366 GLN A O 1
ATOM 2954 N N . GLU A 1 367 ? 2.597 14.352 18.611 1.00 97.81 367 GLU A N 1
ATOM 2955 C CA . GLU A 1 367 ? 1.368 14.494 19.403 1.00 97.81 367 GLU A CA 1
ATOM 2956 C C . GLU A 1 367 ? 0.755 13.161 19.878 1.00 97.81 367 GLU A C 1
ATOM 2958 O O . GLU A 1 367 ? -0.261 13.161 20.573 1.00 97.81 367 GLU A O 1
ATOM 2963 N N . LYS A 1 368 ? 1.411 12.025 19.596 1.00 97.31 368 LYS A N 1
ATOM 2964 C CA . LYS A 1 368 ? 1.051 10.666 20.050 1.00 97.31 368 LYS A CA 1
ATOM 2965 C C . LYS A 1 368 ? -0.205 10.066 19.401 1.00 97.31 368 LYS A C 1
ATOM 2967 O O . LYS A 1 368 ? -0.881 9.248 20.027 1.00 97.31 368 LYS A O 1
ATOM 2972 N N . PHE A 1 369 ? -0.495 10.403 18.143 1.00 97.00 369 PHE A N 1
ATOM 2973 C CA . PHE A 1 369 ? -1.610 9.796 17.401 1.00 97.00 369 PHE A CA 1
ATOM 2974 C C . PHE A 1 369 ? -1.322 8.399 16.818 1.00 97.00 369 PHE A C 1
ATOM 2976 O O . PHE A 1 369 ? -2.236 7.779 16.304 1.00 97.00 369 PHE A O 1
ATOM 2983 N N . ASN A 1 370 ? -0.110 7.840 16.912 1.00 96.75 370 ASN A N 1
ATOM 2984 C CA . ASN A 1 370 ? 0.225 6.504 16.378 1.00 96.75 370 ASN A CA 1
ATOM 2985 C C . ASN A 1 370 ? -0.201 6.318 14.903 1.00 96.75 370 ASN A C 1
ATOM 2987 O O . ASN A 1 370 ? -1.047 5.486 14.555 1.00 96.75 370 ASN A O 1
ATOM 2991 N N . VAL A 1 371 ? 0.400 7.091 14.012 1.00 98.00 371 VAL A N 1
ATOM 2992 C CA . VAL A 1 371 ? 0.125 7.103 12.574 1.00 98.00 371 VAL A CA 1
ATOM 2993 C C . VAL A 1 371 ? 1.295 6.457 11.839 1.00 98.00 371 VAL A C 1
ATOM 2995 O O . VAL A 1 371 ? 2.443 6.839 12.046 1.00 98.00 371 VAL A O 1
ATOM 2998 N N . SER A 1 372 ? 1.034 5.480 10.967 1.00 96.25 372 SER A N 1
ATOM 2999 C CA . SER A 1 372 ? 2.072 4.900 10.106 1.00 96.25 372 SER A CA 1
ATOM 3000 C C . SER A 1 372 ? 1.769 5.150 8.645 1.00 96.25 372 SER A C 1
ATOM 3002 O O . SER A 1 372 ? 0.677 4.845 8.168 1.00 96.25 372 SER A O 1
ATOM 3004 N N . ARG A 1 373 ? 2.774 5.663 7.935 1.00 96.50 373 ARG A N 1
ATOM 3005 C CA . ARG A 1 373 ? 2.775 5.787 6.481 1.00 96.50 373 ARG A CA 1
ATOM 3006 C C . ARG A 1 373 ? 3.205 4.461 5.856 1.00 96.50 373 ARG A C 1
ATOM 3008 O O . ARG A 1 373 ? 4.187 3.855 6.278 1.00 96.50 373 ARG A O 1
ATOM 3015 N N . HIS A 1 374 ? 2.473 4.022 4.845 1.00 95.75 374 HIS A N 1
ATOM 3016 C CA . HIS A 1 374 ? 2.771 2.858 4.026 1.00 95.75 374 HIS A CA 1
ATOM 3017 C C . HIS A 1 374 ? 2.804 3.302 2.572 1.00 95.75 374 HIS A C 1
ATOM 3019 O O . HIS A 1 374 ? 1.769 3.612 1.990 1.00 95.75 374 HIS A O 1
ATOM 3025 N N . VAL A 1 375 ? 3.993 3.332 1.980 1.00 95.56 375 VAL A N 1
ATOM 3026 C CA . VAL A 1 375 ? 4.145 3.672 0.566 1.00 95.56 375 VAL A CA 1
ATOM 3027 C C . VAL A 1 375 ? 3.469 2.596 -0.279 1.00 95.56 375 VAL A C 1
ATOM 3029 O O . VAL A 1 375 ? 3.774 1.409 -0.154 1.00 95.56 375 VAL A O 1
ATOM 3032 N N . TRP A 1 376 ? 2.549 3.005 -1.146 1.00 96.19 376 TRP A N 1
ATOM 3033 C CA . TRP A 1 376 ? 1.792 2.109 -2.012 1.00 96.19 376 TRP A CA 1
ATOM 3034 C C . TRP A 1 376 ? 1.932 2.565 -3.467 1.00 96.19 376 TRP A C 1
ATOM 3036 O O . TRP A 1 376 ? 1.103 3.332 -3.947 1.00 96.19 376 TRP A O 1
ATOM 3046 N N . PRO A 1 377 ? 2.983 2.137 -4.193 1.00 95.12 377 PRO A N 1
ATOM 3047 C CA . PRO A 1 377 ? 3.317 2.683 -5.510 1.00 95.12 377 PRO A CA 1
ATOM 3048 C C . PRO A 1 377 ? 2.429 2.150 -6.648 1.00 95.12 377 PRO A C 1
ATOM 3050 O O . PRO A 1 377 ? 2.683 2.441 -7.813 1.00 95.12 377 PRO A O 1
ATOM 3053 N N . TRP A 1 378 ? 1.419 1.343 -6.331 1.00 95.50 378 TRP A N 1
ATOM 3054 C CA . TRP A 1 378 ? 0.636 0.575 -7.292 1.00 95.50 378 TRP A CA 1
ATOM 3055 C C . TRP A 1 378 ? -0.597 1.363 -7.757 1.00 95.50 378 TRP A C 1
ATOM 3057 O O . TRP A 1 378 ? -1.447 1.754 -6.954 1.00 95.50 378 TRP A O 1
ATOM 3067 N N . ILE A 1 379 ? -0.713 1.599 -9.064 1.00 91.94 379 ILE A N 1
ATOM 3068 C CA . ILE A 1 379 ? -1.744 2.466 -9.658 1.00 91.94 379 ILE A CA 1
ATOM 3069 C C . ILE A 1 379 ? -3.125 1.793 -9.624 1.00 91.94 379 ILE A C 1
ATOM 3071 O O . ILE A 1 379 ? -3.244 0.619 -9.961 1.00 91.94 379 ILE A O 1
ATOM 3075 N N . LYS A 1 380 ? -4.185 2.549 -9.289 1.00 89.00 380 LYS A N 1
ATOM 3076 C CA . LYS A 1 380 ? -5.595 2.086 -9.315 1.00 89.00 380 LYS A CA 1
ATOM 3077 C C . LYS A 1 380 ? -5.828 0.772 -8.549 1.00 89.00 380 LYS A C 1
ATOM 3079 O O . LYS A 1 380 ? -6.519 -0.117 -9.028 1.00 89.00 380 LYS A O 1
ATOM 3084 N N . SER A 1 381 ? -5.244 0.655 -7.358 1.00 91.06 381 SER A N 1
ATOM 3085 C CA . SER A 1 381 ? -5.229 -0.591 -6.577 1.00 91.06 381 SER A CA 1
ATOM 3086 C C . SER A 1 381 ? -5.743 -0.397 -5.140 1.00 91.06 381 SER A C 1
ATOM 3088 O O . SER A 1 381 ? -5.195 -0.953 -4.186 1.00 91.06 381 SER A O 1
ATOM 3090 N N . GLN A 1 382 ? -6.799 0.410 -4.970 1.00 91.19 382 GLN A N 1
ATOM 3091 C CA . GLN A 1 382 ? -7.351 0.771 -3.654 1.00 91.19 382 GLN A CA 1
ATOM 3092 C C . GLN A 1 382 ? -7.811 -0.459 -2.860 1.00 91.19 382 GLN A C 1
ATOM 3094 O O . GLN A 1 382 ? -7.374 -0.661 -1.728 1.00 91.19 382 GLN A O 1
ATOM 3099 N N . GLU A 1 383 ? -8.612 -1.334 -3.474 1.00 90.62 383 GLU A N 1
ATOM 3100 C CA . GLU A 1 383 ? -9.104 -2.570 -2.848 1.00 90.62 383 GLU A CA 1
ATOM 3101 C C . GLU A 1 383 ? -7.959 -3.495 -2.409 1.00 90.62 383 GLU A C 1
ATOM 3103 O O . GLU A 1 383 ? -7.987 -4.077 -1.319 1.00 90.62 383 GLU A O 1
ATOM 3108 N N . ALA A 1 384 ? -6.913 -3.596 -3.235 1.00 92.88 384 ALA A N 1
ATOM 3109 C CA . ALA A 1 384 ? -5.707 -4.342 -2.910 1.00 92.88 384 ALA A CA 1
ATOM 3110 C C . ALA A 1 384 ? -4.941 -3.702 -1.745 1.00 92.88 384 ALA A C 1
ATOM 3112 O O . ALA A 1 384 ? -4.480 -4.416 -0.857 1.00 92.88 384 ALA A O 1
ATOM 3113 N N . GLY A 1 385 ? -4.843 -2.372 -1.696 1.00 94.44 385 GLY A N 1
ATOM 3114 C CA . GLY A 1 385 ? -4.222 -1.665 -0.577 1.00 94.44 385 GLY A CA 1
ATOM 3115 C C . GLY A 1 385 ? -4.987 -1.838 0.733 1.00 94.44 385 GLY A C 1
ATOM 3116 O O . GLY A 1 385 ? -4.372 -2.145 1.752 1.00 94.44 385 GLY A O 1
ATOM 3117 N N . PHE A 1 386 ? -6.320 -1.763 0.720 1.00 94.94 386 PHE A N 1
ATOM 3118 C CA . PHE A 1 386 ? -7.146 -2.081 1.893 1.00 94.94 386 PHE A CA 1
ATOM 3119 C C . PHE A 1 386 ? -7.012 -3.544 2.315 1.00 94.94 386 PHE A C 1
ATOM 3121 O O . PHE A 1 386 ? -6.886 -3.846 3.505 1.00 94.94 386 PHE A O 1
ATOM 3128 N N . SER A 1 387 ? -6.934 -4.453 1.348 1.00 94.50 387 SER A N 1
ATOM 3129 C CA . SER A 1 387 ? -6.680 -5.868 1.608 1.00 94.50 387 SER A CA 1
ATOM 3130 C C . SER A 1 387 ? -5.279 -6.117 2.174 1.00 94.50 387 SER A C 1
ATOM 3132 O O . SER A 1 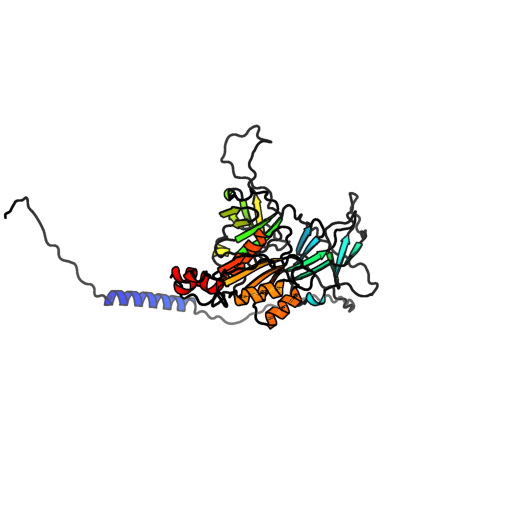387 ? -5.107 -6.955 3.051 1.00 94.50 387 SER A O 1
ATOM 3134 N N . HIS A 1 388 ? -4.262 -5.371 1.755 1.00 95.25 388 HIS A N 1
ATOM 3135 C CA . HIS A 1 388 ? -2.937 -5.419 2.373 1.00 95.25 388 HIS A CA 1
ATOM 3136 C C . HIS A 1 388 ? -2.951 -4.795 3.779 1.00 95.25 388 HIS A C 1
ATOM 3138 O O . HIS A 1 388 ? -2.316 -5.299 4.709 1.00 95.25 388 HIS A O 1
ATOM 3144 N N . CYS A 1 389 ? -3.742 -3.741 3.971 1.00 95.88 389 CYS A N 1
ATOM 3145 C CA . CYS A 1 389 ? -3.914 -3.071 5.247 1.00 95.88 389 CYS A CA 1
ATOM 3146 C C . CYS A 1 389 ? -4.545 -3.962 6.309 1.00 95.88 389 CYS A C 1
ATOM 3148 O O . CYS A 1 389 ? -4.006 -4.052 7.411 1.00 95.88 389 CYS A O 1
ATOM 3150 N N . ILE A 1 390 ? -5.621 -4.686 5.981 1.00 94.00 390 ILE A N 1
ATOM 3151 C CA . ILE A 1 390 ? -6.257 -5.598 6.938 1.00 94.00 390 ILE A CA 1
ATOM 3152 C C . ILE A 1 390 ? -5.296 -6.700 7.395 1.00 94.00 390 ILE A C 1
ATOM 3154 O O . ILE A 1 390 ? -5.346 -7.106 8.553 1.00 94.00 390 ILE A O 1
ATOM 3158 N N . LEU A 1 391 ? -4.372 -7.150 6.536 1.00 93.06 391 LEU A N 1
ATOM 3159 C CA . LEU A 1 391 ? -3.368 -8.154 6.906 1.00 93.06 391 LEU A CA 1
ATOM 3160 C C . LEU A 1 391 ? -2.389 -7.635 7.961 1.00 93.06 391 LEU A C 1
ATOM 3162 O O . LEU A 1 391 ? -2.025 -8.381 8.872 1.00 93.06 391 LEU A O 1
ATOM 3166 N N . LYS A 1 392 ? -1.998 -6.359 7.872 1.00 91.25 392 LYS A N 1
ATOM 3167 C CA . LYS A 1 392 ? -1.185 -5.693 8.900 1.00 91.25 392 LYS A CA 1
ATOM 3168 C C . LYS A 1 392 ? -2.011 -5.435 10.159 1.00 91.25 392 LYS A C 1
ATOM 3170 O O . LYS A 1 392 ? -1.680 -5.932 11.235 1.00 91.25 392 LYS A O 1
ATOM 3175 N N . ALA A 1 393 ? -3.142 -4.752 10.002 1.00 93.00 393 ALA A N 1
ATOM 3176 C CA . ALA A 1 393 ? -4.003 -4.338 11.100 1.00 93.00 393 ALA A CA 1
ATOM 3177 C C . ALA A 1 393 ? -4.560 -5.525 11.901 1.00 93.00 393 ALA A C 1
ATOM 3179 O O . ALA A 1 393 ? -4.740 -5.408 13.107 1.00 93.00 393 ALA A O 1
ATOM 3180 N N . ARG A 1 394 ? -4.746 -6.710 11.299 1.00 90.88 394 ARG A N 1
ATOM 3181 C CA . ARG A 1 394 ? -5.171 -7.934 12.008 1.00 90.88 394 ARG A CA 1
ATOM 3182 C C . ARG A 1 394 ? -4.280 -8.269 13.207 1.00 90.88 394 ARG A C 1
ATOM 3184 O O . ARG A 1 394 ? -4.771 -8.869 14.168 1.00 90.88 394 ARG A O 1
ATOM 3191 N N . ARG A 1 395 ? -2.985 -7.937 13.164 1.00 88.25 395 ARG A N 1
ATOM 3192 C CA . ARG A 1 395 ? -2.046 -8.203 14.267 1.00 88.25 395 ARG A CA 1
ATOM 3193 C C . ARG A 1 395 ? -2.193 -7.202 15.409 1.00 88.25 395 ARG A C 1
ATOM 3195 O O . ARG A 1 395 ? -2.058 -7.595 16.562 1.00 88.25 395 ARG A O 1
ATOM 3202 N N . GLU A 1 396 ? -2.537 -5.961 15.090 1.00 92.00 396 GLU A N 1
ATOM 3203 C CA . GLU A 1 396 ? -2.516 -4.826 16.018 1.00 92.00 396 GLU A CA 1
ATOM 3204 C C . GLU A 1 396 ? -3.909 -4.386 16.484 1.00 92.00 396 GLU A C 1
ATOM 3206 O O . GLU A 1 396 ? -4.012 -3.707 17.496 1.00 92.00 396 GLU A O 1
ATOM 3211 N N . CYS A 1 397 ? -4.981 -4.768 15.789 1.00 94.19 397 CYS A N 1
ATOM 3212 C CA . CYS A 1 397 ? -6.311 -4.173 15.934 1.00 94.19 397 CYS A CA 1
ATOM 3213 C C . CYS A 1 397 ? -7.406 -5.235 16.065 1.00 94.19 397 CYS A C 1
ATOM 3215 O O . CYS A 1 397 ? -7.328 -6.310 15.460 1.00 94.19 397 CYS A O 1
ATOM 3217 N N . LYS A 1 398 ? -8.453 -4.935 16.841 1.00 94.38 398 LYS A N 1
ATOM 3218 C CA . LYS A 1 398 ? -9.681 -5.747 16.890 1.00 94.38 398 LYS A CA 1
ATOM 3219 C C . LYS A 1 398 ? -10.682 -5.323 15.819 1.00 94.38 398 LYS A C 1
ATOM 3221 O O . LYS A 1 398 ? -11.197 -6.181 15.107 1.00 94.38 398 LYS A O 1
ATOM 3226 N N . TRP A 1 399 ? -10.903 -4.017 15.684 1.00 95.50 399 TRP A N 1
ATOM 3227 C CA . TRP A 1 399 ? -11.718 -3.410 14.634 1.00 95.50 399 TRP A CA 1
ATOM 3228 C C . TRP A 1 399 ? -10.883 -2.474 13.770 1.00 95.50 399 TRP A C 1
ATOM 3230 O O . TRP A 1 399 ? -9.964 -1.813 14.254 1.00 95.50 399 TRP A O 1
ATOM 3240 N N . VAL A 1 400 ? -11.227 -2.410 12.487 1.00 96.62 400 VAL A N 1
ATOM 3241 C CA . VAL A 1 400 ? -10.595 -1.519 11.512 1.00 96.62 400 VAL A CA 1
ATOM 3242 C C . VAL A 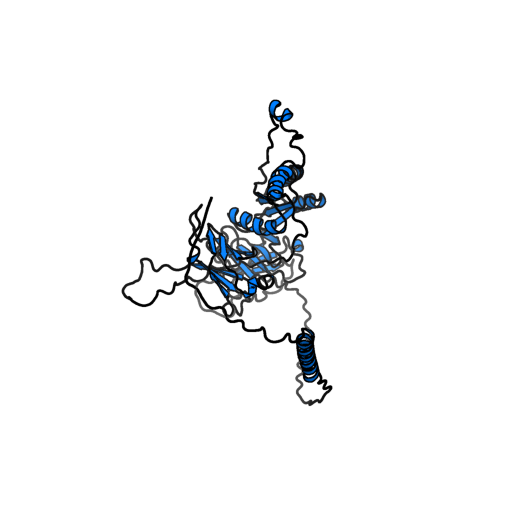1 400 ? -11.697 -0.831 10.719 1.00 96.62 400 VAL A C 1
ATOM 3244 O O . VAL A 1 400 ? -12.555 -1.508 10.154 1.00 96.62 400 VAL A O 1
ATOM 3247 N N . ALA A 1 401 ? -11.680 0.497 10.694 1.00 96.12 401 ALA A N 1
ATOM 3248 C CA . ALA A 1 401 ? -12.485 1.296 9.783 1.00 96.12 401 ALA A CA 1
ATOM 3249 C C . ALA A 1 401 ? -11.722 1.503 8.468 1.00 96.12 401 ALA A C 1
ATOM 3251 O O . ALA A 1 401 ? -10.531 1.808 8.497 1.00 96.12 401 ALA A O 1
ATOM 3252 N N . PHE A 1 402 ? -12.409 1.353 7.338 1.00 96.25 402 PHE A N 1
ATOM 3253 C CA . PHE A 1 402 ? -11.926 1.758 6.017 1.00 96.25 402 PHE A CA 1
ATOM 3254 C C . PHE A 1 402 ? -12.753 2.959 5.592 1.00 96.25 402 PHE A C 1
ATOM 3256 O O . PHE A 1 402 ? -13.978 2.853 5.574 1.00 96.25 402 PHE A O 1
ATOM 3263 N N . MET A 1 403 ? -12.100 4.088 5.346 1.00 94.12 403 MET A N 1
ATOM 3264 C CA . MET A 1 403 ? -12.773 5.344 5.023 1.00 94.12 403 MET A CA 1
ATOM 3265 C C . MET A 1 403 ? -11.800 6.312 4.360 1.00 94.12 403 MET A C 1
ATOM 3267 O O . MET A 1 403 ? -10.588 6.260 4.621 1.00 94.12 403 MET A O 1
ATOM 3271 N N . ASP A 1 404 ? -12.335 7.201 3.539 1.00 96.31 404 ASP A N 1
ATOM 3272 C CA . ASP A 1 404 ? -11.540 8.230 2.883 1.00 96.31 404 ASP A CA 1
ATOM 3273 C C . ASP A 1 404 ? -11.280 9.413 3.842 1.00 96.31 404 ASP A C 1
ATOM 3275 O O . ASP A 1 404 ? -11.933 9.572 4.880 1.00 96.31 404 ASP A O 1
ATOM 3279 N N . VAL A 1 405 ? -10.240 10.206 3.559 1.00 96.75 405 VAL A N 1
ATOM 3280 C CA . VAL A 1 405 ? -9.774 11.298 4.447 1.00 96.75 405 VAL A CA 1
ATOM 3281 C C . VAL A 1 405 ? -10.776 12.460 4.516 1.00 96.75 405 VAL A C 1
ATOM 3283 O O . VAL A 1 405 ? -10.770 13.235 5.470 1.00 96.75 405 VAL A O 1
ATOM 3286 N N . ASP A 1 406 ? -11.654 12.579 3.527 1.00 95.19 406 ASP A N 1
ATOM 3287 C CA . ASP A 1 406 ? -12.735 13.561 3.448 1.00 95.19 406 ASP A CA 1
ATOM 3288 C C . ASP A 1 406 ? -14.064 13.060 4.046 1.00 95.19 406 ASP A C 1
ATOM 3290 O O . ASP A 1 406 ? -15.040 13.811 4.107 1.00 95.19 406 ASP A O 1
ATOM 3294 N N . GLU A 1 407 ? -14.107 11.828 4.559 1.00 96.19 407 GLU A N 1
ATOM 3295 C CA . GLU A 1 407 ? -15.288 11.247 5.197 1.00 96.19 407 GLU A CA 1
ATOM 3296 C C . GLU A 1 407 ? -15.227 11.344 6.728 1.00 96.19 407 GLU A C 1
ATOM 3298 O O . GLU A 1 407 ? -14.193 11.119 7.361 1.00 96.19 407 GLU A O 1
ATOM 3303 N N . PHE A 1 408 ? -16.371 11.642 7.356 1.00 93.75 408 PHE A N 1
ATOM 3304 C CA . PHE A 1 408 ? -16.480 11.818 8.807 1.00 93.75 408 PHE A CA 1
ATOM 3305 C C . PHE A 1 408 ? -17.647 11.020 9.388 1.00 93.75 408 PHE A C 1
ATOM 3307 O O . PHE A 1 408 ? -18.793 11.129 8.943 1.00 93.75 408 PHE A O 1
ATOM 3314 N N . PHE A 1 409 ? -17.377 10.250 10.445 1.00 90.12 409 PHE A N 1
ATOM 3315 C CA . PHE A 1 409 ? -18.428 9.549 11.181 1.00 90.12 409 PHE A CA 1
ATOM 3316 C C . PHE A 1 409 ? -19.327 10.523 11.943 1.00 90.12 409 PHE A C 1
ATOM 3318 O O . PHE A 1 409 ? -18.922 11.105 12.944 1.00 90.12 409 PHE A O 1
ATOM 3325 N N . TYR A 1 410 ? -20.591 10.616 11.541 1.00 84.38 410 TYR A N 1
ATOM 3326 C CA . TYR A 1 410 ? -21.582 11.430 12.234 1.00 84.38 410 TYR A CA 1
ATOM 3327 C C . TYR A 1 410 ? -22.427 10.604 13.215 1.00 84.38 410 TYR A C 1
ATOM 3329 O O . TYR A 1 410 ? -23.100 9.646 12.831 1.00 84.38 410 TYR A O 1
ATOM 3337 N N . PHE A 1 411 ? -22.445 11.010 14.488 1.00 76.38 411 PHE A N 1
ATOM 3338 C CA . PHE A 1 411 ? -23.328 10.442 15.509 1.00 76.38 411 PHE A CA 1
ATOM 3339 C C . PHE A 1 411 ? -24.492 11.400 15.787 1.00 76.38 411 PHE A C 1
ATOM 3341 O O . PHE A 1 411 ? -24.306 12.378 16.517 1.00 76.38 411 PHE A O 1
ATOM 3348 N N . PRO A 1 412 ? -25.699 11.146 15.247 1.00 66.94 412 PRO A N 1
ATOM 3349 C CA . PRO A 1 412 ? -26.836 12.023 15.481 1.00 66.94 412 PRO A CA 1
ATOM 3350 C C . PRO A 1 412 ? -27.185 12.065 16.971 1.00 66.94 412 PRO A C 1
ATOM 3352 O O . PRO A 1 412 ? -27.251 11.031 17.645 1.00 66.94 412 PRO A O 1
ATOM 3355 N N . LEU A 1 413 ? -27.454 13.269 17.483 1.00 62.53 413 LEU A N 1
ATOM 3356 C CA . LEU A 1 413 ? -28.001 13.435 18.825 1.00 62.53 413 LEU A CA 1
ATOM 3357 C C . LEU A 1 413 ? -29.345 12.696 18.908 1.00 62.53 413 LEU A C 1
ATOM 3359 O O . LEU A 1 413 ? -30.199 12.866 18.031 1.00 62.53 413 LEU A O 1
ATOM 3363 N N . PRO A 1 414 ? -29.585 11.883 19.951 1.00 57.97 414 PRO A N 1
ATOM 3364 C CA . PRO A 1 414 ? -30.898 11.300 20.131 1.00 57.97 414 PRO A CA 1
ATOM 3365 C C . PRO A 1 414 ? -31.915 12.427 20.360 1.00 57.97 414 PRO A C 1
ATOM 3367 O O . PRO A 1 414 ? -31.699 13.307 21.187 1.00 57.97 414 PRO A O 1
ATOM 3370 N N . THR A 1 415 ? -33.050 12.393 19.657 1.00 61.34 415 THR A N 1
ATOM 3371 C CA . THR A 1 415 ? -34.221 13.244 19.965 1.00 61.34 415 THR A CA 1
ATOM 3372 C C . THR A 1 415 ? -34.519 13.245 21.472 1.00 61.34 415 THR A C 1
ATOM 3374 O O . THR A 1 415 ? -34.350 12.209 22.119 1.00 61.34 415 THR A O 1
ATOM 3377 N N . ALA A 1 416 ? -35.034 14.351 22.024 1.00 61.66 416 ALA A N 1
ATOM 3378 C CA . ALA A 1 416 ? -35.297 14.537 23.464 1.00 61.66 416 ALA A CA 1
ATOM 3379 C C . ALA A 1 416 ? -36.000 13.348 24.162 1.00 61.66 416 ALA A C 1
ATOM 3381 O O . ALA A 1 416 ? -35.677 13.006 25.300 1.00 61.66 416 ALA A O 1
ATOM 3382 N N . ASN A 1 417 ? -36.902 12.649 23.463 1.00 59.69 417 ASN A N 1
ATOM 3383 C CA . ASN A 1 417 ? -37.601 11.465 23.982 1.00 59.69 417 ASN A CA 1
ATOM 3384 C C . ASN A 1 417 ? -36.716 10.208 24.111 1.00 59.69 417 ASN A C 1
ATOM 3386 O O . ASN A 1 417 ? -36.987 9.344 24.942 1.00 59.69 417 ASN A O 1
ATOM 3390 N N . ARG A 1 418 ? -35.651 10.091 23.310 1.00 56.41 418 ARG A N 1
ATOM 3391 C CA . ARG A 1 418 ? -34.685 8.981 23.355 1.00 56.41 418 ARG A CA 1
ATOM 3392 C C . ARG A 1 418 ? -33.578 9.224 24.393 1.00 56.41 418 ARG A C 1
ATOM 3394 O O . ARG A 1 418 ? -33.117 8.255 24.988 1.00 56.41 418 ARG A O 1
ATOM 3401 N N . LEU A 1 419 ? -33.234 10.488 24.668 1.00 53.56 419 LEU A N 1
ATOM 3402 C CA . LEU A 1 419 ? -32.274 10.899 25.711 1.00 53.56 419 LEU A CA 1
ATOM 3403 C C . LEU A 1 419 ? -32.718 10.515 27.133 1.00 53.56 419 LEU A C 1
ATOM 3405 O O . LEU A 1 419 ? -31.887 10.179 27.963 1.00 53.56 419 LEU A O 1
ATOM 3409 N N . LYS A 1 420 ? -34.028 10.510 27.418 1.00 55.22 420 LYS A N 1
ATOM 3410 C CA . LYS A 1 420 ? -34.560 10.056 28.721 1.00 55.22 420 LYS A CA 1
ATOM 3411 C C . LYS A 1 420 ? -34.567 8.533 28.884 1.00 55.22 420 LYS A C 1
ATOM 3413 O O . LYS A 1 420 ? -34.593 8.038 30.004 1.00 55.22 420 LYS A O 1
ATOM 3418 N N . LYS A 1 421 ? -34.613 7.791 27.773 1.00 53.56 421 LYS A N 1
ATOM 3419 C CA . LYS A 1 421 ? -34.810 6.330 27.760 1.00 53.56 421 LYS A CA 1
ATOM 3420 C C . LYS A 1 421 ? -33.495 5.562 27.688 1.00 53.56 421 LYS A C 1
ATOM 3422 O O . LYS A 1 421 ? -33.413 4.415 28.110 1.00 53.56 421 LYS A O 1
ATOM 3427 N N . ILE A 1 422 ? -32.479 6.199 27.126 1.00 54.56 422 ILE A N 1
ATOM 3428 C CA . ILE A 1 422 ? -31.145 5.658 26.986 1.00 54.56 422 ILE A CA 1
ATOM 3429 C C . ILE A 1 422 ? -30.265 6.573 27.828 1.00 54.56 422 ILE A C 1
ATOM 3431 O O . ILE A 1 422 ? -30.069 7.722 27.455 1.00 54.56 422 ILE A O 1
ATOM 3435 N N . ASN A 1 423 ? -29.728 6.072 28.941 1.00 52.16 423 ASN A N 1
ATOM 3436 C CA . ASN A 1 423 ? -28.691 6.729 29.751 1.00 52.16 423 ASN A CA 1
ATOM 3437 C C . ASN A 1 423 ? -27.360 6.863 28.959 1.00 52.16 423 ASN A C 1
ATOM 3439 O O . ASN A 1 423 ? -26.274 6.616 29.475 1.00 52.16 423 ASN A O 1
ATOM 3443 N N . LEU A 1 424 ? -27.427 7.161 27.657 1.00 51.31 424 LEU A N 1
ATOM 3444 C CA . LEU A 1 424 ? -26.279 7.457 26.824 1.00 51.31 424 LEU A CA 1
ATOM 3445 C C . LEU A 1 424 ? -25.947 8.928 27.061 1.00 51.31 424 LEU A C 1
ATOM 3447 O O . LEU A 1 424 ? -26.621 9.822 26.546 1.00 51.31 424 LEU A O 1
ATOM 3451 N N . GLY A 1 425 ? -24.893 9.163 27.843 1.00 52.81 425 GLY A N 1
ATOM 3452 C CA . GLY A 1 425 ? -24.166 10.424 27.782 1.00 52.81 425 GLY A CA 1
ATOM 3453 C C . GLY A 1 425 ? -23.858 10.757 26.321 1.00 52.81 425 GLY A C 1
ATOM 3454 O O . GLY A 1 425 ? -23.688 9.848 25.505 1.00 52.81 425 GLY A O 1
ATOM 3455 N N . TYR A 1 426 ? -23.876 12.048 25.993 1.00 53.50 426 TYR A N 1
ATOM 3456 C CA . TYR A 1 426 ? -23.643 12.586 24.652 1.00 53.50 426 TYR A CA 1
ATOM 3457 C C . TYR A 1 426 ? -22.635 11.750 23.841 1.00 53.50 426 TYR A C 1
ATOM 3459 O O . TYR A 1 426 ? -21.593 11.381 24.396 1.00 53.50 426 TYR A O 1
ATOM 3467 N N . PRO A 1 427 ? -22.891 11.467 22.546 1.00 63.31 427 PRO A N 1
ATOM 3468 C CA . PRO A 1 427 ? -21.881 10.881 21.678 1.00 63.31 427 PRO A CA 1
ATOM 3469 C C . PRO A 1 427 ? -20.768 11.917 21.520 1.00 63.31 427 PRO A C 1
ATOM 3471 O O . PRO A 1 427 ? -20.855 12.846 20.728 1.00 63.31 427 PRO A O 1
ATOM 3474 N N . GLY A 1 428 ? -19.785 11.812 22.400 1.00 70.50 428 GLY A N 1
ATOM 3475 C CA . GLY A 1 428 ? -18.722 12.777 22.549 1.00 70.50 428 GLY A CA 1
ATOM 3476 C C . GLY A 1 428 ? -17.404 12.075 22.299 1.00 70.50 428 GLY A C 1
ATOM 3477 O O . GLY A 1 428 ? -17.064 11.658 21.199 1.00 70.50 428 GLY A O 1
ATOM 3478 N N . ARG A 1 429 ? -16.695 11.828 23.387 1.00 86.19 429 ARG A N 1
ATOM 3479 C CA . ARG A 1 429 ? -15.416 11.141 23.358 1.00 86.19 429 ARG A CA 1
ATOM 3480 C C . ARG A 1 429 ? -15.596 9.621 23.355 1.00 86.19 429 ARG A C 1
ATOM 3482 O O . ARG A 1 429 ? -16.384 9.091 24.135 1.00 86.19 429 ARG A O 1
ATOM 3489 N N . HIS A 1 430 ? -14.820 8.913 22.538 1.00 90.31 430 HIS A N 1
ATOM 3490 C CA . HIS A 1 430 ? -14.786 7.446 22.456 1.00 90.31 430 HIS A CA 1
ATOM 3491 C C . HIS A 1 430 ? -16.117 6.780 22.064 1.00 90.31 430 HIS A C 1
ATOM 3493 O O . HIS A 1 430 ? -16.318 5.597 22.354 1.00 90.31 430 HIS A O 1
ATOM 3499 N N . SER A 1 431 ? -17.039 7.509 21.433 1.00 88.94 431 SER A N 1
ATOM 3500 C CA . SER A 1 431 ? -18.366 7.003 21.063 1.00 88.94 431 SER A CA 1
ATOM 3501 C C . SER A 1 431 ? -18.283 5.831 20.079 1.00 88.94 431 SER A C 1
ATOM 3503 O O . SER A 1 431 ? -18.878 4.782 20.336 1.00 88.94 431 SER A O 1
ATOM 3505 N N . LEU A 1 432 ? -17.486 5.963 19.013 1.00 90.62 432 LEU A N 1
ATOM 3506 C CA . LEU A 1 432 ? -17.279 4.910 18.018 1.00 90.62 432 LEU A CA 1
ATOM 3507 C C . LEU A 1 432 ? -16.571 3.700 18.633 1.00 90.62 432 LEU A C 1
ATOM 3509 O O . LEU A 1 432 ? -17.039 2.573 18.480 1.00 90.62 432 LEU A O 1
ATOM 3513 N N . ARG A 1 433 ? -15.511 3.928 19.421 1.00 92.12 433 ARG A N 1
ATOM 3514 C CA . ARG A 1 433 ? -14.820 2.848 20.146 1.00 92.12 433 ARG A CA 1
ATOM 3515 C C . ARG A 1 433 ? -15.763 2.090 21.081 1.00 92.12 433 ARG A C 1
ATOM 3517 O O . ARG A 1 433 ? -15.760 0.866 21.108 1.00 92.12 433 ARG A O 1
ATOM 3524 N N . SER A 1 434 ? -16.599 2.807 21.830 1.00 89.44 434 SER A N 1
ATOM 3525 C CA . SER A 1 434 ? -17.564 2.206 22.762 1.00 89.44 434 SER A CA 1
ATOM 3526 C C . SER A 1 434 ? -18.655 1.418 22.041 1.00 89.44 434 SER A C 1
ATOM 3528 O O . SER A 1 434 ? -19.157 0.434 22.581 1.00 89.44 434 SER A O 1
ATOM 3530 N N . LEU A 1 435 ? -19.037 1.842 20.833 1.00 87.56 435 LEU A N 1
ATOM 3531 C CA . LEU A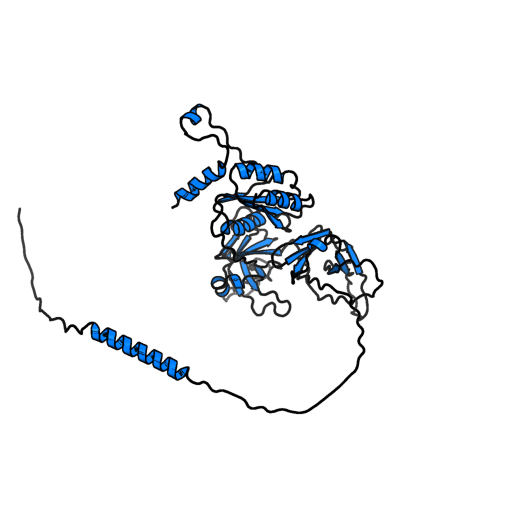 1 435 ? -19.976 1.110 19.992 1.00 87.56 435 LEU A CA 1
ATOM 3532 C C . LEU A 1 435 ? -19.380 -0.233 19.560 1.00 87.56 435 LEU A C 1
ATOM 3534 O O . LEU A 1 435 ? -20.000 -1.266 19.802 1.00 87.56 435 LEU A O 1
ATOM 3538 N N . VAL A 1 436 ? -18.178 -0.230 18.975 1.00 90.25 436 VAL A N 1
ATOM 3539 C CA . VAL A 1 436 ? -17.542 -1.460 18.469 1.00 90.25 436 VAL A CA 1
ATOM 3540 C C . VAL A 1 436 ? -17.109 -2.403 19.596 1.00 90.25 436 VAL A C 1
ATOM 3542 O O . VAL A 1 436 ? -17.278 -3.616 19.481 1.00 90.25 436 VAL A O 1
ATOM 3545 N N . ALA A 1 437 ? -16.676 -1.863 20.740 1.00 88.50 437 ALA A N 1
ATOM 3546 C CA . ALA A 1 437 ? -16.264 -2.657 21.897 1.00 88.50 437 ALA A CA 1
ATOM 3547 C C . ALA A 1 437 ? -17.391 -3.545 22.451 1.00 88.50 437 ALA A C 1
ATOM 3549 O O . ALA A 1 437 ? -17.123 -4.646 22.927 1.00 88.50 437 ALA A O 1
ATOM 3550 N N . LYS A 1 438 ? -18.658 -3.115 22.347 1.00 85.56 438 LYS A N 1
ATOM 3551 C CA . LYS A 1 438 ? -19.816 -3.943 22.738 1.00 85.56 438 LYS A CA 1
ATOM 3552 C C . LYS A 1 438 ? -19.930 -5.211 21.896 1.00 85.56 438 LYS A C 1
ATOM 3554 O O . LYS A 1 438 ? -20.345 -6.248 22.403 1.00 85.56 438 LYS A O 1
ATOM 3559 N N . PHE A 1 439 ? -19.549 -5.143 20.623 1.00 85.00 439 PHE A N 1
ATOM 3560 C CA . PHE A 1 439 ? -19.536 -6.309 19.746 1.00 85.00 439 PHE A CA 1
ATOM 3561 C C . PHE A 1 439 ? -18.324 -7.203 20.021 1.00 85.00 439 PHE A C 1
ATOM 3563 O O . PHE A 1 439 ? -18.462 -8.425 19.969 1.00 85.00 439 PHE A O 1
ATOM 3570 N N . SER A 1 440 ? -17.179 -6.622 20.397 1.00 78.88 440 SER A N 1
ATOM 3571 C CA . SER A 1 440 ? -16.003 -7.375 20.857 1.00 78.88 440 SER A CA 1
ATOM 3572 C C . SER A 1 440 ? -16.279 -8.177 22.132 1.00 78.88 440 SER A C 1
ATOM 3574 O O . SER A 1 440 ? -15.883 -9.336 22.217 1.00 78.88 440 SER A O 1
ATOM 3576 N N . SER A 1 441 ? -16.954 -7.580 23.122 1.00 65.94 441 SER A N 1
ATOM 3577 C CA . SER A 1 441 ? -17.223 -8.216 24.420 1.00 65.94 441 SER A CA 1
ATOM 3578 C C . SER A 1 441 ? -18.394 -9.200 24.400 1.00 65.94 441 SER A C 1
ATOM 3580 O O . SER A 1 441 ? -18.433 -10.104 25.224 1.00 65.94 441 SER A O 1
ATOM 3582 N N . SER A 1 442 ? -19.320 -9.081 23.442 1.00 57.03 442 SER A N 1
ATOM 3583 C CA . SER A 1 442 ? -20.469 -9.995 23.303 1.00 57.03 442 SER A CA 1
ATOM 3584 C C . SER A 1 442 ? -20.124 -11.418 22.830 1.00 57.03 442 SER A C 1
ATOM 3586 O O . SER A 1 442 ? -21.014 -12.263 22.752 1.00 57.03 442 SER A O 1
ATOM 3588 N N . LYS A 1 443 ? -18.855 -11.686 22.489 1.00 48.81 443 LYS A N 1
ATOM 3589 C CA . LYS A 1 443 ? -18.362 -12.981 21.983 1.00 48.81 443 LYS A CA 1
ATOM 3590 C C . LYS A 1 443 ? -17.387 -13.702 22.931 1.00 48.81 443 LYS A C 1
ATOM 3592 O O . LYS A 1 443 ? -16.718 -14.630 22.478 1.00 48.81 443 LYS A O 1
ATOM 3597 N N . GLN A 1 444 ? -17.279 -13.283 24.196 1.00 40.81 444 GLN A N 1
ATOM 3598 C CA . GLN A 1 444 ? -16.525 -14.014 25.228 1.00 40.81 444 GLN A CA 1
ATOM 3599 C C . GLN A 1 444 ? -17.434 -14.846 26.121 1.00 40.81 444 GLN A C 1
ATOM 3601 O O . GLN A 1 444 ? -18.490 -14.317 26.533 1.00 40.81 444 GLN A O 1
#

Secondary structure (DSSP, 8-state):
---------------PPP----HHHHHHHHHHHHHHHHHHHHHHH----------------------------------EEEEEE-SSEEEEEEE--SS--GGGGTT-EEEEEEBPP-S----TT--PPEEEEE-SEEEE-SSSEEEEEEEPPPTTB-S--EEEE--S--------------PEEETTSEEEEEEE-SSEEEEEEES--PPTTSEE-GGGEEEEEE---TTTTTSS-EEEEEEEEETTEEEEEPPHHHHH-GGGGTT-EEEEEEEE---SS--SS---S--PPEEPPPPPB--BB-------SS-EEEEEEEEESS-HHHHHHHHHHHHHHT--EEEEEESS--SSHHHHHHHHHHTT--EEEEE---TT-HHHHHHHHHHHHHHHEEEEEE--TT-----PPP-HHHHTTS----S-TTHHHHHHHHHHHTT-